Protein AF-A0A534KJC0-F1 (afdb_monomer_lite)

Secondary structure (DSSP, 8-state):
-------------------PPPP-PPPPTTSS---------------------------------------------SB-TTT--BPPTT-SB-TTT--B---------PPP---------------------PPPHHHHHHHHHHHHHHHHHHHHHHHHHHHTS-THHHHHHHHHHHHHHHHHHHHGGGG-HHHHHHHHHHHHHHHHHHHHHHHHHHHHHHHHHHHT-SS--HHHHHHHHHHHHHHHHHHHHHHHHHHHHHHHHHHHTT--HHHHHHHHHHHHHHHHHHHHHHHHHGGGHHHHHHHHHHHHEETTEE-GGGHHHHT----TTGGGGGHHHHHHHHHHHHHHHHHHHTT-PPPPSS-TT-----PPPPPPPPP----

pLDDT: mean 74.82, std 23.08, range [28.66, 97.38]

Radius of gyration: 39.51 Å; chains: 1; bounding box: 143×68×104 Å

Foldseek 3Di:
DDDDDDDDDDDDDDDDDDDDDDDDDDDDDPDPDDDDDDDDDDDDDDDDDDDDDDDDDDDDDDDDDDDDDDDDDPFQQLADPPPRDRHDTPDQADPPPGHGSPDPDDDDDDDPPPDDDPPDPDPPDPDPPPPPPPPDPVRVLLVQLLVLQLQLLVLLLVLLQQCLDDDPSVVVSVVSNVSSLVSLQSNQVNFDDLLNVLSVVLVVLQVQLVCQLPVQLVVLLVVLVVQQPPARFLVSQLVSQLRSCQRNLVSNLSSVLSNLVSLLSNCVSLDDPVLNVLSVVLSVLSNVLSVVVCVVVNVCSSVLSNQLSPQQCPPNDGNPVCNVVSNPDPPPPSSVSSNVSSVSSSVSSVNSSVCSVVVVGDDPPDPVPDPPPDDDPDDDDDDDDDD

Sequence (387 aa):
MRHSGSGSARSRVKVFFSTTSPAFSRPSSNEIQRSIEPGATTAGSRLAEPENLSVGRKSFAEIRCSLHGGGDVLAASAVCPKCGFTNQPGVAFCVNCGSSMAAAGPATRAAPSAGTPPAGPYPAYPGYAPYAFGPSPLETDRRRQVERMKWALLLALIGSLIYWIPFFLNIVGFVLFIVAAILAILGRKAFGSTHSRNVILSVVVFVVGVVIAVGGAFVAGFTAVFSMGPSPTQAQFAAAVRDGLMNGLIVASIGTMVYIVSAVLFTFALQKKPGRIVLWIGYAAALGVQLATLLVILPSIPSIADHAASVVFSGGQYDPTKIGRALDVPTSPVSLLGVVPALLFAGANYLAWSRINKGEIPPPLTPPGILSGIDAPSPPAPPINPM

Structure (mmCIF, N/CA/C/O backbone):
data_AF-A0A534KJC0-F1
#
_entry.id   AF-A0A534KJC0-F1
#
loop_
_atom_site.group_PDB
_atom_site.id
_atom_site.type_symbol
_atom_site.label_atom_id
_atom_site.label_alt_id
_atom_site.label_comp_id
_atom_site.label_asym_id
_atom_site.label_entity_id
_atom_site.label_seq_id
_atom_site.pdbx_PDB_ins_code
_atom_site.Cartn_x
_atom_site.Cartn_y
_atom_site.Cartn_z
_atom_site.occupancy
_atom_site.B_iso_or_equiv
_atom_site.auth_seq_id
_atom_site.auth_comp_id
_atom_site.auth_asym_id
_atom_site.auth_atom_id
_atom_site.pdbx_PDB_model_num
ATOM 1 N N . MET A 1 1 ? 76.828 4.176 3.832 1.00 44.16 1 MET A N 1
ATOM 2 C CA . MET A 1 1 ? 76.013 5.326 4.279 1.00 44.16 1 MET A CA 1
ATOM 3 C C . MET A 1 1 ? 74.723 4.793 4.872 1.00 44.16 1 MET A C 1
ATOM 5 O O . MET A 1 1 ? 74.122 3.902 4.290 1.00 44.16 1 MET A O 1
ATOM 9 N N . ARG A 1 2 ? 74.395 5.253 6.082 1.00 46.66 2 ARG A N 1
ATOM 10 C CA . ARG A 1 2 ? 73.207 4.879 6.860 1.00 46.66 2 ARG A CA 1
ATOM 11 C C . ARG A 1 2 ? 71.956 5.468 6.207 1.00 46.66 2 ARG A C 1
ATOM 13 O O . ARG A 1 2 ? 72.033 6.606 5.773 1.00 46.66 2 ARG A O 1
ATOM 20 N N . HIS A 1 3 ? 70.824 4.768 6.271 1.00 48.19 3 HIS A N 1
ATOM 21 C CA . HIS A 1 3 ? 69.569 5.383 6.714 1.00 48.19 3 HIS A CA 1
ATOM 22 C C . HIS A 1 3 ? 68.625 4.347 7.343 1.00 48.19 3 HIS A C 1
ATOM 24 O O . HIS A 1 3 ? 68.214 3.376 6.717 1.00 48.19 3 HIS A O 1
ATOM 30 N N . SER A 1 4 ? 68.332 4.589 8.623 1.00 50.06 4 SER A N 1
ATOM 31 C CA . SER A 1 4 ? 67.264 3.987 9.419 1.00 50.06 4 SER A CA 1
ATOM 32 C C . SER A 1 4 ? 65.878 4.332 8.873 1.00 50.06 4 SER A C 1
ATOM 34 O O . SER A 1 4 ? 65.618 5.490 8.574 1.00 50.06 4 SER A O 1
ATOM 36 N N . GLY A 1 5 ? 64.984 3.340 8.902 1.00 43.78 5 GLY A N 1
ATOM 37 C CA . GLY A 1 5 ? 63.834 3.327 9.816 1.00 43.78 5 GLY A CA 1
ATOM 38 C C . GLY A 1 5 ? 62.580 4.121 9.435 1.00 43.78 5 GLY A C 1
ATOM 39 O O . GLY A 1 5 ? 62.601 5.341 9.405 1.00 43.78 5 GLY A O 1
ATOM 40 N N . SER A 1 6 ? 61.445 3.423 9.321 1.00 45.53 6 SER A N 1
ATOM 41 C CA . SER A 1 6 ? 60.253 3.675 10.152 1.00 45.53 6 SER A CA 1
ATOM 42 C C . SER A 1 6 ? 59.171 2.639 9.836 1.00 45.53 6 SER A C 1
ATOM 44 O O . SER A 1 6 ? 58.821 2.414 8.678 1.00 45.53 6 SER A O 1
ATOM 46 N N . GLY A 1 7 ? 58.687 1.965 10.878 1.00 42.34 7 GLY A N 1
ATOM 47 C CA . GLY A 1 7 ? 57.665 0.932 10.798 1.00 42.34 7 GLY A CA 1
ATOM 48 C C . GLY A 1 7 ? 56.249 1.499 10.712 1.00 42.34 7 GLY A C 1
ATOM 49 O O . GLY A 1 7 ? 55.955 2.587 11.199 1.00 42.34 7 GLY A O 1
ATOM 50 N N . SER A 1 8 ? 55.342 0.706 10.145 1.00 45.22 8 SER A N 1
ATOM 51 C CA . SER A 1 8 ? 53.903 0.906 10.296 1.00 45.22 8 SER A CA 1
ATOM 52 C C . SER A 1 8 ? 53.243 -0.427 10.628 1.00 45.22 8 SER A C 1
ATOM 54 O O . SER A 1 8 ? 53.249 -1.375 9.843 1.00 45.22 8 SER A O 1
ATOM 56 N N . ALA A 1 9 ? 52.713 -0.487 11.845 1.00 45.41 9 ALA A N 1
ATOM 57 C CA . ALA A 1 9 ? 51.908 -1.570 12.366 1.00 45.41 9 ALA A CA 1
ATOM 58 C C . ALA A 1 9 ? 50.526 -1.577 11.695 1.00 45.41 9 ALA A C 1
ATOM 60 O O . ALA A 1 9 ? 49.817 -0.571 11.713 1.00 45.41 9 ALA A O 1
ATOM 61 N N . ARG A 1 10 ? 50.089 -2.735 11.188 1.00 44.25 10 ARG A N 1
ATOM 62 C CA . ARG A 1 10 ? 48.660 -3.034 11.018 1.00 44.25 10 ARG A CA 1
ATOM 63 C C . ARG A 1 10 ? 48.348 -4.434 11.523 1.00 44.25 10 ARG A C 1
ATOM 65 O O . ARG A 1 10 ? 48.612 -5.441 10.872 1.00 44.25 10 ARG A O 1
ATOM 72 N N . SER A 1 11 ? 47.766 -4.432 12.717 1.00 38.75 11 SER A N 1
ATOM 73 C CA . SER A 1 11 ? 47.048 -5.529 13.351 1.00 38.75 11 SER A CA 1
ATOM 74 C C . SER A 1 11 ? 45.980 -6.083 12.401 1.00 38.75 11 SER A C 1
ATOM 76 O O . SER A 1 11 ? 45.101 -5.351 11.945 1.00 38.75 11 SER A O 1
ATOM 78 N N . ARG A 1 12 ? 46.073 -7.378 12.075 1.00 42.38 12 ARG A N 1
ATOM 79 C CA . ARG A 1 12 ? 45.017 -8.133 11.390 1.00 42.38 12 ARG A CA 1
ATOM 80 C C . ARG A 1 12 ? 44.171 -8.832 12.447 1.00 42.38 12 ARG A C 1
ATOM 82 O O . ARG A 1 12 ? 44.543 -9.891 12.941 1.00 42.38 12 ARG A O 1
ATOM 89 N N . VAL A 1 13 ? 43.013 -8.259 12.748 1.00 37.75 13 VAL A N 1
ATOM 90 C CA . VAL A 1 13 ? 41.937 -8.946 13.466 1.00 37.75 13 VAL A CA 1
ATOM 91 C C . VAL A 1 13 ? 41.212 -9.842 12.455 1.00 37.75 13 VAL A C 1
ATOM 93 O O . VAL A 1 13 ? 40.460 -9.362 11.612 1.00 37.75 13 VAL A O 1
ATOM 96 N N . LYS A 1 14 ? 41.485 -11.152 12.495 1.00 38.91 14 LYS A N 1
ATOM 97 C CA . LYS A 1 14 ? 40.680 -12.182 11.820 1.00 38.91 14 LYS A CA 1
ATOM 98 C C . LYS A 1 14 ? 39.566 -12.604 12.776 1.00 38.91 14 LYS A C 1
ATOM 100 O O . LYS A 1 14 ? 39.823 -13.353 13.712 1.00 38.91 14 LYS A O 1
ATOM 105 N N . VAL A 1 15 ? 38.343 -12.142 12.533 1.00 38.16 15 VAL A N 1
ATOM 106 C CA . VAL A 1 15 ? 37.146 -12.702 13.172 1.00 38.16 15 VAL A CA 1
ATOM 107 C C . VAL A 1 15 ? 36.636 -13.829 12.276 1.00 38.16 15 VAL A C 1
ATOM 109 O O . VAL A 1 15 ? 36.103 -13.581 11.198 1.00 38.16 15 VAL A O 1
ATOM 112 N N . PHE A 1 16 ? 36.852 -15.072 12.702 1.00 35.41 16 PHE A N 1
ATOM 113 C CA . PHE A 1 16 ? 36.175 -16.243 12.152 1.00 35.41 16 PHE A CA 1
ATOM 114 C C . PHE A 1 16 ? 34.800 -16.348 12.822 1.00 35.41 16 PHE A C 1
ATOM 116 O O . PHE A 1 16 ? 34.709 -16.732 13.984 1.00 35.41 16 PHE A O 1
ATOM 123 N N . PHE A 1 17 ? 33.733 -16.013 12.097 1.00 35.59 17 PHE A N 1
ATOM 124 C CA . PHE A 1 17 ? 32.387 -16.457 12.456 1.00 35.59 17 PHE A CA 1
ATOM 125 C C . PHE A 1 17 ? 32.169 -17.839 11.842 1.00 35.59 17 PHE A C 1
ATOM 127 O O . PHE A 1 17 ? 31.998 -17.981 10.634 1.00 35.59 17 PHE A O 1
ATOM 134 N N . SER A 1 18 ? 32.230 -18.856 12.697 1.00 34.22 18 SER A N 1
ATOM 135 C CA . SER A 1 18 ? 31.823 -20.223 12.393 1.00 34.22 18 SER A CA 1
ATOM 136 C C . SER A 1 18 ? 30.318 -20.317 12.649 1.00 34.22 18 SER A C 1
ATOM 138 O O . SER A 1 18 ? 29.885 -20.337 13.800 1.00 34.22 18 SER A O 1
ATOM 140 N N . THR A 1 19 ? 29.507 -20.286 11.592 1.00 40.88 19 THR A N 1
ATOM 141 C CA . THR A 1 19 ? 28.063 -20.532 11.672 1.00 40.88 19 THR A CA 1
ATOM 142 C C . THR A 1 19 ? 27.788 -21.997 11.354 1.00 40.88 19 THR A C 1
ATOM 144 O O . THR A 1 19 ? 27.831 -22.448 10.211 1.00 40.88 19 THR A O 1
ATOM 147 N N . THR A 1 20 ? 27.501 -22.762 12.400 1.00 40.53 20 THR A N 1
ATOM 148 C CA . THR A 1 20 ? 26.909 -24.094 12.315 1.00 40.53 20 THR A CA 1
ATOM 149 C C . THR A 1 20 ? 25.503 -23.982 11.721 1.00 40.53 20 THR A C 1
ATOM 151 O O . THR A 1 20 ? 24.620 -23.337 12.279 1.00 40.53 20 THR A O 1
ATOM 154 N N . SER A 1 21 ? 25.294 -24.600 10.559 1.00 40.28 21 SER A N 1
ATOM 155 C CA . SER A 1 21 ? 23.966 -24.771 9.961 1.00 40.28 21 SER A CA 1
ATOM 156 C C . SER A 1 21 ? 23.330 -26.052 10.507 1.00 40.28 21 SER A C 1
ATOM 158 O O . SER A 1 21 ? 23.951 -27.108 10.375 1.00 40.28 21 SER A O 1
ATOM 160 N N . PRO A 1 22 ? 22.117 -26.032 11.087 1.00 44.69 22 PRO A N 1
ATOM 161 C CA . PRO A 1 22 ? 21.365 -27.258 11.294 1.00 44.69 22 PRO A CA 1
ATOM 162 C C . PRO A 1 22 ? 20.706 -27.685 9.976 1.00 44.69 22 PRO A C 1
ATOM 164 O O . PRO A 1 22 ? 19.999 -26.915 9.323 1.00 44.69 22 PRO A O 1
ATOM 167 N N . ALA A 1 23 ? 20.964 -28.931 9.586 1.00 37.25 23 ALA A N 1
ATOM 168 C CA . ALA A 1 23 ? 20.330 -29.598 8.462 1.00 37.25 23 ALA A CA 1
ATOM 169 C C . ALA A 1 23 ? 18.830 -29.793 8.740 1.00 37.25 23 ALA A C 1
ATOM 171 O O . ALA A 1 23 ? 18.451 -30.496 9.675 1.00 37.25 23 ALA A O 1
ATOM 172 N N . PH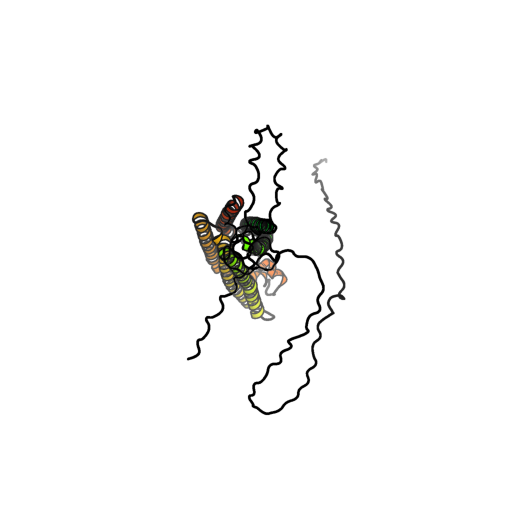E A 1 24 ? 17.979 -29.182 7.915 1.00 36.94 24 PHE A N 1
ATOM 173 C CA . PHE A 1 24 ? 16.553 -29.491 7.872 1.00 36.94 24 PHE A CA 1
ATOM 174 C C . PHE A 1 24 ? 16.315 -30.667 6.922 1.00 36.94 24 PHE A C 1
ATOM 176 O O . PHE A 1 24 ? 16.468 -30.560 5.704 1.00 36.94 24 PHE A O 1
ATOM 183 N N . SER A 1 25 ? 15.935 -31.795 7.510 1.00 40.06 25 SER A N 1
ATOM 184 C CA . SER A 1 25 ? 15.466 -32.998 6.833 1.00 40.06 25 SER A CA 1
ATOM 185 C C . SER A 1 25 ? 14.160 -32.715 6.081 1.00 40.06 25 SER A C 1
ATOM 187 O O . SER A 1 25 ? 13.195 -32.217 6.660 1.00 40.06 25 SER A O 1
ATOM 189 N N . ARG A 1 26 ? 14.119 -33.038 4.783 1.00 43.94 26 ARG A N 1
ATOM 190 C CA . ARG A 1 26 ? 12.897 -33.018 3.962 1.00 43.94 26 ARG A CA 1
ATOM 191 C C . ARG A 1 26 ? 11.953 -34.160 4.376 1.00 43.94 26 ARG A C 1
ATOM 193 O O . ARG A 1 26 ? 12.435 -35.286 4.504 1.00 43.94 26 ARG A O 1
ATOM 200 N N . PRO A 1 27 ? 10.631 -33.938 4.491 1.00 42.66 27 PRO A N 1
ATOM 201 C CA . PRO A 1 27 ? 9.663 -35.029 4.512 1.00 42.66 27 PRO A CA 1
ATOM 202 C C . PRO A 1 27 ? 9.517 -35.645 3.112 1.00 42.66 27 PRO A C 1
ATOM 204 O O . PRO A 1 27 ? 9.526 -34.939 2.101 1.00 42.66 27 PRO A O 1
ATOM 207 N N . SER A 1 28 ? 9.419 -36.974 3.068 1.00 49.47 28 SER A N 1
ATOM 208 C CA . SER A 1 28 ? 9.343 -37.777 1.844 1.00 49.47 28 SER A CA 1
ATOM 209 C C . SER A 1 28 ? 7.946 -37.762 1.207 1.00 49.47 28 SER A C 1
ATOM 211 O O . SER A 1 28 ? 6.933 -37.633 1.887 1.00 49.47 28 SER A O 1
ATOM 213 N N . SER A 1 29 ? 7.917 -37.928 -0.114 1.00 44.44 29 SER A N 1
ATOM 214 C CA . SER A 1 29 ? 6.800 -37.687 -1.039 1.00 44.44 29 SER A CA 1
ATOM 215 C C . SER A 1 29 ? 5.623 -38.687 -0.994 1.00 44.44 29 SER A C 1
ATOM 217 O O . SER A 1 29 ? 4.849 -38.733 -1.947 1.00 44.44 29 SER A O 1
ATOM 219 N N . ASN A 1 30 ? 5.449 -39.482 0.064 1.00 44.69 30 ASN A N 1
ATOM 220 C CA . ASN A 1 30 ? 4.533 -40.637 0.034 1.00 44.69 30 ASN A CA 1
ATOM 221 C C . ASN A 1 30 ? 3.242 -40.499 0.861 1.00 44.69 30 ASN A C 1
ATOM 223 O O . ASN A 1 30 ? 2.512 -41.476 0.992 1.00 44.69 30 ASN A O 1
ATOM 227 N N . GLU A 1 31 ? 2.910 -39.315 1.385 1.00 42.28 31 GLU A N 1
ATOM 228 C CA . GLU A 1 31 ? 1.780 -39.168 2.326 1.00 42.28 31 GLU A CA 1
ATOM 229 C C . GLU A 1 31 ? 0.592 -38.328 1.804 1.00 42.28 31 GLU A C 1
ATOM 231 O O . GLU A 1 31 ? -0.353 -38.074 2.541 1.00 42.28 31 GLU A O 1
ATOM 236 N N . ILE A 1 32 ? 0.573 -37.938 0.517 1.00 41.53 32 ILE A N 1
ATOM 237 C CA . ILE A 1 32 ? -0.501 -37.096 -0.077 1.00 41.53 32 ILE A CA 1
ATOM 238 C C . ILE A 1 32 ? -1.290 -37.831 -1.183 1.00 41.53 32 ILE A C 1
ATOM 240 O O . ILE A 1 32 ? -1.826 -37.229 -2.106 1.00 41.53 32 ILE A O 1
ATOM 244 N N . GLN A 1 33 ? -1.4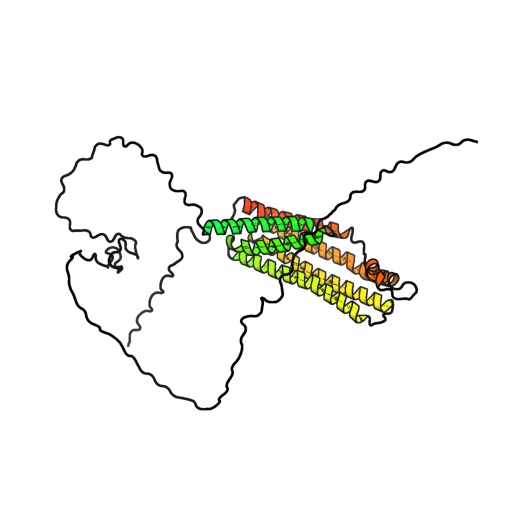10 -39.157 -1.111 1.00 37.91 33 GLN A N 1
ATOM 245 C CA . GLN A 1 33 ? -2.310 -39.901 -2.003 1.00 37.91 33 GLN A CA 1
ATOM 246 C C . GLN A 1 33 ? -3.165 -40.896 -1.226 1.00 37.91 33 GLN A C 1
ATOM 248 O O . GLN A 1 33 ? -2.870 -42.085 -1.178 1.00 37.91 33 GLN A O 1
ATOM 253 N N . ARG A 1 34 ? -4.269 -40.410 -0.649 1.00 40.03 34 ARG A N 1
ATOM 254 C CA . ARG A 1 34 ? -5.483 -41.212 -0.431 1.00 40.03 34 ARG A CA 1
ATOM 255 C C . ARG A 1 34 ? -6.707 -40.302 -0.354 1.00 40.03 34 ARG A C 1
ATOM 257 O O . ARG A 1 34 ? -6.692 -39.304 0.355 1.00 40.03 34 ARG A O 1
ATOM 264 N N . SER A 1 35 ? -7.767 -40.726 -1.042 1.00 38.25 35 SER A N 1
ATOM 265 C CA . SER A 1 35 ? -9.136 -40.179 -1.083 1.00 38.25 35 SER A CA 1
ATOM 2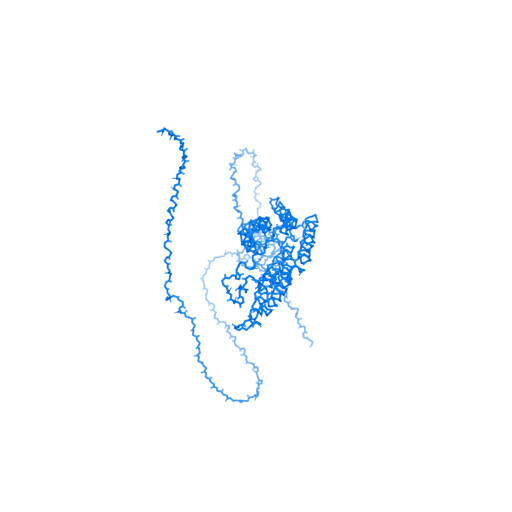66 C C . SER A 1 35 ? -9.451 -39.086 -2.116 1.00 38.25 35 SER A C 1
ATOM 268 O O . SER A 1 35 ? -9.934 -38.011 -1.786 1.00 38.25 35 SER A O 1
ATOM 270 N N . ILE A 1 36 ? -9.287 -39.414 -3.401 1.00 38.94 36 ILE A N 1
ATOM 271 C CA . ILE A 1 36 ? -10.222 -38.944 -4.437 1.00 38.94 36 ILE A CA 1
ATOM 272 C C . ILE A 1 36 ? -10.566 -40.153 -5.312 1.00 38.94 36 ILE A C 1
ATOM 274 O O . ILE A 1 36 ? -9.742 -40.594 -6.107 1.00 38.94 36 ILE A O 1
ATOM 278 N N . GLU A 1 37 ? -11.771 -40.695 -5.150 1.00 45.34 37 GLU A N 1
ATOM 279 C CA . GLU A 1 37 ? -12.415 -41.539 -6.160 1.00 45.34 37 GLU A CA 1
ATOM 280 C C . GLU A 1 37 ? -13.405 -40.679 -6.949 1.00 45.34 37 GLU A C 1
ATOM 282 O O . GLU A 1 37 ? -14.210 -39.959 -6.349 1.00 45.34 37 GLU A O 1
ATOM 287 N N . PRO A 1 38 ? -13.387 -40.772 -8.286 1.00 46.00 38 PRO A N 1
ATOM 288 C CA . PRO A 1 38 ? -14.569 -40.485 -9.076 1.00 46.00 38 PRO A CA 1
ATOM 289 C C . PRO A 1 38 ? -14.922 -41.638 -10.025 1.00 46.00 38 PRO A C 1
ATOM 291 O O . PRO A 1 38 ? -14.092 -42.107 -10.799 1.00 46.00 38 PRO A O 1
ATOM 294 N N . GLY A 1 39 ? -16.215 -41.965 -10.058 1.00 34.22 39 GLY A N 1
ATOM 295 C CA . GLY A 1 39 ? -16.892 -42.320 -11.304 1.00 34.22 39 GLY A CA 1
ATOM 296 C C . GLY A 1 39 ? -17.418 -43.748 -11.417 1.00 34.22 39 GLY A C 1
ATOM 297 O O . GLY A 1 39 ? -16.660 -44.691 -11.598 1.00 34.22 39 GLY A O 1
ATOM 298 N N . ALA A 1 40 ? -18.745 -43.862 -11.486 1.00 34.97 40 ALA A N 1
ATOM 299 C CA . ALA A 1 40 ? -19.403 -44.805 -12.384 1.00 34.97 40 ALA A CA 1
ATOM 300 C C . ALA A 1 40 ? -20.749 -44.220 -12.840 1.00 34.97 40 ALA A C 1
ATOM 302 O O . ALA A 1 40 ? -21.732 -44.166 -12.105 1.00 34.97 40 ALA A O 1
ATOM 303 N N . THR A 1 41 ? -20.743 -43.735 -14.075 1.00 37.16 41 THR A N 1
ATOM 304 C CA . THR A 1 41 ? -21.890 -43.421 -14.924 1.00 37.16 41 THR A CA 1
ATOM 305 C C . THR A 1 41 ? -22.532 -44.712 -15.431 1.00 37.16 41 THR A C 1
ATOM 307 O O . THR A 1 41 ? -21.834 -45.627 -15.862 1.00 37.16 41 THR A O 1
ATOM 310 N N . THR A 1 42 ? -23.861 -44.766 -15.517 1.00 36.34 42 THR A N 1
ATOM 311 C CA . THR A 1 42 ? -24.530 -45.552 -16.565 1.00 36.34 42 THR A CA 1
ATOM 312 C C . THR A 1 42 ? -25.811 -44.850 -17.000 1.00 36.34 42 THR A C 1
ATOM 314 O O . THR A 1 42 ? -26.619 -44.415 -16.185 1.00 36.34 42 THR A O 1
ATOM 317 N N . ALA A 1 43 ? -25.923 -44.690 -18.315 1.00 34.97 43 ALA A N 1
ATOM 318 C CA . ALA A 1 43 ? -26.995 -44.035 -19.038 1.00 34.97 43 ALA A CA 1
ATOM 319 C C . ALA A 1 43 ? -28.211 -44.955 -19.235 1.00 34.97 43 ALA A C 1
ATOM 321 O O . ALA A 1 43 ? -28.071 -46.173 -19.314 1.00 34.97 43 ALA A O 1
ATOM 322 N N . GLY A 1 44 ? -29.386 -44.352 -19.424 1.00 31.50 44 GLY A N 1
ATOM 323 C CA . GLY A 1 44 ? -30.584 -45.032 -19.910 1.00 31.50 44 GLY A CA 1
ATOM 324 C C . GLY A 1 44 ? -31.742 -44.054 -20.092 1.00 31.50 44 GLY A C 1
ATOM 325 O O . GLY A 1 44 ? -32.306 -43.562 -19.124 1.00 31.50 44 GLY A O 1
ATOM 326 N N . SER A 1 45 ? -32.057 -43.736 -21.341 1.00 36.53 45 SER A N 1
ATOM 327 C CA . SER A 1 45 ? -33.081 -42.790 -21.781 1.00 36.53 45 SER A CA 1
ATOM 328 C C . SER A 1 45 ? -34.399 -43.493 -22.137 1.00 36.53 45 SER A C 1
ATOM 330 O O . SER A 1 45 ? -34.360 -44.508 -22.826 1.00 36.53 45 SER A O 1
ATOM 332 N N . ARG A 1 46 ? -35.550 -42.905 -21.750 1.00 32.06 46 ARG A N 1
ATOM 333 C CA . ARG A 1 46 ? -36.714 -42.534 -22.605 1.00 32.06 46 ARG A CA 1
ATOM 334 C C . ARG A 1 46 ? -38.068 -42.495 -21.860 1.00 32.06 46 ARG A C 1
ATOM 336 O O . ARG A 1 46 ? -38.469 -43.478 -21.261 1.00 32.06 46 ARG A O 1
ATOM 343 N N . LEU A 1 47 ? -38.778 -41.392 -22.142 1.00 36.06 47 LEU A N 1
ATOM 344 C CA . LEU A 1 47 ? -40.222 -41.208 -22.399 1.00 36.06 47 LEU A CA 1
ATOM 345 C C . LEU A 1 47 ? -41.272 -41.265 -21.266 1.00 36.06 47 LEU A C 1
ATOM 347 O O . LEU A 1 47 ? -41.364 -42.223 -20.514 1.00 36.06 47 LEU A O 1
ATOM 351 N N . ALA A 1 48 ? -42.163 -40.265 -21.376 1.00 31.55 48 ALA A N 1
ATOM 352 C CA . ALA A 1 48 ? -43.566 -40.164 -20.954 1.00 31.55 48 ALA A CA 1
ATOM 353 C C . ALA A 1 48 ? -43.897 -39.522 -19.583 1.00 31.55 48 ALA A C 1
ATOM 355 O O . ALA A 1 48 ? -43.646 -40.060 -18.513 1.00 31.55 48 ALA A O 1
ATOM 356 N N . GLU A 1 49 ? -44.515 -38.345 -19.692 1.00 35.41 49 GLU A N 1
ATOM 357 C CA . GLU A 1 49 ? -45.400 -37.625 -18.758 1.00 35.41 49 GLU A CA 1
ATOM 358 C C . GLU A 1 49 ? -46.829 -38.241 -18.806 1.00 35.41 49 GLU A C 1
ATOM 360 O O . GLU A 1 49 ? -47.068 -39.031 -19.727 1.00 35.41 49 GLU A O 1
ATOM 365 N N . PRO A 1 50 ? -47.851 -37.828 -18.016 1.00 61.84 50 PRO A N 1
ATOM 366 C CA . PRO A 1 50 ? -47.974 -37.391 -16.605 1.00 61.84 50 PRO A CA 1
ATOM 367 C C . PRO A 1 50 ? -48.910 -38.332 -15.791 1.00 61.84 50 PRO A C 1
ATOM 369 O O . PRO A 1 50 ? -49.624 -39.123 -16.386 1.00 61.84 50 PRO A O 1
ATOM 372 N N . GLU A 1 51 ? -49.021 -38.181 -14.459 1.00 34.50 51 GLU A N 1
ATOM 373 C CA . GLU A 1 51 ? -50.335 -38.179 -13.766 1.00 34.50 51 GLU A CA 1
ATOM 374 C C . GLU A 1 51 ? -50.256 -37.850 -12.263 1.00 34.50 51 GLU A C 1
ATOM 376 O O . GLU A 1 51 ? -49.364 -38.275 -11.530 1.00 34.50 51 GLU A O 1
ATOM 381 N N . ASN A 1 52 ? -51.251 -37.072 -11.829 1.00 36.38 52 ASN A N 1
ATOM 382 C CA . ASN A 1 52 ? -51.676 -36.857 -10.449 1.00 36.38 52 ASN A CA 1
ATOM 383 C C . ASN A 1 52 ? -52.017 -38.186 -9.759 1.00 36.38 52 ASN A C 1
ATOM 385 O O . ASN A 1 52 ? -52.698 -38.997 -10.369 1.00 36.38 52 ASN A O 1
ATOM 389 N N . LEU A 1 53 ? -51.724 -38.327 -8.460 1.00 36.50 53 LEU A N 1
ATOM 390 C CA . LEU A 1 53 ? -52.726 -38.717 -7.454 1.00 36.50 53 LEU A CA 1
ATOM 391 C C . LEU A 1 53 ? -52.156 -38.725 -6.030 1.00 36.50 53 LEU A C 1
ATOM 393 O O . LEU A 1 53 ? -51.015 -39.076 -5.750 1.00 36.50 53 LEU A O 1
ATOM 397 N N . SER A 1 54 ? -53.035 -38.271 -5.153 1.00 38.41 54 SER A N 1
ATOM 398 C CA . SER A 1 54 ? -53.005 -38.182 -3.703 1.00 38.41 54 SER A CA 1
ATOM 399 C C . SER A 1 54 ? -53.139 -39.552 -3.011 1.00 38.41 54 SER A C 1
ATOM 401 O O . SER A 1 54 ? -53.323 -40.572 -3.665 1.00 38.41 54 SER A O 1
ATOM 403 N N . VAL A 1 55 ? -53.187 -39.519 -1.665 1.00 34.12 55 VAL A N 1
ATOM 404 C CA . VAL A 1 55 ? -53.552 -40.610 -0.722 1.00 34.12 55 VAL A CA 1
ATOM 405 C C . VAL A 1 55 ? -52.356 -41.493 -0.309 1.00 34.12 55 VAL A C 1
ATOM 407 O O . VAL A 1 55 ? -51.588 -41.940 -1.137 1.00 34.12 55 VAL A O 1
ATOM 410 N N . GLY A 1 56 ? -52.087 -41.818 0.959 1.00 30.84 56 GLY A N 1
ATOM 411 C CA . GLY A 1 56 ? -52.772 -41.551 2.216 1.00 30.84 56 GLY A CA 1
ATOM 412 C C . GLY A 1 56 ? -52.064 -42.258 3.388 1.00 30.84 56 GLY A C 1
ATOM 413 O O . GLY A 1 56 ? -51.680 -43.417 3.301 1.00 30.84 56 GLY A O 1
ATOM 414 N N . ARG A 1 57 ? -51.889 -41.512 4.484 1.00 42.50 57 ARG A N 1
ATOM 415 C CA . ARG A 1 57 ? -52.199 -41.852 5.888 1.00 42.50 57 ARG A CA 1
ATOM 416 C C . ARG A 1 57 ? -52.243 -43.350 6.291 1.00 42.50 57 ARG A C 1
ATOM 418 O O . ARG A 1 57 ? -53.212 -44.019 5.956 1.00 42.50 57 ARG A O 1
ATOM 425 N N . LYS A 1 58 ? -51.329 -43.783 7.180 1.00 32.69 58 LYS A N 1
ATOM 426 C CA . LYS A 1 58 ? -51.551 -44.736 8.309 1.00 32.69 58 LYS A CA 1
ATOM 427 C C . LYS A 1 58 ? -50.514 -44.417 9.405 1.00 32.69 58 LYS A C 1
ATOM 429 O O . LYS A 1 58 ? -49.326 -44.527 9.147 1.00 32.69 58 LYS A O 1
ATOM 434 N N . SER A 1 59 ? -50.835 -43.740 10.511 1.00 34.75 59 SER A N 1
ATOM 435 C CA . SER A 1 59 ? -51.517 -44.207 11.735 1.00 34.75 59 SER A CA 1
ATOM 436 C C . SER A 1 59 ? -50.960 -45.518 12.306 1.00 34.75 59 SER A C 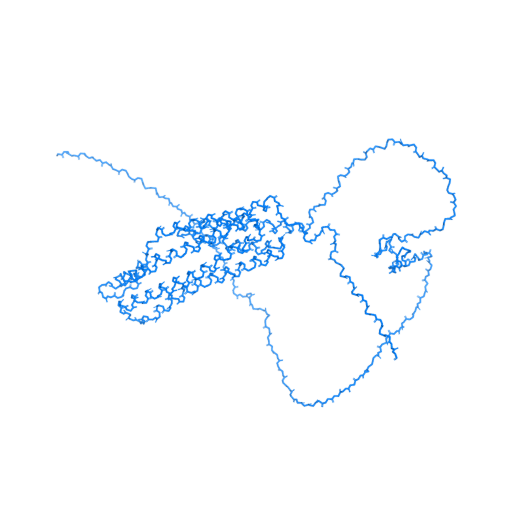1
ATOM 438 O O . SER A 1 59 ? -51.353 -46.595 11.871 1.00 34.75 59 SER A O 1
ATOM 440 N N . PHE A 1 60 ? -50.125 -45.409 13.339 1.00 36.28 60 PHE A N 1
ATOM 441 C CA . PHE A 1 60 ? -49.986 -46.438 14.366 1.00 36.28 60 PHE A CA 1
ATOM 442 C C . PHE A 1 60 ? -50.206 -45.776 15.724 1.00 36.28 60 PHE A C 1
ATOM 444 O O . PHE A 1 60 ? -49.356 -45.050 16.234 1.00 36.28 60 PHE A O 1
ATOM 451 N N . ALA A 1 61 ? -51.409 -45.990 16.245 1.00 34.91 61 ALA A N 1
ATOM 452 C CA . ALA A 1 61 ? -51.763 -45.815 17.638 1.00 34.91 61 ALA A CA 1
ATOM 453 C C . ALA A 1 61 ? -51.857 -47.205 18.288 1.00 34.91 61 ALA A C 1
ATOM 455 O O . ALA A 1 61 ? -52.117 -48.190 17.602 1.00 34.91 61 ALA A O 1
ATOM 456 N N . GLU A 1 62 ? -51.698 -47.210 19.610 1.00 35.19 62 GLU A N 1
ATOM 457 C CA . GLU A 1 62 ? -51.988 -48.287 20.564 1.00 35.19 62 GLU A CA 1
ATOM 458 C C . GLU A 1 62 ? -51.041 -49.497 20.624 1.00 35.19 62 GLU A C 1
ATOM 460 O O . GLU A 1 62 ? -51.199 -50.498 19.935 1.00 35.19 62 GLU A O 1
ATOM 465 N N . ILE A 1 63 ? -50.165 -49.466 21.636 1.00 35.81 63 ILE A N 1
ATOM 466 C CA . ILE A 1 63 ? -49.980 -50.618 22.527 1.00 35.81 63 ILE A CA 1
ATOM 467 C C . ILE A 1 63 ? -50.314 -50.153 23.949 1.00 35.81 63 ILE A C 1
ATOM 469 O O . ILE A 1 63 ? -49.811 -49.139 24.432 1.00 35.81 63 ILE A O 1
ATOM 473 N N . ARG A 1 64 ? -51.252 -50.880 24.558 1.00 37.06 64 ARG A N 1
ATOM 474 C CA . ARG A 1 64 ? -51.949 -50.608 25.816 1.00 37.06 64 ARG A CA 1
ATOM 475 C C . ARG A 1 64 ? -51.143 -51.090 27.037 1.00 37.06 64 ARG A C 1
ATOM 477 O O . ARG A 1 64 ? -50.337 -52.008 26.947 1.00 37.06 64 ARG A O 1
ATOM 484 N N . CYS A 1 65 ? -51.430 -50.433 28.160 1.00 34.97 65 CYS A N 1
ATOM 485 C CA . CYS A 1 65 ? -50.923 -50.558 29.529 1.00 34.97 65 CYS A CA 1
ATOM 486 C C . CYS A 1 65 ? -50.802 -51.969 30.137 1.00 34.97 65 CYS A C 1
ATOM 488 O O . CYS A 1 65 ? -51.633 -52.831 29.869 1.00 34.97 65 CYS A O 1
ATOM 490 N N . SER A 1 66 ? -49.908 -52.082 31.134 1.00 33.88 66 SER A N 1
ATOM 491 C CA . SER A 1 66 ? -50.115 -52.879 32.357 1.00 33.88 66 SER A CA 1
ATOM 492 C C . SER A 1 66 ? -49.532 -52.160 33.586 1.00 33.88 66 SER A C 1
ATOM 494 O O . SER A 1 66 ? -48.428 -51.623 33.538 1.00 33.88 66 SER A O 1
ATOM 496 N N . LEU A 1 67 ? -50.333 -52.123 34.656 1.00 41.97 67 LEU A N 1
ATOM 497 C CA . LEU A 1 67 ? -50.165 -51.441 35.950 1.00 41.97 67 LEU A CA 1
ATOM 498 C C . LEU A 1 67 ? -49.596 -52.370 37.038 1.00 41.97 67 LEU A C 1
ATOM 500 O O . LEU A 1 67 ? -49.915 -53.554 37.029 1.00 41.97 67 LEU A O 1
ATOM 504 N N . HIS A 1 68 ? -48.859 -51.786 37.999 1.00 33.16 68 HIS A N 1
ATOM 505 C CA . HIS A 1 68 ? -48.865 -51.986 39.474 1.00 33.16 68 HIS A CA 1
ATOM 506 C C . HIS A 1 68 ? -47.524 -51.445 40.038 1.00 33.16 68 HIS A C 1
ATOM 508 O O . HIS A 1 68 ? -46.480 -51.804 39.515 1.00 33.16 68 HIS A O 1
ATOM 514 N N . GLY A 1 69 ? -47.408 -50.589 41.061 1.00 28.66 69 GLY A N 1
ATOM 515 C CA . GLY A 1 69 ? -48.352 -49.978 41.997 1.00 28.66 69 GLY A CA 1
ATOM 516 C C . GLY A 1 69 ? -47.621 -49.073 43.019 1.00 28.66 69 GLY A C 1
ATOM 517 O O . GLY A 1 69 ? -46.409 -49.171 43.170 1.00 28.66 69 GLY A O 1
ATOM 518 N N . GLY A 1 70 ? -48.390 -48.224 43.716 1.00 30.27 70 GLY A N 1
ATOM 519 C CA . GLY A 1 70 ? -48.152 -47.768 45.099 1.00 30.27 70 GLY A CA 1
ATOM 520 C C . GLY A 1 70 ? -47.128 -46.655 45.366 1.00 30.27 70 GLY A C 1
ATOM 521 O O . GLY A 1 70 ? -45.951 -46.936 45.558 1.00 30.27 70 GLY A O 1
ATOM 522 N N . GLY A 1 71 ? -47.604 -45.413 45.526 1.00 32.50 71 GLY A N 1
ATOM 523 C CA . GLY A 1 71 ? -46.828 -44.310 46.106 1.00 32.50 71 GLY A CA 1
ATOM 524 C C . GLY A 1 71 ? -47.418 -42.935 45.795 1.00 32.50 71 GLY A C 1
ATOM 525 O O . GLY A 1 71 ? -46.934 -42.250 44.899 1.00 32.50 71 GLY A O 1
ATOM 526 N N . ASP A 1 72 ? -48.470 -42.547 46.519 1.00 41.03 72 ASP A N 1
ATOM 527 C CA . ASP A 1 72 ? -49.147 -41.254 46.389 1.00 41.03 72 ASP A CA 1
ATOM 528 C C . ASP A 1 72 ? -48.220 -40.088 46.765 1.00 41.03 72 ASP A C 1
ATOM 530 O O . ASP A 1 72 ? -48.084 -39.710 47.929 1.00 41.03 72 ASP A O 1
ATOM 534 N N . VAL A 1 73 ? -47.612 -39.471 45.754 1.00 39.62 73 VAL A N 1
ATOM 535 C CA . VAL A 1 73 ? -47.173 -38.077 45.824 1.00 39.62 73 VAL A CA 1
ATOM 536 C C . VAL A 1 73 ? -48.094 -37.316 44.890 1.00 39.62 73 VAL A C 1
ATOM 538 O O . VAL A 1 73 ? -48.044 -37.498 43.674 1.00 39.62 73 VAL A O 1
ATOM 541 N N . LEU A 1 74 ? -48.985 -36.518 45.478 1.00 41.38 74 LEU A N 1
ATOM 542 C CA . LEU A 1 74 ? -49.891 -35.617 44.774 1.00 41.38 74 LEU A CA 1
ATOM 543 C C . LEU A 1 74 ? -49.120 -34.914 43.656 1.00 41.38 74 LEU A C 1
ATOM 545 O O . LEU A 1 74 ? -48.201 -34.138 43.923 1.00 41.38 74 LEU A O 1
ATOM 549 N N . ALA A 1 75 ? -49.472 -35.228 42.410 1.00 39.81 75 ALA A N 1
ATOM 550 C CA . ALA A 1 75 ? -48.913 -34.589 41.237 1.00 39.81 75 ALA A CA 1
ATOM 551 C C . ALA A 1 75 ? -49.165 -33.083 41.361 1.00 39.81 75 ALA A C 1
ATOM 553 O O . ALA A 1 75 ? -50.287 -32.612 41.168 1.00 39.81 75 ALA A O 1
ATOM 554 N N . ALA A 1 76 ? -48.123 -32.333 41.734 1.00 54.69 76 ALA A N 1
ATOM 555 C CA . ALA A 1 76 ? -48.129 -30.884 41.656 1.00 54.69 76 ALA A CA 1
ATOM 556 C C . ALA A 1 76 ? -48.568 -30.529 40.235 1.00 54.69 76 ALA A C 1
ATOM 558 O O . ALA A 1 76 ? -47.994 -31.036 39.266 1.00 54.69 76 ALA A O 1
ATOM 559 N N . SER A 1 77 ? -49.646 -29.753 40.120 1.00 57.31 77 SER A N 1
ATOM 560 C CA . SER A 1 77 ? -50.251 -29.440 38.833 1.00 57.31 77 SER A CA 1
ATOM 561 C C . SER A 1 77 ? -49.171 -28.980 37.860 1.00 57.31 77 SER A C 1
ATOM 563 O O . SER A 1 77 ? -48.443 -28.029 38.139 1.00 57.31 77 SER A O 1
ATOM 565 N N . ALA A 1 78 ? -49.094 -29.634 36.701 1.00 76.62 78 ALA A N 1
ATOM 566 C CA . ALA A 1 78 ? -48.210 -29.236 35.610 1.00 76.62 78 ALA A CA 1
ATOM 567 C C . ALA A 1 78 ? -48.428 -27.760 35.220 1.00 76.62 78 ALA A C 1
ATOM 569 O O . ALA A 1 78 ? -47.526 -27.093 34.734 1.00 76.62 78 ALA A O 1
ATOM 570 N N . VAL A 1 79 ? -49.612 -27.205 35.478 1.00 84.88 79 VAL A N 1
ATOM 571 C CA . VAL A 1 79 ? -49.962 -25.823 35.155 1.00 84.88 79 VAL A CA 1
ATOM 572 C C . VAL A 1 79 ? -49.491 -24.853 36.238 1.00 84.88 79 VAL A C 1
ATOM 574 O O . VAL A 1 79 ? -49.797 -25.007 37.418 1.00 84.88 79 VAL A O 1
ATOM 577 N N . CYS A 1 80 ? -48.764 -23.818 35.823 1.00 86.38 80 CYS A N 1
ATOM 578 C CA . CYS A 1 80 ? -48.304 -22.742 36.685 1.00 86.38 80 CYS A CA 1
ATOM 579 C C . CYS A 1 80 ? -49.485 -21.887 37.178 1.00 86.38 80 CYS A C 1
ATOM 581 O O . CYS A 1 80 ? -50.174 -21.287 36.350 1.00 86.38 80 CYS A O 1
ATOM 583 N N . PRO A 1 81 ? -49.674 -21.713 38.500 1.00 82.62 81 PRO A N 1
ATOM 584 C CA . PRO A 1 81 ? -50.781 -20.916 39.040 1.00 82.62 81 PRO A CA 1
ATOM 585 C C . PRO A 1 81 ? -50.625 -19.408 38.785 1.00 82.62 81 PRO A C 1
ATOM 587 O O . PRO A 1 81 ? -51.584 -18.654 38.907 1.00 82.62 81 PRO A O 1
ATOM 590 N N . LYS A 1 82 ? -49.416 -18.948 38.439 1.00 85.12 82 LYS A N 1
ATOM 591 C CA . LYS A 1 82 ? -49.094 -17.529 38.224 1.00 85.12 82 LYS A CA 1
ATOM 592 C C . LYS A 1 82 ? -49.353 -17.054 36.795 1.00 85.12 82 LYS A C 1
ATOM 594 O O . LYS A 1 82 ? -49.715 -15.898 36.617 1.00 85.12 82 LYS A O 1
ATOM 599 N N . CYS A 1 83 ? -49.122 -17.898 35.789 1.00 90.12 83 CYS A N 1
ATOM 600 C CA . CYS A 1 83 ? -49.244 -17.507 34.377 1.00 90.12 83 CYS A CA 1
ATOM 601 C C . CYS A 1 83 ? -50.009 -18.506 33.497 1.00 90.12 83 CYS A C 1
ATOM 603 O O . CYS A 1 83 ? -50.138 -18.268 32.301 1.00 90.12 83 CYS A O 1
ATOM 605 N N . GLY A 1 84 ? -50.482 -19.629 34.047 1.00 87.06 84 GLY A N 1
ATOM 606 C CA . GLY A 1 84 ? -51.244 -20.640 33.306 1.00 87.06 84 GLY A CA 1
ATOM 607 C C . GLY A 1 84 ? -50.412 -21.533 32.379 1.00 87.06 84 GLY A C 1
ATOM 608 O O . GLY A 1 84 ? -50.970 -22.345 31.649 1.00 87.06 84 GLY A O 1
ATOM 609 N N . PHE A 1 85 ? -49.081 -21.414 32.386 1.00 86.56 85 PHE A N 1
ATOM 610 C CA . PHE A 1 85 ? -48.217 -22.220 31.521 1.00 86.56 85 PHE A CA 1
ATOM 611 C C . PHE A 1 85 ? -48.112 -23.672 32.005 1.00 86.56 85 PHE A C 1
ATOM 613 O O . PHE A 1 85 ? -47.865 -23.909 33.188 1.00 86.56 85 PHE A O 1
ATOM 620 N N . THR A 1 86 ? -48.243 -24.638 31.094 1.00 90.25 86 THR A N 1
ATOM 621 C CA . THR A 1 86 ? -48.120 -26.070 31.413 1.00 90.25 86 THR A CA 1
ATOM 622 C C . THR A 1 86 ? -46.654 -26.499 31.353 1.00 90.25 86 THR A C 1
ATOM 624 O O . THR A 1 86 ? -46.062 -26.612 30.286 1.00 90.25 86 THR A O 1
ATOM 627 N N . ASN A 1 87 ? -46.064 -26.710 32.519 1.00 85.06 87 ASN A N 1
ATOM 628 C CA . ASN A 1 87 ? -44.714 -27.203 32.741 1.00 85.06 87 ASN A CA 1
ATOM 629 C C . ASN A 1 87 ? -44.667 -28.735 32.793 1.00 85.06 87 ASN A C 1
ATOM 631 O O . ASN A 1 87 ? -45.667 -29.395 33.067 1.00 85.06 87 ASN A O 1
ATOM 635 N N . GLN A 1 88 ? -43.479 -29.309 32.593 1.00 80.31 88 GLN A N 1
ATOM 636 C CA . GLN A 1 88 ? -43.274 -30.731 32.860 1.00 80.31 88 GLN A CA 1
ATOM 637 C C . GLN A 1 88 ? -43.442 -31.036 34.362 1.00 80.31 88 GLN A C 1
ATOM 639 O O . GLN A 1 88 ? -43.041 -30.223 35.200 1.00 80.31 88 GLN A O 1
ATOM 644 N N . PRO A 1 89 ? -44.030 -32.187 34.729 1.00 80.06 89 PRO A N 1
ATOM 645 C CA . PRO A 1 89 ? -44.174 -32.577 36.128 1.00 80.06 89 PRO A CA 1
ATOM 646 C C . PRO A 1 89 ? -42.799 -32.715 36.801 1.00 80.06 89 PRO A C 1
ATOM 648 O O . PRO A 1 89 ? -41.855 -33.228 36.205 1.00 80.06 89 PRO A O 1
ATOM 651 N N . GLY A 1 90 ? -42.688 -32.246 38.046 1.00 75.31 90 GLY A N 1
ATOM 652 C CA . GLY A 1 90 ? -41.452 -32.315 38.836 1.00 75.31 90 GLY A CA 1
ATOM 653 C C . GLY A 1 90 ? -40.525 -31.097 38.733 1.00 75.31 90 GLY A C 1
ATOM 654 O O . GLY A 1 90 ? -39.488 -31.080 39.395 1.00 75.31 90 GLY A O 1
ATOM 655 N N . VAL A 1 91 ? -40.874 -30.056 37.966 1.00 77.75 91 VAL A N 1
ATOM 656 C CA . VAL A 1 91 ? -40.092 -28.807 37.968 1.00 77.75 91 VAL A CA 1
ATOM 657 C C . VAL A 1 91 ? -40.385 -27.965 39.214 1.00 77.75 91 VAL A C 1
ATOM 659 O O . VAL A 1 91 ? -41.537 -27.773 39.598 1.00 77.75 91 VAL A O 1
ATOM 662 N N . ALA A 1 92 ? -39.339 -27.418 39.837 1.00 84.69 92 ALA A N 1
ATOM 663 C CA . ALA A 1 92 ? -39.474 -26.556 41.015 1.00 84.69 92 ALA A CA 1
ATOM 664 C C . ALA A 1 92 ? -39.950 -25.127 40.675 1.00 84.69 92 ALA A C 1
ATOM 666 O O . ALA A 1 92 ? -40.499 -24.440 41.538 1.00 84.69 92 ALA A O 1
ATOM 667 N N . PHE A 1 93 ? -39.768 -24.686 39.423 1.00 89.12 93 PHE A N 1
ATOM 668 C CA . PHE A 1 93 ? -40.089 -23.338 38.943 1.00 89.12 93 PHE A CA 1
ATOM 669 C C . PHE A 1 93 ? -40.736 -23.383 37.556 1.00 89.12 93 PHE A C 1
ATOM 671 O O . PHE A 1 93 ? -40.407 -24.240 36.737 1.00 89.12 93 PHE A O 1
ATOM 678 N N . CYS A 1 94 ? -41.640 -22.443 37.283 1.00 88.94 94 CYS A N 1
ATOM 679 C CA . CYS A 1 94 ? -42.274 -22.297 35.978 1.00 88.94 94 CYS A CA 1
ATOM 680 C C . CYS A 1 94 ? -41.269 -21.793 34.933 1.00 88.94 94 CYS A C 1
ATOM 682 O O . CYS A 1 94 ? -40.673 -20.734 35.122 1.00 88.94 94 CYS A O 1
ATOM 684 N N . VAL A 1 95 ? -41.138 -22.485 33.800 1.00 87.94 95 VAL A N 1
ATOM 685 C CA . VAL A 1 95 ? -40.203 -22.104 32.725 1.00 87.94 95 VAL A CA 1
ATOM 686 C C . VAL A 1 95 ? -40.609 -20.819 31.998 1.00 87.94 95 VAL A C 1
ATOM 688 O O . VAL A 1 95 ? -39.765 -20.170 31.394 1.00 87.94 95 VAL A O 1
ATOM 691 N N . ASN A 1 96 ? -41.889 -20.437 32.066 1.00 91.75 96 ASN A N 1
ATOM 692 C CA . ASN A 1 96 ? -42.397 -19.241 31.396 1.00 91.75 96 ASN A CA 1
ATOM 693 C C . ASN A 1 96 ? -42.236 -17.966 32.246 1.00 91.75 96 ASN A C 1
ATOM 695 O O . ASN A 1 96 ? -41.895 -16.915 31.722 1.00 91.75 96 ASN A O 1
ATOM 699 N N . CYS A 1 97 ? -42.483 -18.032 33.561 1.00 89.50 97 CYS A N 1
ATOM 700 C CA . CYS A 1 97 ? -42.493 -16.836 34.422 1.00 89.50 97 CYS A CA 1
ATOM 701 C C . CYS A 1 97 ? -41.581 -16.907 35.657 1.00 89.50 97 CYS A C 1
ATOM 703 O O . CYS A 1 97 ? -41.508 -15.939 36.410 1.00 89.50 97 CYS A O 1
ATOM 705 N N . GLY A 1 98 ? -40.914 -18.038 35.902 1.00 87.00 98 GLY A N 1
ATOM 706 C CA . GLY A 1 98 ? -39.986 -18.223 37.022 1.00 87.00 98 GLY A CA 1
ATOM 707 C C . GLY A 1 98 ? -40.630 -18.408 38.402 1.00 87.00 98 GLY A C 1
ATOM 708 O O . GLY A 1 98 ? -39.908 -18.535 39.387 1.00 87.00 98 GLY A O 1
ATOM 709 N N . SER A 1 99 ? -41.963 -18.439 38.521 1.00 88.50 99 SER A N 1
ATOM 710 C CA . SER A 1 99 ? -42.628 -18.639 39.820 1.00 88.50 99 SER A CA 1
ATOM 711 C C . SER A 1 99 ? -42.384 -20.046 40.373 1.00 88.50 99 SER A C 1
ATOM 713 O O . SER A 1 99 ? -42.436 -21.011 39.608 1.00 88.50 99 SER A O 1
ATOM 715 N N . SER A 1 100 ? -42.198 -20.186 41.688 1.00 87.06 100 SER A N 1
ATOM 716 C CA . SER A 1 100 ? -42.076 -21.498 42.333 1.00 87.06 100 SER A CA 1
ATOM 717 C C . SER A 1 100 ? -43.363 -22.322 42.195 1.00 87.06 100 SER A C 1
ATOM 719 O O . SER A 1 100 ? -44.472 -21.797 42.285 1.00 87.06 100 SER A O 1
ATOM 721 N N . MET A 1 101 ? -43.198 -23.623 41.953 1.00 77.81 101 MET A N 1
ATOM 722 C CA . MET A 1 101 ? -44.272 -24.607 41.738 1.00 77.81 101 MET A CA 1
ATOM 723 C C . MET A 1 101 ? -44.523 -25.476 42.984 1.00 77.81 101 MET A C 1
ATOM 725 O O . MET A 1 101 ? -45.259 -26.458 42.922 1.00 77.81 101 MET A O 1
ATOM 729 N N . ALA A 1 102 ? -43.902 -25.132 44.120 1.00 70.25 102 ALA A N 1
ATOM 730 C CA . ALA A 1 102 ? -44.110 -25.827 45.382 1.00 70.25 102 ALA A CA 1
ATOM 731 C C . ALA A 1 102 ? -45.580 -25.701 45.799 1.00 70.25 102 ALA A C 1
ATOM 733 O O . ALA A 1 102 ? -46.096 -24.596 45.974 1.00 70.25 102 ALA A O 1
ATOM 734 N N . ALA A 1 103 ? -46.241 -26.850 45.928 1.00 54.25 103 ALA A N 1
ATOM 735 C CA . ALA A 1 103 ? -47.622 -26.962 46.352 1.00 54.25 103 ALA A CA 1
ATOM 736 C C . ALA A 1 103 ? -47.839 -26.187 47.660 1.00 54.25 103 ALA A C 1
ATOM 738 O O . ALA A 1 103 ? -47.306 -26.547 48.710 1.00 54.25 103 ALA A O 1
ATOM 739 N N . ALA A 1 104 ? -48.646 -25.130 47.595 1.00 43.31 104 ALA A N 1
ATOM 740 C CA . ALA A 1 104 ? -49.293 -24.585 48.773 1.00 43.31 104 ALA A CA 1
ATOM 741 C C . ALA A 1 104 ? -50.261 -25.659 49.289 1.00 43.31 104 ALA A C 1
ATOM 743 O O . ALA A 1 104 ? -51.378 -25.797 48.793 1.00 43.31 104 ALA A O 1
ATOM 744 N N . GLY A 1 105 ? -49.804 -26.475 50.240 1.00 36.50 105 GLY A N 1
ATOM 745 C CA . GLY A 1 105 ? -50.700 -27.300 51.043 1.00 36.50 105 GLY A CA 1
ATOM 746 C C . GLY A 1 105 ? -51.683 -26.403 51.810 1.00 36.50 105 GLY A C 1
ATOM 747 O O . GLY A 1 105 ? -51.335 -25.266 52.146 1.00 36.50 105 GLY A O 1
ATOM 748 N N . PRO A 1 106 ? -52.915 -26.867 52.074 1.00 37.62 106 PRO A N 1
ATOM 749 C CA . PRO A 1 106 ? -53.939 -26.046 52.700 1.00 37.62 106 PRO A CA 1
ATOM 750 C C . PRO A 1 106 ? -53.520 -25.636 54.113 1.00 37.62 106 PRO A C 1
ATOM 752 O O . PRO A 1 106 ? -53.066 -26.443 54.926 1.00 37.62 106 PRO A O 1
ATOM 755 N N . ALA A 1 107 ? -53.711 -24.355 54.409 1.00 48.41 107 ALA A N 1
ATOM 756 C CA . ALA A 1 107 ? -53.587 -23.813 55.745 1.00 48.41 107 ALA A CA 1
ATOM 757 C C . ALA A 1 107 ? -54.675 -24.402 56.657 1.00 48.41 107 ALA A C 1
ATOM 759 O O . ALA A 1 107 ? -55.807 -23.942 56.618 1.00 48.41 107 ALA A O 1
ATOM 760 N N . THR A 1 108 ? -54.323 -25.366 57.514 1.00 40.59 108 THR A N 1
ATOM 761 C CA . THR A 1 108 ? -55.011 -25.612 58.797 1.00 40.59 108 THR A CA 1
ATOM 762 C C . THR A 1 108 ? -54.110 -26.366 59.778 1.00 40.59 108 THR A C 1
ATOM 764 O O . THR A 1 108 ? -54.097 -27.594 59.816 1.00 40.59 108 THR A O 1
ATOM 767 N N . ARG A 1 109 ? -53.377 -25.619 60.604 1.00 38.31 109 ARG A N 1
ATOM 768 C CA . ARG A 1 109 ? -53.446 -25.625 62.080 1.00 38.31 109 ARG A CA 1
ATOM 769 C C . ARG A 1 109 ? -52.395 -24.649 62.597 1.00 38.31 109 ARG A C 1
ATOM 771 O O . ARG A 1 109 ? -51.250 -24.677 62.161 1.00 38.31 109 ARG A O 1
ATOM 778 N N . ALA A 1 110 ? -52.824 -23.771 63.496 1.00 49.81 110 ALA A N 1
ATOM 779 C CA . ALA A 1 110 ? -51.972 -22.818 64.183 1.00 49.81 110 ALA A CA 1
ATOM 780 C C . ALA A 1 110 ? -50.767 -23.535 64.811 1.00 49.81 110 ALA A C 1
ATOM 782 O O . ALA A 1 110 ? -50.935 -24.408 65.663 1.00 49.81 110 ALA A O 1
ATOM 783 N N . ALA A 1 111 ? -49.562 -23.160 64.386 1.00 40.91 111 ALA A N 1
ATOM 784 C CA . ALA A 1 111 ? -48.363 -23.402 65.168 1.00 40.91 111 ALA A CA 1
ATOM 785 C C . ALA A 1 111 ? -48.345 -22.382 66.324 1.00 40.91 111 ALA A C 1
ATOM 787 O O . ALA A 1 111 ? -48.707 -21.222 66.098 1.00 40.91 111 ALA A O 1
ATOM 788 N N . PRO A 1 112 ? -47.949 -22.770 67.549 1.00 47.59 112 PRO A N 1
ATOM 789 C CA . PRO A 1 112 ? -47.762 -21.819 68.635 1.00 47.59 112 PRO A CA 1
ATOM 790 C C . PRO A 1 112 ? -46.740 -20.769 68.205 1.00 47.59 112 PRO A C 1
ATOM 792 O O . PRO A 1 112 ? -45.753 -21.099 67.544 1.00 47.59 112 PRO A O 1
ATOM 795 N N . SER A 1 113 ? -46.961 -19.517 68.598 1.00 48.81 113 SER A N 1
ATOM 796 C CA . SER A 1 113 ? -45.969 -18.451 68.497 1.00 48.81 113 SER A CA 1
ATOM 797 C C . SER A 1 113 ? -44.717 -18.851 69.283 1.00 48.81 113 SER A C 1
ATOM 799 O O . SER A 1 113 ? -44.618 -18.600 70.485 1.00 48.81 113 SER A O 1
ATOM 801 N N . ALA A 1 114 ? -43.771 -19.510 68.614 1.00 44.09 114 ALA A N 1
ATOM 802 C CA . ALA A 1 114 ? -42.417 -19.656 69.108 1.00 44.09 114 ALA A CA 1
ATOM 803 C C . ALA A 1 114 ? -41.808 -18.255 69.089 1.00 44.09 114 ALA A C 1
ATOM 805 O O . ALA A 1 114 ? -41.662 -17.641 68.031 1.00 44.09 114 ALA A O 1
ATOM 806 N N . GLY A 1 115 ? -41.581 -17.730 70.292 1.00 45.00 115 GLY A N 1
ATOM 807 C CA . GLY A 1 115 ? -41.065 -16.394 70.518 1.00 45.00 115 GLY A CA 1
ATOM 808 C C . GLY A 1 115 ? -39.813 -16.124 69.698 1.00 45.00 115 GLY A C 1
ATOM 809 O O . GLY A 1 115 ? -39.006 -17.013 69.429 1.00 45.00 115 GLY A O 1
ATOM 810 N N . THR A 1 116 ? -39.672 -14.862 69.318 1.00 45.19 116 THR A N 1
ATOM 811 C CA . THR A 1 116 ? -38.446 -14.267 68.807 1.00 45.19 116 THR A CA 1
ATOM 812 C C . THR A 1 116 ? -37.262 -14.779 69.639 1.00 45.19 116 THR A C 1
ATOM 814 O O . THR A 1 116 ? -37.206 -14.474 70.834 1.00 45.19 116 THR A O 1
ATOM 817 N N . PRO A 1 117 ? -36.329 -15.572 69.080 1.00 54.38 117 PRO A N 1
ATOM 818 C CA . PRO A 1 117 ? -35.112 -15.881 69.806 1.00 54.38 117 PRO A CA 1
ATOM 819 C C . PRO A 1 117 ? -34.370 -14.557 70.037 1.00 54.38 117 PRO A C 1
ATOM 821 O O . PRO A 1 117 ? -34.298 -13.734 69.116 1.00 54.38 117 PRO A O 1
ATOM 824 N N . PRO A 1 118 ? -33.859 -14.299 71.254 1.00 52.31 118 PRO A N 1
ATOM 825 C CA . PRO A 1 118 ? -33.061 -13.112 71.505 1.00 52.31 118 PRO A CA 1
ATOM 826 C C . PRO A 1 118 ? -31.891 -13.100 70.523 1.00 52.31 118 PRO A C 1
ATOM 828 O O . PRO A 1 118 ? -31.280 -14.138 70.264 1.00 52.31 118 PRO A O 1
ATOM 831 N N . ALA A 1 119 ? -31.618 -11.925 69.955 1.00 52.41 119 ALA A N 1
ATOM 832 C CA . ALA A 1 119 ? -30.480 -11.678 69.086 1.00 52.41 119 ALA A CA 1
ATOM 833 C C . ALA A 1 119 ? -29.185 -11.970 69.858 1.00 52.41 119 ALA A C 1
ATOM 835 O O . ALA A 1 119 ? -28.611 -11.100 70.510 1.00 52.41 119 ALA A O 1
ATOM 836 N N . GLY A 1 120 ? -28.758 -13.229 69.823 1.00 49.19 120 GLY A N 1
ATOM 837 C CA . GLY A 1 120 ? -27.440 -13.633 70.264 1.00 49.19 120 GLY A CA 1
ATOM 838 C C . GLY A 1 120 ? -26.401 -13.084 69.286 1.00 49.19 120 GLY A C 1
ATOM 839 O O . GLY A 1 120 ? -26.669 -13.021 68.083 1.00 49.19 120 GLY A O 1
ATOM 840 N N . PRO A 1 121 ? -25.216 -12.680 69.763 1.00 51.41 121 PRO A N 1
ATOM 841 C CA . PRO A 1 121 ? -24.113 -12.322 68.891 1.00 51.41 121 PRO A CA 1
ATOM 842 C C . PRO A 1 121 ? -23.652 -13.596 68.181 1.00 51.41 121 PRO A C 1
ATOM 844 O O . PRO A 1 121 ? -22.917 -14.409 68.737 1.00 51.41 121 PRO A O 1
ATOM 847 N N . TYR A 1 122 ? -24.130 -13.806 66.957 1.00 50.72 122 TYR A N 1
ATOM 848 C CA . TYR A 1 122 ? -23.603 -14.861 66.106 1.00 50.72 122 TYR A CA 1
ATOM 849 C C . TYR A 1 122 ? -22.121 -14.550 65.849 1.00 50.72 122 TYR A C 1
ATOM 851 O O . TYR A 1 122 ? -21.813 -13.432 65.421 1.00 50.72 122 TYR A O 1
ATOM 859 N N . PRO A 1 123 ? -21.190 -15.486 66.104 1.00 50.56 123 PRO A N 1
ATOM 860 C CA . PRO A 1 123 ? -19.811 -15.305 65.687 1.00 50.56 123 PRO A CA 1
ATOM 861 C C . PRO A 1 123 ? -19.809 -15.113 64.171 1.00 50.56 123 PRO A C 1
ATOM 863 O O . PRO A 1 123 ? -20.406 -15.902 63.436 1.00 50.56 123 PRO A O 1
ATOM 866 N N . ALA A 1 124 ? -19.182 -14.026 63.719 1.00 52.41 124 ALA A N 1
ATOM 867 C CA . ALA A 1 124 ? -18.993 -13.746 62.309 1.00 52.41 124 ALA A CA 1
ATOM 868 C C . ALA A 1 124 ? -18.298 -14.955 61.676 1.00 52.41 124 ALA A C 1
ATOM 870 O O . ALA A 1 124 ? -17.112 -15.195 61.906 1.00 52.41 124 ALA A O 1
ATOM 871 N N . TYR A 1 125 ? -19.055 -15.744 60.913 1.00 46.91 125 TYR A N 1
ATOM 872 C CA . TYR A 1 125 ? -18.475 -16.764 60.057 1.00 46.91 125 TYR A CA 1
ATOM 873 C C . TYR A 1 125 ? -17.453 -16.055 59.161 1.00 46.91 125 TYR A C 1
ATOM 875 O O . TYR A 1 125 ? -17.814 -15.042 58.550 1.00 46.91 125 TYR A O 1
ATOM 883 N N . PRO A 1 126 ? -16.192 -16.522 59.089 1.00 52.22 126 PRO A N 1
ATOM 884 C CA . PRO A 1 126 ? -15.215 -15.935 58.191 1.00 52.22 126 PRO A CA 1
ATOM 885 C C . PRO A 1 126 ? -15.805 -16.004 56.788 1.00 52.22 126 PRO A C 1
ATOM 887 O O . PRO A 1 126 ? -16.093 -17.087 56.276 1.00 52.22 126 PRO A O 1
ATOM 890 N N . GLY A 1 127 ? -16.080 -14.828 56.221 1.00 46.53 127 GLY A N 1
ATOM 891 C CA . GLY A 1 127 ? -16.655 -14.700 54.898 1.00 46.53 127 GLY A CA 1
ATOM 892 C C . GLY A 1 127 ? -15.754 -15.433 53.923 1.00 46.53 127 GLY A C 1
ATOM 893 O O . GLY A 1 127 ? -14.652 -14.974 53.630 1.00 46.53 127 GLY A O 1
ATOM 894 N N . TYR A 1 128 ? -16.215 -16.586 53.439 1.00 43.97 128 TYR A N 1
ATOM 895 C CA . TYR A 1 128 ? -15.647 -17.189 52.250 1.00 43.97 128 TYR A CA 1
ATOM 896 C C . TYR A 1 128 ? -15.717 -16.116 51.173 1.00 43.97 128 TYR A C 1
ATOM 898 O O . TYR A 1 128 ? -16.808 -15.677 50.800 1.00 43.97 128 TYR A O 1
ATOM 906 N N . ALA A 1 129 ? -14.545 -15.644 50.741 1.00 47.34 129 ALA A N 1
ATOM 907 C CA . ALA A 1 129 ? -14.433 -14.760 49.598 1.00 47.34 129 ALA A CA 1
ATOM 908 C C . ALA A 1 129 ? -15.280 -15.385 48.482 1.00 47.34 129 ALA A C 1
ATOM 910 O O . ALA A 1 129 ? -15.075 -16.567 48.182 1.00 47.34 129 ALA A O 1
ATOM 911 N N . PRO A 1 130 ? -16.273 -14.663 47.932 1.00 51.75 130 PRO A N 1
ATOM 912 C CA . PRO A 1 130 ? -17.125 -15.225 46.902 1.00 51.75 130 PRO A CA 1
ATOM 913 C C . PRO A 1 130 ? -16.190 -15.703 45.804 1.00 51.75 130 PRO A C 1
ATOM 915 O O . PRO A 1 130 ? -15.352 -14.925 45.345 1.00 51.75 130 PRO A O 1
ATOM 918 N N . TYR A 1 131 ? -16.268 -16.997 45.483 1.00 52.94 131 TYR A N 1
ATOM 919 C CA . TYR A 1 131 ? -15.433 -17.645 44.484 1.00 52.94 131 TYR A CA 1
ATOM 920 C C . TYR A 1 131 ? -15.312 -16.701 43.298 1.00 52.94 131 TYR A C 1
ATOM 922 O O . TYR A 1 131 ? -16.308 -16.400 42.634 1.00 52.94 131 TYR A O 1
ATOM 930 N N . ALA A 1 132 ? -14.112 -16.155 43.108 1.00 49.12 132 ALA A N 1
ATOM 931 C CA . ALA A 1 132 ? -13.818 -15.286 41.993 1.00 49.12 132 ALA A CA 1
ATOM 932 C C . ALA A 1 132 ? -13.967 -16.159 40.750 1.00 49.12 132 ALA A C 1
ATOM 934 O O . ALA A 1 132 ? -13.039 -16.875 40.373 1.00 49.12 132 ALA A O 1
ATOM 935 N N . PHE A 1 133 ? -15.168 -16.176 40.168 1.00 59.53 133 PHE A N 1
ATOM 936 C CA . PHE A 1 133 ? -15.399 -16.773 38.868 1.00 59.53 133 PHE A CA 1
ATOM 937 C C . PHE A 1 133 ? -14.365 -16.138 37.945 1.00 59.53 133 PHE A C 1
ATOM 939 O O . PHE A 1 133 ? -14.376 -14.925 37.721 1.00 59.53 133 PHE A O 1
ATOM 946 N N . GLY A 1 134 ? -13.419 -16.956 37.479 1.00 66.38 134 GLY A N 1
ATOM 947 C CA . GLY A 1 134 ? -12.459 -16.534 36.474 1.00 66.38 134 GLY A CA 1
ATOM 948 C C . GLY A 1 134 ? -13.197 -15.929 35.274 1.00 66.38 134 GLY A C 1
ATOM 949 O O . GLY A 1 134 ? -14.388 -16.197 35.078 1.00 66.38 134 GLY A O 1
ATOM 950 N N . PRO A 1 135 ? -12.522 -15.091 34.470 1.00 71.50 135 PRO A N 1
ATOM 951 C CA . PRO A 1 135 ? -13.154 -14.462 33.319 1.00 71.50 135 PRO A CA 1
ATOM 952 C C . PRO A 1 135 ? -13.821 -15.531 32.450 1.00 71.50 135 PRO A C 1
ATOM 954 O O . PRO A 1 135 ? -13.217 -16.561 32.144 1.00 71.50 135 PRO A O 1
ATOM 957 N N . SER A 1 136 ? -15.075 -15.289 32.061 1.00 81.88 136 SER A N 1
ATOM 958 C CA . SER A 1 136 ? -15.812 -16.227 31.216 1.00 81.88 136 SER A CA 1
ATOM 959 C C . SER A 1 136 ? -15.036 -16.495 29.913 1.00 81.88 136 SER A C 1
ATOM 961 O O . SER A 1 136 ? -14.279 -15.629 29.453 1.00 81.88 136 SER A O 1
ATOM 963 N N . PRO A 1 137 ? -15.200 -17.668 29.273 1.00 83.19 137 PRO A N 1
ATOM 964 C CA . PRO A 1 137 ? -14.516 -17.972 28.012 1.00 83.19 137 PRO A CA 1
ATOM 965 C C . PRO A 1 137 ? -14.727 -16.889 26.941 1.00 83.19 137 PRO A C 1
ATOM 967 O O . PRO A 1 137 ? -13.788 -16.508 26.246 1.00 83.19 137 PRO A O 1
ATOM 970 N N . LEU A 1 138 ? -15.931 -16.307 26.890 1.00 82.25 138 LEU A N 1
ATOM 971 C CA . LEU A 1 138 ? -16.280 -15.206 25.989 1.00 82.25 138 LEU A CA 1
ATOM 972 C C . LEU A 1 138 ? -15.488 -13.921 26.282 1.00 82.25 138 LEU A C 1
ATOM 974 O O . LEU A 1 138 ? -15.019 -13.257 25.356 1.00 82.25 138 LEU A O 1
ATOM 978 N N . GLU A 1 139 ? -15.303 -13.576 27.558 1.00 83.75 139 GLU A N 1
ATOM 979 C CA . GLU A 1 139 ? -14.487 -12.427 27.967 1.00 83.75 139 GLU A CA 1
ATOM 980 C C . GLU A 1 139 ? -12.999 -12.667 27.661 1.00 83.75 139 GLU A C 1
ATOM 982 O O . GLU A 1 139 ? -12.295 -11.760 27.211 1.00 83.75 139 GLU A O 1
ATOM 987 N N . THR A 1 140 ? -12.522 -13.904 27.819 1.00 87.50 140 THR A N 1
ATOM 988 C CA . THR A 1 140 ? -11.148 -14.293 27.464 1.00 87.50 140 THR A CA 1
ATOM 989 C C . THR A 1 140 ? -10.904 -14.189 25.953 1.00 87.50 140 THR A C 1
ATOM 991 O O . THR A 1 140 ? -9.885 -13.634 25.526 1.00 87.50 140 THR A O 1
ATOM 994 N N . ASP A 1 141 ? -11.848 -14.644 25.127 1.00 89.88 141 ASP A N 1
ATOM 995 C CA . ASP A 1 141 ? -11.765 -14.524 23.668 1.00 89.88 141 ASP A CA 1
ATOM 996 C C . ASP A 1 141 ? -11.820 -13.070 23.202 1.00 89.88 141 ASP A C 1
ATOM 998 O O . ASP A 1 141 ? -11.041 -12.665 22.330 1.00 89.88 141 ASP A O 1
ATOM 1002 N N . ARG A 1 142 ? -12.680 -12.254 23.819 1.00 89.25 142 ARG A N 1
ATOM 1003 C CA . ARG A 1 142 ? -12.727 -10.811 23.566 1.00 89.25 142 ARG A CA 1
ATOM 1004 C C . ARG A 1 142 ? -11.391 -10.150 23.906 1.00 89.25 142 ARG A C 1
ATOM 1006 O O . ARG A 1 142 ? -10.869 -9.403 23.079 1.00 89.25 142 ARG A O 1
ATOM 1013 N N . ARG A 1 143 ? -10.792 -10.450 25.064 1.00 90.81 143 ARG A N 1
ATOM 1014 C CA . ARG A 1 143 ? -9.468 -9.923 25.451 1.00 90.81 143 ARG A CA 1
ATOM 1015 C C . ARG A 1 143 ? -8.387 -10.309 24.453 1.00 90.81 143 ARG A C 1
ATOM 1017 O O . ARG A 1 143 ? -7.633 -9.444 24.018 1.00 90.81 143 ARG A O 1
ATOM 1024 N N . ARG A 1 144 ? -8.352 -11.570 24.013 1.00 93.25 144 ARG A N 1
ATOM 1025 C CA . ARG A 1 144 ? -7.409 -12.028 22.978 1.00 93.25 144 ARG A CA 1
ATOM 1026 C C . ARG A 1 144 ? -7.578 -11.268 21.665 1.00 93.25 144 ARG A C 1
ATOM 1028 O O . ARG A 1 144 ? -6.583 -10.892 21.054 1.00 93.25 144 ARG A O 1
ATOM 1035 N N . GLN A 1 145 ? -8.812 -11.031 21.224 1.00 93.12 145 GLN A N 1
ATOM 1036 C CA . GLN A 1 145 ? -9.083 -10.265 20.002 1.00 93.12 145 GLN A CA 1
ATOM 1037 C C . GLN A 1 145 ? -8.624 -8.806 20.125 1.00 93.12 145 GLN A C 1
ATOM 1039 O O . GLN A 1 145 ? -8.007 -8.277 19.200 1.00 93.12 145 GLN A O 1
ATOM 1044 N N . VAL A 1 146 ? -8.867 -8.180 21.278 1.00 94.00 146 VAL A N 1
ATOM 1045 C CA . VAL A 1 146 ? -8.397 -6.822 21.581 1.00 94.00 146 VAL A CA 1
ATOM 1046 C C . VAL A 1 146 ? -6.870 -6.758 21.583 1.00 94.00 146 VAL A C 1
ATOM 1048 O O . VAL A 1 146 ? -6.303 -5.872 20.947 1.00 94.00 146 VAL A O 1
ATOM 1051 N N . GLU A 1 147 ? -6.196 -7.706 22.235 1.00 95.31 147 GLU A N 1
ATOM 1052 C CA . GLU A 1 147 ? -4.731 -7.761 22.267 1.00 95.31 147 GLU A CA 1
ATOM 1053 C C . GLU A 1 147 ? -4.134 -7.965 20.871 1.00 95.31 147 GLU A C 1
ATOM 1055 O O . GLU A 1 147 ? -3.207 -7.253 20.485 1.00 95.31 147 GLU A O 1
ATOM 1060 N N . ARG A 1 148 ? -4.712 -8.851 20.049 1.00 95.81 148 ARG A N 1
ATOM 1061 C CA . ARG A 1 148 ? -4.301 -9.007 18.641 1.00 95.81 148 ARG A CA 1
ATOM 1062 C C . ARG A 1 148 ? -4.430 -7.699 17.864 1.00 95.81 148 ARG A C 1
ATOM 1064 O O . ARG A 1 148 ? -3.543 -7.378 17.080 1.00 95.81 148 ARG A O 1
ATOM 1071 N N . MET A 1 149 ? -5.488 -6.923 18.106 1.00 94.75 149 MET A N 1
ATOM 1072 C CA . MET A 1 149 ? -5.668 -5.624 17.455 1.00 94.75 149 MET A CA 1
ATOM 1073 C C . MET A 1 149 ? -4.637 -4.587 17.927 1.00 94.75 149 MET A C 1
ATOM 1075 O O . MET A 1 149 ? -4.141 -3.808 17.114 1.00 94.75 149 MET A O 1
ATOM 1079 N N . LYS A 1 150 ? -4.260 -4.587 19.213 1.00 96.06 150 LYS A N 1
ATOM 1080 C CA . LYS A 1 150 ? -3.173 -3.729 19.715 1.00 96.06 150 LYS A CA 1
ATOM 1081 C C . LYS A 1 150 ? -1.854 -4.050 19.014 1.00 96.06 150 LYS A C 1
ATOM 1083 O O . LYS A 1 150 ? -1.190 -3.132 18.536 1.00 96.06 150 LYS A O 1
ATOM 1088 N N . TRP A 1 151 ? -1.509 -5.332 18.901 1.00 97.38 151 TRP A N 1
ATOM 1089 C CA . TRP A 1 151 ? -0.316 -5.763 18.170 1.00 97.38 151 TRP A CA 1
ATOM 1090 C C . TRP A 1 151 ? -0.393 -5.418 16.683 1.00 97.38 151 TRP A C 1
ATOM 1092 O O . TRP A 1 151 ? 0.585 -4.920 16.138 1.00 97.38 151 TRP A O 1
ATOM 1102 N N . ALA A 1 152 ? -1.555 -5.581 16.043 1.00 96.62 152 ALA A N 1
ATOM 1103 C CA . ALA A 1 152 ? -1.755 -5.175 14.652 1.00 96.62 152 ALA A CA 1
ATOM 1104 C C . ALA A 1 152 ? -1.460 -3.681 14.437 1.00 96.62 152 ALA A C 1
ATOM 1106 O O . ALA A 1 152 ? -0.731 -3.323 13.517 1.00 96.62 152 ALA A O 1
ATOM 1107 N N . LEU A 1 153 ? -1.977 -2.807 15.308 1.00 96.62 153 LEU A N 1
ATOM 1108 C CA . LEU A 1 153 ? -1.741 -1.360 15.227 1.00 96.62 153 LEU A CA 1
ATOM 1109 C C . LEU A 1 153 ? -0.284 -0.982 15.499 1.00 96.62 153 LEU A C 1
ATOM 1111 O O . LEU A 1 153 ? 0.240 -0.078 14.856 1.00 96.62 153 LEU A O 1
ATOM 1115 N N . LEU A 1 154 ? 0.372 -1.669 16.436 1.00 97.25 154 LEU A N 1
ATOM 1116 C CA . LEU A 1 154 ? 1.780 -1.439 16.754 1.00 97.25 154 LEU A CA 1
ATOM 1117 C C . LEU A 1 154 ? 2.671 -1.845 15.572 1.00 97.25 154 LEU A C 1
ATOM 1119 O O . LEU A 1 154 ? 3.542 -1.079 15.166 1.00 97.25 154 LEU A O 1
ATOM 1123 N N . LEU A 1 155 ? 2.411 -3.005 14.965 1.00 96.88 155 LEU A N 1
ATOM 1124 C CA . LEU A 1 155 ? 3.135 -3.460 13.777 1.00 96.88 155 LEU A CA 1
ATOM 1125 C C . LEU A 1 155 ? 2.876 -2.557 12.570 1.00 96.88 155 LEU A C 1
ATOM 1127 O O . LEU A 1 155 ? 3.820 -2.244 11.855 1.00 96.88 155 LEU A O 1
ATOM 1131 N N . ALA A 1 156 ? 1.640 -2.092 12.368 1.00 95.69 156 ALA A N 1
ATOM 1132 C CA . ALA A 1 156 ? 1.325 -1.128 11.316 1.00 95.69 156 ALA A CA 1
ATOM 1133 C C . ALA A 1 156 ? 2.046 0.211 11.539 1.00 95.69 156 ALA A C 1
ATOM 1135 O O . ALA A 1 156 ? 2.587 0.774 10.595 1.00 95.69 156 ALA A O 1
ATOM 1136 N N . LEU A 1 157 ? 2.112 0.695 12.785 1.00 96.69 157 LEU A N 1
ATOM 1137 C CA . LEU A 1 157 ? 2.856 1.902 13.156 1.00 96.69 157 LEU A CA 1
ATOM 1138 C C . LEU A 1 157 ? 4.345 1.762 12.835 1.00 96.69 157 LEU A C 1
ATOM 1140 O O . LEU A 1 157 ? 4.904 2.619 12.152 1.00 96.69 157 LEU A O 1
ATOM 1144 N N . ILE A 1 158 ? 4.986 0.691 13.313 1.00 96.31 158 ILE A N 1
ATOM 1145 C CA . ILE A 1 158 ? 6.411 0.443 13.059 1.00 96.31 158 ILE A CA 1
ATOM 1146 C C . ILE A 1 158 ? 6.647 0.236 11.559 1.00 96.31 158 ILE A C 1
ATOM 1148 O O . ILE A 1 158 ? 7.571 0.819 10.999 1.00 96.31 158 ILE A O 1
ATOM 1152 N N . GLY A 1 159 ? 5.777 -0.527 10.895 1.00 94.12 159 GLY A N 1
ATOM 1153 C CA . GLY A 1 159 ? 5.798 -0.728 9.449 1.00 94.12 159 GLY A CA 1
ATOM 1154 C C . GLY A 1 159 ? 5.779 0.597 8.691 1.00 94.12 159 GLY A C 1
ATOM 1155 O O . GLY A 1 159 ? 6.638 0.812 7.841 1.00 94.12 159 GLY A O 1
ATOM 1156 N N . SER A 1 160 ? 4.889 1.531 9.050 1.00 93.25 160 SER A N 1
ATOM 1157 C CA . SER A 1 160 ? 4.834 2.869 8.442 1.00 93.25 160 SER A CA 1
ATOM 1158 C C . SER A 1 160 ? 6.130 3.657 8.627 1.00 93.25 160 SER A C 1
ATOM 1160 O O . SER A 1 160 ? 6.577 4.305 7.684 1.00 93.25 160 SER A O 1
ATOM 1162 N N . LEU A 1 161 ? 6.760 3.583 9.803 1.00 94.00 161 LEU A N 1
ATOM 1163 C CA . LEU A 1 161 ? 8.013 4.295 10.086 1.00 94.00 161 LEU A CA 1
ATOM 1164 C C . LEU A 1 161 ? 9.233 3.703 9.375 1.00 94.00 161 LEU A C 1
ATOM 1166 O O . LEU A 1 161 ? 10.195 4.428 9.136 1.00 94.00 161 LEU A O 1
ATOM 1170 N N . ILE A 1 162 ? 9.210 2.409 9.059 1.00 92.38 162 ILE A N 1
ATOM 1171 C CA . ILE A 1 162 ? 10.331 1.714 8.415 1.00 92.38 162 ILE A CA 1
ATOM 1172 C C . ILE A 1 162 ? 10.189 1.722 6.885 1.00 92.38 162 ILE A C 1
ATOM 1174 O O . ILE A 1 162 ? 11.191 1.807 6.180 1.00 92.38 162 ILE A O 1
ATOM 1178 N N . TYR A 1 163 ? 8.962 1.676 6.358 1.00 87.62 163 TYR A N 1
ATOM 1179 C CA . TYR A 1 163 ? 8.686 1.473 4.930 1.00 87.62 163 TYR A CA 1
ATOM 1180 C C . TYR A 1 163 ? 9.258 2.553 3.998 1.00 87.62 163 TYR A C 1
ATOM 1182 O O . TYR A 1 163 ? 9.594 2.261 2.857 1.00 87.62 163 TYR A O 1
ATOM 1190 N N . TRP A 1 164 ? 9.395 3.801 4.449 1.00 85.94 164 TRP A N 1
ATOM 1191 C CA . TRP A 1 164 ? 9.953 4.867 3.605 1.00 85.94 164 TRP A CA 1
ATOM 1192 C C . TRP A 1 164 ? 11.482 4.775 3.448 1.00 85.94 164 TRP A C 1
ATOM 1194 O O . TRP A 1 164 ? 12.042 5.411 2.554 1.00 85.94 164 TRP A O 1
ATOM 1204 N N . ILE A 1 165 ? 12.166 4.001 4.300 1.00 86.12 165 ILE A N 1
ATOM 1205 C CA . ILE A 1 165 ? 13.623 3.873 4.264 1.00 86.12 165 ILE A CA 1
ATOM 1206 C C . ILE A 1 165 ? 14.005 2.969 3.074 1.00 86.12 165 ILE A C 1
ATOM 1208 O O . ILE A 1 165 ? 13.502 1.843 2.971 1.00 86.12 165 ILE A O 1
ATOM 1212 N N . PRO A 1 166 ? 14.875 3.430 2.152 1.00 76.50 166 PRO A N 1
ATOM 1213 C CA . PRO A 1 166 ? 15.314 2.616 1.019 1.00 76.50 166 PRO A CA 1
ATOM 1214 C C . PRO A 1 166 ? 16.119 1.381 1.472 1.00 76.50 166 PRO A C 1
ATOM 1216 O O . PRO A 1 166 ? 16.539 1.280 2.625 1.00 76.50 166 PRO A O 1
ATOM 1219 N N . PHE A 1 167 ? 16.372 0.451 0.542 1.00 72.75 167 PHE A N 1
ATOM 1220 C CA . PHE A 1 167 ? 17.111 -0.811 0.745 1.00 72.75 167 PHE A CA 1
ATOM 1221 C C . PHE A 1 167 ? 16.340 -1.895 1.530 1.00 72.75 167 PHE A C 1
ATOM 1223 O O . PHE A 1 167 ? 15.120 -2.014 1.436 1.00 72.75 167 PHE A O 1
ATOM 1230 N N . PHE A 1 168 ? 17.063 -2.741 2.272 1.00 65.56 168 PHE A N 1
ATOM 1231 C CA . PHE A 1 168 ? 16.560 -3.957 2.924 1.00 65.56 168 PHE A CA 1
ATOM 1232 C C . PHE A 1 168 ? 15.426 -3.716 3.931 1.00 65.56 168 PHE A C 1
ATOM 1234 O O . PHE A 1 168 ? 14.618 -4.612 4.175 1.00 65.56 168 PHE A O 1
ATOM 1241 N N . LEU A 1 169 ? 15.330 -2.509 4.494 1.00 71.62 169 LEU A N 1
ATOM 1242 C CA . LEU A 1 169 ? 14.289 -2.167 5.462 1.00 71.62 169 LEU A CA 1
ATOM 1243 C C . LEU A 1 169 ? 12.893 -2.076 4.830 1.00 71.62 169 LEU A C 1
ATOM 1245 O O . LEU A 1 169 ? 11.903 -2.302 5.524 1.00 71.62 169 LEU A O 1
ATOM 1249 N N . ASN A 1 170 ? 12.798 -1.866 3.515 1.00 79.50 170 ASN A N 1
ATOM 1250 C CA . ASN A 1 170 ? 11.512 -1.823 2.823 1.00 79.50 170 ASN A CA 1
ATOM 1251 C C . ASN A 1 170 ? 10.786 -3.181 2.867 1.00 79.50 170 ASN A C 1
ATOM 1253 O O . ASN A 1 170 ? 9.594 -3.255 3.166 1.00 79.50 170 ASN A O 1
ATOM 1257 N N . ILE A 1 171 ? 11.538 -4.275 2.682 1.00 86.75 171 ILE A N 1
ATOM 1258 C CA . ILE A 1 171 ? 11.019 -5.649 2.780 1.00 86.75 171 ILE A CA 1
ATOM 1259 C C . ILE A 1 171 ? 10.519 -5.920 4.201 1.00 86.75 171 ILE A C 1
ATOM 1261 O O . ILE A 1 171 ? 9.443 -6.487 4.381 1.00 86.75 171 ILE A O 1
ATOM 1265 N N . VAL A 1 172 ? 11.269 -5.474 5.213 1.00 90.69 172 VAL A N 1
ATOM 1266 C CA . VAL A 1 172 ? 10.867 -5.613 6.619 1.00 90.69 172 VAL A CA 1
ATOM 1267 C C . VAL A 1 172 ? 9.557 -4.868 6.873 1.00 90.69 172 VAL A C 1
ATOM 1269 O O . VAL A 1 172 ? 8.624 -5.457 7.414 1.00 90.69 172 VAL A O 1
ATOM 1272 N N . GLY A 1 173 ? 9.446 -3.612 6.428 1.00 89.38 173 GLY A N 1
ATOM 1273 C CA . GLY A 1 173 ? 8.211 -2.831 6.532 1.00 89.38 173 GLY A CA 1
ATOM 1274 C C . GLY A 1 173 ? 7.017 -3.532 5.876 1.00 89.38 173 GLY A C 1
ATOM 1275 O O . GLY A 1 173 ? 5.963 -3.663 6.499 1.00 89.38 173 GLY A O 1
ATOM 1276 N N . PHE A 1 174 ? 7.195 -4.059 4.661 1.00 89.38 174 PHE A N 1
ATOM 1277 C CA . PHE A 1 174 ? 6.152 -4.804 3.951 1.00 89.38 174 PHE A CA 1
ATOM 1278 C C . PHE A 1 174 ? 5.705 -6.062 4.711 1.00 89.38 174 PHE A C 1
ATOM 1280 O O . PHE A 1 174 ? 4.507 -6.275 4.905 1.00 89.38 174 PHE A O 1
ATOM 1287 N N . VAL A 1 175 ? 6.648 -6.863 5.215 1.00 93.62 175 VAL A N 1
ATOM 1288 C CA . VAL A 1 175 ? 6.340 -8.056 6.022 1.00 93.62 175 VAL A CA 1
ATOM 1289 C C . VAL A 1 175 ? 5.563 -7.679 7.286 1.00 93.62 175 VAL A C 1
ATOM 1291 O O . VAL A 1 175 ? 4.578 -8.342 7.617 1.00 93.62 175 VAL A O 1
ATOM 1294 N N . LEU A 1 176 ? 5.940 -6.592 7.967 1.00 94.62 176 LEU A N 1
ATOM 1295 C CA . LEU A 1 176 ? 5.215 -6.109 9.146 1.00 94.62 176 LEU A CA 1
ATOM 1296 C C . LEU A 1 176 ? 3.762 -5.741 8.818 1.00 94.62 176 LEU A C 1
ATOM 1298 O O . LEU A 1 176 ? 2.873 -6.061 9.609 1.00 94.62 176 LEU A O 1
ATOM 1302 N N . PHE A 1 177 ? 3.492 -5.146 7.651 1.00 93.44 177 PHE A N 1
ATOM 1303 C CA . PHE A 1 177 ? 2.121 -4.866 7.212 1.00 93.44 177 PHE A CA 1
ATOM 1304 C C . PHE A 1 177 ? 1.311 -6.134 6.931 1.00 93.44 177 PHE A C 1
ATOM 1306 O O . PHE A 1 177 ? 0.137 -6.189 7.298 1.00 93.44 177 PHE A O 1
ATOM 1313 N N . ILE A 1 178 ? 1.921 -7.173 6.353 1.00 94.50 178 ILE A N 1
ATOM 1314 C CA . ILE A 1 178 ? 1.253 -8.470 6.159 1.00 94.50 178 ILE A CA 1
ATOM 1315 C C . ILE A 1 178 ? 0.871 -9.086 7.509 1.00 94.50 178 ILE A C 1
ATOM 1317 O O . ILE A 1 178 ? -0.276 -9.497 7.707 1.00 94.50 178 ILE A O 1
ATOM 1321 N N . VAL A 1 179 ? 1.798 -9.103 8.470 1.00 96.69 179 VAL A N 1
ATOM 1322 C CA . VAL A 1 179 ? 1.519 -9.622 9.818 1.00 96.69 179 VAL A CA 1
ATOM 1323 C C . VAL A 1 179 ? 0.444 -8.777 10.513 1.00 96.69 179 VAL A C 1
ATOM 1325 O O . VAL A 1 179 ? -0.484 -9.333 11.107 1.00 96.69 179 VAL A O 1
ATOM 1328 N N . ALA A 1 180 ? 0.509 -7.447 10.392 1.00 96.12 180 ALA A N 1
ATOM 1329 C CA . ALA A 1 180 ? -0.510 -6.542 10.918 1.00 96.12 180 ALA A CA 1
ATOM 1330 C C . ALA A 1 180 ? -1.898 -6.832 10.324 1.00 96.12 180 ALA A C 1
ATOM 1332 O O . ALA A 1 180 ? -2.873 -6.919 11.072 1.00 96.12 180 ALA A O 1
ATOM 1333 N N . ALA A 1 181 ? -1.992 -7.053 9.009 1.00 94.62 181 ALA A N 1
ATOM 1334 C CA . ALA A 1 181 ? -3.237 -7.397 8.328 1.00 94.62 181 ALA A CA 1
ATOM 1335 C C . ALA A 1 181 ? -3.825 -8.724 8.841 1.00 94.62 181 ALA A C 1
ATOM 1337 O O . ALA A 1 181 ? -5.019 -8.799 9.137 1.00 94.62 181 ALA A O 1
ATOM 1338 N N . ILE A 1 182 ? -2.995 -9.754 9.030 1.00 95.69 182 ILE A N 1
ATOM 1339 C CA . ILE A 1 182 ? -3.441 -11.047 9.576 1.00 95.69 182 ILE A CA 1
ATOM 1340 C C . ILE A 1 182 ? -3.984 -10.874 11.002 1.00 95.69 182 ILE A C 1
ATOM 1342 O O . ILE A 1 182 ? -5.092 -11.327 11.309 1.00 95.69 182 ILE A O 1
ATOM 1346 N N . LEU A 1 183 ? -3.250 -10.179 11.876 1.00 96.31 183 LEU A N 1
ATOM 1347 C CA . LEU A 1 183 ? -3.691 -9.935 13.252 1.00 96.31 183 LEU A CA 1
ATOM 1348 C C . LEU A 1 183 ? -4.973 -9.098 13.312 1.00 96.31 183 LEU A C 1
ATOM 1350 O O . LEU A 1 183 ? -5.856 -9.389 14.122 1.00 96.31 183 LEU A O 1
ATOM 1354 N N . ALA A 1 184 ? -5.113 -8.114 12.426 1.00 93.94 184 ALA A N 1
ATOM 1355 C CA . ALA A 1 184 ? -6.319 -7.310 12.297 1.00 93.94 184 ALA A CA 1
ATOM 1356 C C . ALA A 1 184 ? -7.541 -8.157 11.935 1.00 93.94 184 ALA A C 1
ATOM 1358 O O . ALA A 1 184 ? -8.588 -8.049 12.577 1.00 93.94 184 ALA A O 1
ATOM 1359 N N . ILE A 1 185 ? -7.404 -9.056 10.955 1.00 95.56 185 ILE A N 1
ATOM 1360 C CA . ILE A 1 185 ? -8.468 -9.989 10.566 1.00 95.56 185 ILE A CA 1
ATOM 1361 C C . ILE A 1 185 ? -8.881 -10.840 11.770 1.00 95.56 185 ILE A C 1
ATOM 1363 O O . ILE A 1 185 ? -10.079 -11.024 12.001 1.00 95.56 185 ILE A O 1
ATOM 1367 N N . LEU A 1 186 ? -7.924 -11.322 12.565 1.00 94.69 186 LEU A N 1
ATOM 1368 C CA . LEU A 1 186 ? -8.201 -12.122 13.759 1.00 94.69 186 LEU A CA 1
ATOM 1369 C C . LEU A 1 186 ? -8.816 -11.310 14.915 1.00 94.69 186 LEU A C 1
ATOM 1371 O O . LEU A 1 186 ? -9.576 -11.875 15.702 1.00 94.69 186 LEU A O 1
ATOM 1375 N N . GLY A 1 187 ? -8.498 -10.018 15.036 1.00 92.75 187 GLY A N 1
ATOM 1376 C CA . GLY A 1 187 ? -8.980 -9.123 16.099 1.00 92.75 187 GLY A CA 1
ATOM 1377 C C . GLY A 1 187 ? -10.303 -8.404 15.800 1.00 92.75 187 GLY A C 1
ATOM 1378 O O . GLY A 1 187 ? -10.932 -7.856 16.705 1.00 92.75 187 GLY A O 1
ATOM 1379 N N . ARG A 1 188 ? -10.768 -8.430 14.546 1.00 93.50 188 ARG A N 1
ATOM 1380 C CA . ARG A 1 188 ? -11.863 -7.574 14.051 1.00 93.50 188 ARG A CA 1
ATOM 1381 C C . ARG A 1 188 ? -13.208 -7.708 14.777 1.00 93.50 188 ARG A C 1
ATOM 1383 O O . ARG A 1 188 ? -13.978 -6.750 14.813 1.00 93.50 188 ARG A O 1
ATOM 1390 N N . LYS A 1 189 ? -13.519 -8.888 15.330 1.00 90.81 189 LYS A N 1
ATOM 1391 C CA . LYS A 1 189 ? -14.842 -9.198 15.907 1.00 90.81 189 LYS A CA 1
ATOM 1392 C C . LYS A 1 189 ? -15.129 -8.418 17.201 1.00 90.81 189 LYS A C 1
ATOM 1394 O O . LYS A 1 189 ? -16.290 -8.136 17.482 1.00 90.81 189 LYS A O 1
ATOM 1399 N N . ALA A 1 190 ? -14.100 -7.994 17.939 1.00 89.06 190 ALA A N 1
ATOM 1400 C CA . ALA A 1 190 ? -14.259 -7.318 19.230 1.00 89.06 190 ALA A CA 1
ATOM 1401 C C . ALA A 1 190 ? -14.822 -5.885 19.145 1.00 89.06 190 ALA A C 1
ATOM 1403 O O . ALA A 1 190 ? -15.294 -5.358 20.151 1.00 89.06 190 ALA A O 1
ATOM 1404 N N . PHE A 1 191 ? -14.781 -5.253 17.967 1.00 87.75 191 PHE A N 1
ATOM 1405 C CA . PHE A 1 191 ? -15.107 -3.830 17.774 1.00 87.75 191 PHE A CA 1
ATOM 1406 C C . PHE A 1 191 ? -16.387 -3.596 16.948 1.00 87.75 191 PHE A C 1
ATOM 1408 O O . PHE A 1 191 ? -16.654 -2.477 16.510 1.00 87.75 191 PHE A O 1
ATOM 1415 N N . GLY A 1 192 ? -17.187 -4.645 16.737 1.00 89.00 192 GLY A N 1
ATOM 1416 C CA . GLY A 1 192 ? -18.474 -4.578 16.042 1.00 89.00 192 GLY A CA 1
ATOM 1417 C C . GLY A 1 192 ? -18.408 -4.780 14.524 1.00 89.00 192 GLY A C 1
ATOM 1418 O O . GLY A 1 192 ? -17.341 -4.851 13.908 1.00 89.00 192 GLY A O 1
ATOM 1419 N N . SER A 1 193 ? -19.587 -4.892 13.906 1.00 90.06 193 SER A N 1
ATOM 1420 C CA . SER A 1 193 ? -19.746 -5.249 12.488 1.00 90.06 193 SER A CA 1
ATOM 1421 C C . SER A 1 193 ? -19.181 -4.193 11.535 1.00 90.06 193 SER A C 1
ATOM 1423 O O . SER A 1 193 ? -18.523 -4.547 10.556 1.00 90.06 193 SER A O 1
ATOM 1425 N N . THR A 1 194 ? -19.354 -2.904 11.842 1.00 91.00 194 THR A N 1
ATOM 1426 C CA . THR A 1 194 ? -18.816 -1.800 11.030 1.00 91.00 194 THR A CA 1
ATOM 1427 C C . THR A 1 194 ? -17.292 -1.839 10.962 1.00 91.00 194 THR A C 1
ATOM 1429 O O . THR A 1 194 ? -16.725 -1.740 9.874 1.00 91.00 194 THR A O 1
ATOM 1432 N N . HIS A 1 195 ? -16.615 -2.035 12.100 1.00 92.75 195 HIS A N 1
ATOM 1433 C CA . HIS A 1 195 ? -15.159 -2.170 12.112 1.00 92.75 195 HIS A CA 1
ATOM 1434 C C . HIS A 1 195 ? -14.720 -3.435 11.371 1.00 92.75 195 HIS A C 1
ATOM 1436 O O . HIS A 1 195 ? -13.834 -3.364 10.524 1.00 92.75 195 HIS A O 1
ATOM 1442 N N . SER A 1 196 ? -15.391 -4.567 11.607 1.00 94.19 196 SER A N 1
ATOM 1443 C CA . SER A 1 196 ? -15.094 -5.814 10.898 1.00 94.19 196 SER A CA 1
ATOM 1444 C C . SER A 1 196 ? -15.190 -5.668 9.378 1.00 94.19 196 SER A C 1
ATOM 1446 O O . SER A 1 196 ? -14.314 -6.159 8.667 1.00 94.19 196 SER A O 1
ATOM 1448 N N . ARG A 1 197 ? -16.220 -4.983 8.867 1.00 95.75 197 ARG A N 1
ATOM 1449 C CA . ARG A 1 197 ? -16.372 -4.728 7.429 1.00 95.75 197 ARG A CA 1
ATOM 1450 C C . ARG A 1 197 ? -15.241 -3.856 6.891 1.00 95.75 197 ARG A C 1
ATOM 1452 O O . ARG A 1 197 ? -14.671 -4.188 5.858 1.00 95.75 197 ARG A O 1
ATOM 1459 N N . ASN A 1 198 ? -14.883 -2.790 7.605 1.00 95.94 198 ASN A N 1
ATOM 1460 C CA . ASN A 1 198 ? -13.796 -1.904 7.192 1.00 95.94 198 ASN A CA 1
ATOM 1461 C C . ASN A 1 198 ? -12.441 -2.623 7.169 1.00 95.94 198 ASN A C 1
ATOM 1463 O O . ASN A 1 198 ? -11.676 -2.419 6.233 1.00 95.94 198 ASN A O 1
ATOM 1467 N N . VAL A 1 199 ? -12.164 -3.507 8.137 1.00 95.88 199 VAL A N 1
ATOM 1468 C CA . VAL A 1 199 ? -10.938 -4.323 8.145 1.00 95.88 199 VAL A CA 1
ATOM 1469 C C . VAL A 1 199 ? -10.900 -5.257 6.936 1.00 95.88 199 VAL A C 1
ATOM 1471 O O . VAL A 1 199 ? -9.894 -5.291 6.234 1.00 95.88 199 VAL A O 1
ATOM 1474 N N . ILE A 1 200 ? -11.991 -5.964 6.632 1.00 96.00 200 ILE A N 1
ATOM 1475 C CA . ILE A 1 200 ? -12.043 -6.852 5.458 1.00 96.00 200 ILE A CA 1
ATOM 1476 C C . ILE A 1 200 ? -11.831 -6.052 4.166 1.00 96.00 200 ILE A C 1
ATOM 1478 O O . ILE A 1 200 ? -10.983 -6.422 3.359 1.00 96.00 200 ILE A O 1
ATOM 1482 N N . LEU A 1 201 ? -12.537 -4.927 4.001 1.00 97.06 201 LEU A N 1
ATOM 1483 C CA . LEU A 1 201 ? -12.366 -4.048 2.841 1.00 97.06 201 LEU A CA 1
ATOM 1484 C C . LEU A 1 201 ? -10.934 -3.512 2.743 1.00 97.06 201 LEU A C 1
ATOM 1486 O O . LEU A 1 201 ? -10.377 -3.498 1.651 1.00 97.06 201 LEU A O 1
ATOM 1490 N N . SER A 1 202 ? -10.313 -3.132 3.865 1.00 96.06 202 SER A N 1
ATOM 1491 C CA . SER A 1 202 ? -8.921 -2.672 3.871 1.00 96.06 202 SER A CA 1
ATOM 1492 C C . SER A 1 202 ? -7.966 -3.751 3.364 1.00 96.06 202 SER A C 1
ATOM 1494 O O . SER A 1 202 ? -7.139 -3.464 2.510 1.00 96.06 202 SER A O 1
ATOM 1496 N N . VAL A 1 203 ? -8.126 -5.005 3.796 1.00 95.44 203 VAL A N 1
ATOM 1497 C CA . VAL A 1 203 ? -7.260 -6.109 3.361 1.00 95.44 203 VAL A CA 1
ATOM 1498 C C . VAL A 1 203 ? -7.471 -6.433 1.883 1.00 95.44 203 VAL A C 1
ATOM 1500 O O . VAL A 1 203 ? -6.499 -6.636 1.163 1.00 95.44 203 VAL A O 1
ATOM 1503 N N . VAL A 1 204 ? -8.716 -6.432 1.401 1.00 97.06 204 VAL A N 1
ATOM 1504 C CA . VAL A 1 204 ? -9.002 -6.650 -0.026 1.00 97.06 204 VAL A CA 1
ATOM 1505 C C . VAL A 1 204 ? -8.369 -5.547 -0.878 1.00 97.06 204 VAL A C 1
ATOM 1507 O O . VAL A 1 204 ? -7.645 -5.849 -1.823 1.00 97.06 204 VAL A O 1
ATOM 1510 N N . VAL A 1 205 ? -8.577 -4.278 -0.518 1.00 96.94 205 VAL A N 1
ATOM 1511 C CA . VAL A 1 205 ? -7.999 -3.127 -1.234 1.00 96.94 205 VAL A CA 1
ATOM 1512 C C . VAL A 1 205 ? -6.468 -3.135 -1.166 1.00 96.94 205 VAL A C 1
ATOM 1514 O O . VAL A 1 205 ? -5.819 -2.832 -2.164 1.00 96.94 205 VAL A O 1
ATOM 1517 N N . PHE A 1 206 ? -5.888 -3.537 -0.031 1.00 95.00 206 PHE A N 1
ATOM 1518 C CA . PHE A 1 206 ? -4.446 -3.727 0.131 1.00 95.00 206 PHE A CA 1
ATOM 1519 C C . PHE A 1 206 ? -3.906 -4.740 -0.884 1.00 95.00 206 PHE A C 1
ATOM 1521 O O . PHE A 1 206 ? -3.000 -4.417 -1.649 1.00 95.00 206 PHE A O 1
ATOM 1528 N N . VAL A 1 207 ? -4.489 -5.944 -0.929 1.00 95.56 207 VAL A N 1
ATOM 1529 C CA . VAL A 1 207 ? -4.038 -7.012 -1.833 1.00 95.56 207 VAL A CA 1
ATOM 1530 C C . VAL A 1 207 ? -4.209 -6.592 -3.291 1.00 95.56 207 VAL A C 1
ATOM 1532 O O . VAL A 1 207 ? -3.282 -6.760 -4.078 1.00 95.56 207 VAL A O 1
ATOM 1535 N N . VAL A 1 208 ? -5.349 -5.996 -3.650 1.00 97.38 208 VAL A N 1
ATOM 1536 C CA . VAL A 1 208 ? -5.601 -5.503 -5.013 1.00 97.38 208 VAL A CA 1
ATOM 1537 C C . VAL A 1 208 ? -4.580 -4.435 -5.410 1.00 97.38 208 VAL A C 1
ATOM 1539 O O . VAL A 1 208 ? -3.998 -4.531 -6.487 1.00 97.38 208 VAL A O 1
ATOM 1542 N N . GLY A 1 209 ? -4.307 -3.458 -4.541 1.00 96.00 209 GLY A N 1
ATOM 1543 C CA . GLY A 1 209 ? -3.304 -2.422 -4.799 1.00 96.00 209 GLY A CA 1
ATOM 1544 C C . GLY A 1 209 ? -1.903 -2.998 -5.017 1.00 96.00 209 GLY A C 1
ATOM 1545 O O . GLY A 1 209 ? -1.230 -2.625 -5.977 1.00 96.00 209 GLY A O 1
ATOM 1546 N N . VAL A 1 210 ? -1.491 -3.965 -4.188 1.00 93.25 210 VAL A N 1
ATOM 1547 C CA . VAL A 1 210 ? -0.198 -4.660 -4.326 1.00 93.25 210 VAL A CA 1
ATOM 1548 C C . VAL A 1 210 ? -0.128 -5.465 -5.624 1.00 93.25 210 VAL A C 1
ATOM 1550 O O . VAL A 1 210 ? 0.879 -5.393 -6.326 1.00 93.25 210 VAL A O 1
ATOM 1553 N N . VAL A 1 211 ? -1.185 -6.201 -5.980 1.00 96.12 211 VAL A N 1
ATOM 1554 C CA . VAL A 1 211 ? -1.237 -6.982 -7.227 1.00 96.12 211 VAL A CA 1
ATOM 1555 C C . VAL A 1 211 ? -1.174 -6.069 -8.450 1.00 96.12 211 VAL A C 1
ATOM 1557 O O . VAL A 1 211 ? -0.430 -6.371 -9.379 1.00 96.12 211 VAL A O 1
ATOM 1560 N N . ILE A 1 212 ? -1.887 -4.939 -8.447 1.00 96.44 212 ILE A N 1
ATOM 1561 C CA . ILE A 1 212 ? -1.802 -3.945 -9.528 1.00 96.44 212 ILE A CA 1
ATOM 1562 C C . ILE A 1 212 ? -0.382 -3.387 -9.613 1.00 96.44 212 ILE A C 1
ATOM 1564 O O . ILE A 1 212 ? 0.187 -3.353 -10.699 1.00 96.44 212 ILE A O 1
ATOM 1568 N N . ALA A 1 213 ? 0.211 -2.988 -8.484 1.00 92.94 213 ALA A N 1
ATOM 1569 C CA . ALA A 1 213 ? 1.529 -2.368 -8.489 1.00 92.94 213 ALA A CA 1
ATOM 1570 C C . ALA A 1 213 ? 2.623 -3.335 -8.965 1.00 92.94 213 ALA A C 1
ATOM 1572 O O . ALA A 1 213 ? 3.366 -3.022 -9.891 1.00 92.94 213 ALA A O 1
ATOM 1573 N N . VAL A 1 214 ? 2.702 -4.523 -8.359 1.00 90.88 214 VAL A N 1
ATOM 1574 C CA . VAL A 1 214 ? 3.751 -5.511 -8.649 1.00 90.88 214 VAL A CA 1
ATOM 1575 C C . VAL A 1 214 ? 3.467 -6.246 -9.954 1.00 90.88 214 VAL A C 1
ATOM 1577 O O . VAL A 1 214 ? 4.339 -6.331 -10.816 1.00 90.88 214 VAL A O 1
ATOM 1580 N N . GLY A 1 215 ? 2.248 -6.760 -10.125 1.00 92.94 215 GLY A N 1
ATOM 1581 C CA . GLY A 1 215 ? 1.852 -7.492 -11.326 1.00 92.94 215 GLY A CA 1
ATOM 1582 C C . GLY A 1 215 ? 1.837 -6.596 -12.559 1.00 92.94 215 GLY A C 1
ATOM 1583 O O . GLY A 1 215 ? 2.316 -6.995 -13.614 1.00 92.94 215 GLY A O 1
ATOM 1584 N N . GLY A 1 216 ? 1.370 -5.358 -12.421 1.00 92.94 216 GLY A N 1
ATOM 1585 C CA . GLY A 1 216 ? 1.380 -4.387 -13.506 1.00 92.94 216 GLY A CA 1
ATOM 1586 C C . GLY A 1 216 ? 2.780 -3.927 -13.907 1.00 92.94 216 GLY A C 1
ATOM 1587 O O . GLY A 1 216 ? 3.078 -3.884 -15.099 1.00 92.94 216 GLY A O 1
ATOM 1588 N N . ALA A 1 217 ? 3.667 -3.664 -12.940 1.00 89.75 217 ALA A N 1
ATOM 1589 C CA . ALA A 1 217 ? 5.073 -3.376 -13.231 1.00 89.75 217 ALA A CA 1
ATOM 1590 C C . ALA A 1 217 ? 5.774 -4.569 -13.900 1.00 89.75 217 ALA A C 1
ATOM 1592 O O . ALA A 1 217 ? 6.537 -4.383 -14.848 1.00 89.75 217 ALA A O 1
ATOM 1593 N N . PHE A 1 218 ? 5.476 -5.796 -13.457 1.00 92.38 218 PHE A N 1
ATOM 1594 C CA . PHE A 1 218 ? 5.984 -7.013 -14.086 1.00 92.38 218 PHE A CA 1
ATOM 1595 C C . PHE A 1 218 ? 5.509 -7.141 -15.537 1.00 92.38 218 PHE A C 1
ATOM 1597 O O . PHE A 1 218 ? 6.328 -7.362 -16.424 1.00 92.38 218 PHE A O 1
ATOM 1604 N N . VAL A 1 219 ? 4.211 -6.948 -15.796 1.00 95.62 219 VAL A N 1
ATOM 1605 C CA . VAL A 1 219 ? 3.654 -6.978 -17.156 1.00 95.62 219 VAL A CA 1
ATOM 1606 C C . VAL A 1 219 ? 4.288 -5.895 -18.028 1.00 95.62 219 VAL A C 1
ATOM 1608 O O . VAL A 1 219 ? 4.685 -6.203 -19.143 1.00 95.62 219 VAL A O 1
ATOM 1611 N N . ALA A 1 220 ? 4.452 -4.666 -17.530 1.00 94.12 220 ALA A N 1
ATOM 1612 C CA . ALA A 1 220 ? 5.080 -3.577 -18.283 1.00 94.12 220 ALA A CA 1
ATOM 1613 C C . ALA A 1 220 ? 6.557 -3.854 -18.622 1.00 94.12 220 ALA A C 1
ATOM 1615 O O . ALA A 1 220 ? 7.001 -3.592 -19.739 1.00 94.12 220 ALA A O 1
ATOM 1616 N N . GLY A 1 221 ? 7.321 -4.411 -17.679 1.00 89.00 221 GLY A N 1
ATOM 1617 C CA . GLY A 1 221 ? 8.699 -4.832 -17.936 1.00 89.00 221 GLY A CA 1
ATOM 1618 C C . GLY A 1 221 ? 8.766 -5.993 -18.929 1.00 89.00 221 GLY A C 1
ATOM 1619 O O . GLY A 1 221 ? 9.596 -5.997 -19.835 1.00 89.00 221 GLY A O 1
ATOM 1620 N N . PHE A 1 222 ? 7.856 -6.958 -18.800 1.00 92.06 222 PHE A N 1
ATOM 1621 C CA . PHE A 1 222 ? 7.766 -8.097 -19.705 1.00 92.06 222 PHE A CA 1
ATOM 1622 C C . PHE A 1 222 ? 7.413 -7.656 -21.131 1.00 92.06 222 PHE A C 1
ATOM 1624 O O . PHE A 1 222 ? 8.108 -8.030 -22.070 1.00 92.06 222 PHE A O 1
ATOM 1631 N N . THR A 1 223 ? 6.396 -6.813 -21.321 1.00 93.94 223 THR A N 1
ATOM 1632 C CA . THR A 1 223 ? 6.018 -6.322 -22.657 1.00 93.94 223 THR A CA 1
ATOM 1633 C C . THR A 1 223 ? 7.137 -5.517 -23.315 1.00 93.94 223 THR A C 1
ATOM 1635 O O . THR A 1 223 ? 7.358 -5.672 -24.515 1.00 93.94 223 THR A O 1
ATOM 1638 N N . ALA A 1 224 ? 7.888 -4.731 -22.539 1.00 91.31 224 ALA A N 1
ATOM 1639 C CA . ALA A 1 224 ? 9.081 -4.035 -23.015 1.00 91.31 224 ALA A CA 1
ATOM 1640 C C . ALA A 1 224 ? 10.185 -4.997 -23.480 1.00 91.31 224 ALA A C 1
ATOM 1642 O O . ALA A 1 224 ? 10.783 -4.796 -24.532 1.00 91.31 224 ALA A O 1
ATOM 1643 N N . VAL A 1 225 ? 10.454 -6.073 -22.737 1.00 87.50 225 VAL A N 1
ATOM 1644 C CA . VAL A 1 225 ? 11.459 -7.065 -23.156 1.00 87.50 225 VAL A CA 1
ATOM 1645 C C . VAL A 1 225 ? 11.038 -7.784 -24.437 1.00 87.50 225 VAL A C 1
ATOM 1647 O O . VAL A 1 225 ? 11.850 -7.972 -25.342 1.00 87.50 225 VAL A O 1
ATOM 1650 N N . PHE A 1 226 ? 9.763 -8.152 -24.541 1.00 89.69 226 PHE A N 1
ATOM 1651 C CA . PHE A 1 226 ? 9.246 -8.892 -25.691 1.00 89.69 226 PHE A CA 1
ATOM 1652 C C . PHE A 1 226 ? 9.152 -8.055 -26.975 1.00 89.69 226 PHE A C 1
ATOM 1654 O O . PHE A 1 226 ? 9.198 -8.629 -28.062 1.00 89.69 226 PHE A O 1
ATOM 1661 N N . SER A 1 227 ? 9.071 -6.724 -26.888 1.00 89.00 227 SER A N 1
ATOM 1662 C CA . SER A 1 227 ? 8.996 -5.854 -28.072 1.00 89.00 227 SER A CA 1
ATOM 1663 C C . SER A 1 227 ? 10.329 -5.697 -28.823 1.00 89.00 227 SER A C 1
ATOM 1665 O O . SER A 1 227 ? 10.332 -5.274 -29.977 1.00 89.00 227 SER A O 1
ATOM 1667 N N . MET A 1 228 ? 11.459 -6.061 -28.206 1.00 88.06 228 MET A N 1
ATOM 1668 C CA . MET A 1 228 ? 12.811 -5.842 -28.739 1.00 88.06 228 MET A CA 1
ATOM 1669 C C . MET A 1 228 ? 13.283 -6.870 -29.784 1.00 88.06 228 MET A C 1
ATOM 1671 O O . MET A 1 228 ? 14.172 -6.569 -30.582 1.00 88.06 228 MET A O 1
ATOM 1675 N N . GLY A 1 229 ? 12.709 -8.078 -29.801 1.00 85.44 229 GLY A N 1
ATOM 1676 C CA . GLY A 1 229 ? 13.210 -9.190 -30.621 1.00 85.44 229 GLY A CA 1
ATOM 1677 C C . GLY A 1 229 ? 14.586 -9.732 -30.170 1.00 85.44 229 GLY A C 1
ATOM 1678 O O . GLY A 1 229 ? 15.141 -9.278 -29.171 1.00 85.44 229 GLY A O 1
ATOM 1679 N N . PRO A 1 230 ? 15.157 -10.733 -30.873 1.00 84.19 230 PRO A N 1
ATOM 1680 C CA . PRO A 1 230 ? 16.371 -11.446 -30.439 1.00 84.19 230 PRO A CA 1
ATOM 1681 C C . PRO A 1 230 ? 17.689 -10.681 -30.656 1.00 84.19 230 PRO A C 1
ATOM 1683 O O . PRO A 1 230 ? 18.728 -11.082 -30.137 1.00 84.19 230 PRO A O 1
ATOM 1686 N N . SER A 1 231 ? 17.687 -9.605 -31.444 1.00 84.50 231 SER A N 1
ATOM 1687 C CA . SER A 1 231 ? 18.886 -8.805 -31.738 1.00 84.50 231 SER A CA 1
ATOM 1688 C C . SER A 1 231 ? 18.515 -7.325 -31.836 1.00 84.50 231 SER A C 1
ATOM 1690 O O . SER A 1 231 ? 18.475 -6.773 -32.937 1.00 84.50 231 SER A O 1
ATOM 1692 N N . PRO A 1 232 ? 18.170 -6.689 -30.702 1.00 90.12 232 PRO A N 1
ATOM 1693 C CA . PRO A 1 232 ? 17.720 -5.309 -30.712 1.00 90.12 232 PRO A CA 1
ATOM 1694 C C . PRO A 1 232 ? 18.845 -4.357 -31.095 1.00 90.12 232 PRO A C 1
ATOM 1696 O O . PRO A 1 232 ? 19.985 -4.477 -30.645 1.00 90.12 232 PRO A O 1
ATOM 1699 N N . THR A 1 233 ? 18.496 -3.349 -31.883 1.00 92.06 233 THR A N 1
ATOM 1700 C CA . THR A 1 233 ? 19.330 -2.159 -32.065 1.00 92.06 233 THR A CA 1
ATOM 1701 C C . THR A 1 233 ? 19.340 -1.310 -30.789 1.00 92.06 233 THR A C 1
ATOM 1703 O O . THR A 1 233 ? 18.420 -1.379 -29.971 1.00 92.06 233 THR A O 1
ATOM 1706 N N . GLN A 1 234 ? 20.344 -0.440 -30.639 1.00 91.19 234 GLN A N 1
ATOM 1707 C CA . GLN A 1 234 ? 20.427 0.495 -29.509 1.00 91.19 234 GLN A CA 1
ATOM 1708 C C . GLN A 1 234 ? 19.155 1.353 -29.366 1.00 91.19 234 GLN A C 1
ATOM 1710 O O . GLN A 1 234 ? 18.679 1.573 -28.254 1.00 91.19 234 GLN A O 1
ATOM 1715 N N . ALA A 1 235 ? 18.574 1.793 -30.489 1.00 91.75 235 ALA A N 1
ATOM 1716 C CA . ALA A 1 235 ? 17.341 2.578 -30.503 1.00 91.75 235 ALA A CA 1
ATOM 1717 C C . ALA A 1 235 ? 16.120 1.763 -30.045 1.00 91.75 235 ALA A C 1
ATOM 1719 O O . ALA A 1 235 ? 15.317 2.259 -29.256 1.00 91.75 235 ALA A O 1
ATOM 1720 N N . GLN A 1 236 ? 15.996 0.506 -30.489 1.00 92.81 236 GLN A N 1
ATOM 1721 C CA . GLN A 1 236 ? 14.924 -0.393 -30.041 1.00 92.81 236 GLN A CA 1
ATOM 1722 C C . GLN A 1 236 ? 15.029 -0.696 -28.545 1.00 92.81 236 GLN A C 1
ATOM 1724 O O . GLN A 1 236 ? 14.013 -0.700 -27.854 1.00 92.81 236 GLN A O 1
ATOM 1729 N N . PHE A 1 237 ? 16.246 -0.886 -28.028 1.00 92.12 237 PHE A N 1
ATOM 1730 C CA . PHE A 1 237 ? 16.464 -1.084 -26.597 1.00 92.12 237 PHE A CA 1
ATOM 1731 C C . PHE A 1 237 ? 16.093 0.154 -25.776 1.00 92.12 237 PHE A C 1
ATOM 1733 O O . PHE A 1 237 ? 15.362 0.041 -24.795 1.00 92.12 237 PHE A O 1
ATOM 1740 N N . ALA A 1 238 ? 16.540 1.344 -26.192 1.00 92.81 238 ALA A N 1
ATOM 1741 C CA . ALA A 1 238 ? 16.185 2.593 -25.519 1.00 92.81 238 ALA A CA 1
ATOM 1742 C C . ALA A 1 238 ? 14.662 2.818 -25.504 1.00 92.81 238 ALA A C 1
ATOM 1744 O O . ALA A 1 238 ? 14.102 3.183 -24.471 1.00 92.81 238 ALA A O 1
ATOM 1745 N N . ALA A 1 239 ? 13.979 2.555 -26.624 1.00 94.44 239 ALA A N 1
ATOM 1746 C CA . ALA A 1 239 ? 12.524 2.650 -26.713 1.00 94.44 239 ALA A CA 1
ATOM 1747 C C . ALA A 1 239 ? 11.825 1.660 -25.768 1.00 94.44 239 ALA A C 1
ATOM 1749 O O . ALA A 1 239 ? 10.964 2.062 -24.992 1.00 94.44 239 ALA A O 1
ATOM 1750 N N . ALA A 1 240 ? 12.251 0.396 -25.753 1.00 94.19 240 ALA A N 1
ATOM 1751 C CA . ALA A 1 240 ? 11.691 -0.613 -24.861 1.00 94.19 240 ALA A CA 1
ATOM 1752 C C . ALA A 1 240 ? 11.887 -0.269 -23.378 1.00 94.19 240 ALA A C 1
ATOM 1754 O O . ALA A 1 240 ? 10.938 -0.343 -22.599 1.00 94.19 240 ALA A O 1
ATOM 1755 N N . VAL A 1 241 ? 13.089 0.159 -22.979 1.00 93.38 241 VAL A N 1
ATOM 1756 C CA . VAL A 1 241 ? 13.355 0.596 -21.598 1.00 93.38 241 VAL A CA 1
ATOM 1757 C C . VAL A 1 241 ? 12.483 1.794 -21.235 1.00 93.38 241 VAL A C 1
ATOM 1759 O O . VAL A 1 241 ? 11.885 1.806 -20.161 1.00 93.38 241 VAL A O 1
ATOM 1762 N N . ARG A 1 242 ? 12.366 2.779 -22.132 1.00 94.56 242 ARG A N 1
ATOM 1763 C CA . ARG A 1 242 ? 11.509 3.954 -21.939 1.00 94.56 242 ARG A CA 1
ATOM 1764 C C . ARG A 1 242 ? 10.050 3.556 -21.740 1.00 94.56 242 ARG A C 1
ATOM 1766 O O . ARG A 1 242 ? 9.450 3.973 -20.753 1.00 94.56 242 ARG A O 1
ATOM 1773 N N . ASP A 1 243 ? 9.496 2.745 -22.634 1.00 94.25 243 ASP A N 1
ATOM 1774 C CA . ASP A 1 243 ? 8.092 2.332 -22.591 1.00 94.25 243 ASP A CA 1
ATOM 1775 C C . ASP A 1 243 ? 7.802 1.451 -21.373 1.00 94.25 243 ASP A C 1
ATOM 1777 O O . ASP A 1 243 ? 6.787 1.634 -20.698 1.00 94.25 243 ASP A O 1
ATOM 1781 N N . GLY A 1 244 ? 8.712 0.531 -21.045 1.00 93.88 244 GLY A N 1
ATOM 1782 C CA . GLY A 1 244 ? 8.617 -0.310 -19.854 1.00 93.88 244 GLY A CA 1
ATOM 1783 C C . GLY A 1 244 ? 8.655 0.511 -18.569 1.00 93.88 244 GLY A C 1
ATOM 1784 O O . GLY A 1 244 ? 7.837 0.292 -17.675 1.00 93.88 244 GLY A O 1
ATOM 1785 N N . LEU A 1 245 ? 9.554 1.496 -18.489 1.00 93.31 245 LEU A N 1
ATOM 1786 C CA . LEU A 1 245 ? 9.682 2.362 -17.320 1.00 93.31 245 LEU A CA 1
ATOM 1787 C C . LEU A 1 245 ? 8.491 3.324 -17.194 1.00 93.31 245 LEU A C 1
ATOM 1789 O O . LEU A 1 245 ? 7.962 3.474 -16.095 1.00 93.31 245 LEU A O 1
ATOM 1793 N N . MET A 1 246 ? 8.017 3.911 -18.300 1.00 94.12 246 MET A N 1
ATOM 1794 C CA . MET A 1 246 ? 6.818 4.763 -18.325 1.00 94.12 246 MET A CA 1
ATOM 1795 C C . MET A 1 246 ? 5.575 3.994 -17.875 1.00 94.12 246 MET A C 1
ATOM 1797 O O . MET A 1 246 ? 4.925 4.373 -16.898 1.00 94.12 246 MET A O 1
ATOM 1801 N N . ASN A 1 247 ? 5.254 2.892 -18.558 1.00 93.88 247 ASN A N 1
ATOM 1802 C CA . ASN A 1 247 ? 4.062 2.102 -18.256 1.00 93.88 247 ASN A CA 1
ATOM 1803 C C . ASN A 1 247 ? 4.158 1.467 -16.866 1.00 93.88 247 ASN A C 1
ATOM 1805 O O . ASN A 1 247 ? 3.192 1.496 -16.103 1.00 93.88 247 ASN A O 1
ATOM 1809 N N . GLY A 1 248 ? 5.334 0.950 -16.504 1.00 94.12 248 GLY A N 1
ATOM 1810 C CA . GLY A 1 248 ? 5.583 0.360 -15.194 1.00 94.12 248 GLY A CA 1
ATOM 1811 C C . GLY A 1 248 ? 5.397 1.369 -14.066 1.00 94.12 248 GLY A C 1
ATOM 1812 O O . GLY A 1 248 ? 4.705 1.069 -13.095 1.00 94.12 248 GLY A O 1
ATOM 1813 N N . LEU A 1 249 ? 5.934 2.583 -14.210 1.00 93.50 249 LEU A N 1
ATOM 1814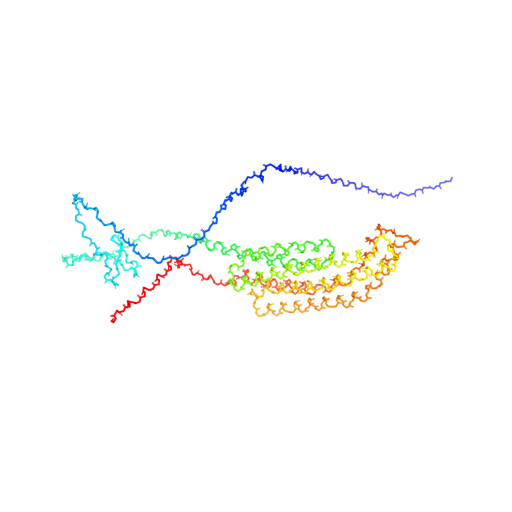 C CA . LEU A 1 249 ? 5.784 3.641 -13.213 1.00 93.50 249 LEU A CA 1
ATOM 1815 C C . LEU A 1 249 ? 4.328 4.100 -13.073 1.00 93.50 249 LEU A C 1
ATOM 1817 O O . LEU A 1 249 ? 3.846 4.258 -11.949 1.00 93.50 249 LEU A O 1
ATOM 1821 N N . ILE A 1 250 ? 3.607 4.272 -14.185 1.00 94.00 250 ILE A N 1
ATOM 1822 C CA . ILE A 1 250 ? 2.188 4.650 -14.160 1.00 94.00 250 ILE A CA 1
ATOM 1823 C C . ILE A 1 250 ? 1.380 3.580 -13.420 1.00 94.00 250 ILE A C 1
ATOM 1825 O O . ILE A 1 250 ? 0.678 3.898 -12.459 1.00 94.00 250 ILE A O 1
ATOM 1829 N N . VAL A 1 251 ? 1.519 2.307 -13.794 1.00 94.69 251 VAL A N 1
ATOM 1830 C CA . VAL A 1 251 ? 0.739 1.228 -13.175 1.00 94.69 251 VAL A CA 1
ATOM 1831 C C . VAL A 1 251 ? 1.131 1.009 -11.707 1.00 94.69 251 VAL A C 1
ATOM 1833 O O . VAL A 1 251 ? 0.250 0.875 -10.853 1.00 94.69 251 VAL A O 1
ATOM 1836 N N . ALA A 1 252 ? 2.425 1.070 -11.378 1.00 93.38 252 ALA A N 1
ATOM 1837 C CA . ALA A 1 252 ? 2.905 1.020 -9.997 1.00 93.38 252 ALA A CA 1
ATOM 1838 C C . ALA A 1 252 ? 2.338 2.164 -9.143 1.00 93.38 252 ALA A C 1
ATOM 1840 O O . ALA A 1 252 ? 1.940 1.947 -7.993 1.00 93.38 252 ALA A O 1
ATOM 1841 N N . SER A 1 253 ? 2.241 3.371 -9.708 1.00 94.00 253 SER A N 1
ATOM 1842 C CA . SER A 1 253 ? 1.670 4.521 -9.007 1.00 94.00 253 SER A CA 1
ATOM 1843 C C . SER A 1 253 ? 0.177 4.338 -8.744 1.00 94.00 253 SER A C 1
ATOM 1845 O O . SER A 1 253 ? -0.260 4.550 -7.615 1.00 94.00 253 SER A O 1
ATOM 1847 N N . ILE A 1 254 ? -0.592 3.844 -9.722 1.00 95.38 254 ILE A N 1
ATOM 1848 C CA . ILE A 1 254 ? -2.023 3.553 -9.560 1.00 95.38 254 ILE A CA 1
ATOM 1849 C C . ILE A 1 254 ? -2.225 2.511 -8.457 1.00 95.38 254 ILE A C 1
ATOM 1851 O O . ILE A 1 254 ? -3.024 2.729 -7.545 1.00 95.38 254 ILE A O 1
ATOM 1855 N N . GLY A 1 255 ? -1.468 1.410 -8.491 1.00 95.75 255 GLY A N 1
ATOM 1856 C CA . GLY A 1 255 ? -1.527 0.381 -7.453 1.00 95.75 255 GLY A CA 1
ATOM 1857 C C . GLY A 1 255 ? -1.175 0.924 -6.064 1.00 95.75 255 GLY A C 1
ATOM 1858 O O . GLY A 1 255 ? -1.871 0.623 -5.094 1.00 95.75 255 GLY A O 1
ATOM 1859 N N . THR A 1 256 ? -0.175 1.807 -5.974 1.00 92.75 256 THR A N 1
ATOM 1860 C CA . THR A 1 256 ? 0.183 2.499 -4.724 1.00 92.75 256 THR A CA 1
ATOM 1861 C C . THR A 1 256 ? -0.951 3.401 -4.225 1.00 92.75 256 THR A C 1
ATOM 1863 O O . THR A 1 256 ? -1.288 3.348 -3.043 1.00 92.75 256 THR A O 1
ATOM 1866 N N . MET A 1 257 ? -1.608 4.171 -5.099 1.00 94.56 257 MET A N 1
ATOM 1867 C CA . MET A 1 257 ? -2.755 5.009 -4.711 1.00 94.56 257 MET A CA 1
ATOM 1868 C C . MET A 1 257 ? -3.922 4.178 -4.170 1.00 94.56 257 MET A C 1
ATOM 1870 O O . MET A 1 257 ? -4.528 4.542 -3.160 1.00 94.56 257 MET A O 1
ATOM 1874 N N . VAL A 1 258 ? -4.211 3.040 -4.809 1.00 96.50 258 VAL A N 1
ATOM 1875 C CA . VAL A 1 258 ? -5.229 2.086 -4.342 1.00 96.50 258 VAL A CA 1
ATOM 1876 C C . VAL A 1 258 ? -4.830 1.512 -2.984 1.00 96.50 258 VAL A C 1
ATOM 1878 O O . VAL A 1 258 ? -5.636 1.509 -2.053 1.00 96.50 258 VAL A O 1
ATOM 1881 N N . TYR A 1 259 ? -3.571 1.099 -2.832 1.00 93.88 259 TYR A N 1
ATOM 1882 C CA . TYR A 1 259 ? -3.031 0.618 -1.564 1.00 93.88 259 TYR A CA 1
ATOM 1883 C C . TYR A 1 259 ? -3.196 1.649 -0.435 1.00 93.88 259 TYR A C 1
ATOM 1885 O O . TYR A 1 259 ? -3.636 1.278 0.652 1.00 93.88 259 TYR A O 1
ATOM 1893 N N . ILE A 1 260 ? -2.942 2.940 -0.664 1.00 93.81 260 ILE A N 1
ATOM 1894 C CA . ILE A 1 260 ? -3.052 3.971 0.385 1.00 93.81 260 ILE A CA 1
ATOM 1895 C C . ILE A 1 260 ? -4.488 4.061 0.956 1.00 93.81 260 ILE A C 1
ATOM 1897 O O . ILE A 1 260 ? -4.664 4.309 2.153 1.00 93.81 260 ILE A O 1
ATOM 1901 N N . VAL A 1 261 ? -5.527 3.780 0.157 1.00 96.12 261 VAL A N 1
ATOM 1902 C CA . VAL A 1 261 ? -6.925 3.733 0.639 1.00 96.12 261 VAL A CA 1
ATOM 1903 C C . VAL A 1 261 ? -7.114 2.653 1.713 1.00 96.12 261 VAL A C 1
ATOM 1905 O O . VAL A 1 261 ? -7.874 2.851 2.667 1.00 96.12 261 VAL A O 1
ATOM 1908 N N . SER A 1 262 ? -6.383 1.536 1.622 1.00 95.44 262 SER A N 1
ATOM 1909 C CA . SER A 1 262 ? -6.444 0.469 2.628 1.00 95.44 262 SER A CA 1
ATOM 1910 C C . SER A 1 262 ? -6.028 0.955 4.018 1.00 95.44 262 SER A C 1
ATOM 1912 O O . SER A 1 262 ? -6.718 0.660 4.996 1.00 95.44 262 SER A O 1
ATOM 1914 N N . ALA A 1 263 ? -4.974 1.772 4.109 1.00 92.50 263 ALA A N 1
ATOM 1915 C CA . ALA A 1 263 ? -4.466 2.297 5.375 1.00 92.50 263 ALA A CA 1
ATOM 1916 C C . ALA A 1 263 ? -5.492 3.200 6.085 1.00 92.50 263 ALA A C 1
ATOM 1918 O O . ALA A 1 263 ? -5.618 3.173 7.314 1.00 92.50 263 ALA A O 1
ATOM 1919 N N . VAL A 1 264 ? -6.277 3.953 5.307 1.00 96.31 264 VAL A N 1
ATOM 1920 C CA . VAL A 1 264 ? -7.389 4.768 5.815 1.00 96.31 264 VAL A CA 1
ATOM 1921 C C . VAL A 1 264 ? -8.488 3.863 6.373 1.00 96.31 264 VAL A C 1
ATOM 1923 O O . VAL A 1 264 ? -8.856 3.975 7.545 1.00 96.31 264 VAL A O 1
ATOM 1926 N N . LEU A 1 265 ? -8.982 2.917 5.570 1.00 95.69 265 LEU A N 1
ATOM 1927 C CA . LEU A 1 265 ? -10.070 2.016 5.969 1.00 95.69 265 LEU A CA 1
ATOM 1928 C C . LEU A 1 265 ? -9.736 1.207 7.229 1.00 95.69 265 LEU A C 1
ATOM 1930 O O . LEU A 1 265 ? -10.608 1.020 8.083 1.00 95.69 265 LEU A O 1
ATOM 1934 N N . PHE A 1 266 ? -8.476 0.790 7.365 1.00 94.62 266 PHE A N 1
ATOM 1935 C CA . PHE A 1 266 ? -7.986 -0.035 8.465 1.00 94.62 266 PHE A CA 1
ATOM 1936 C C . PHE A 1 266 ? -8.265 0.575 9.851 1.00 94.62 266 PHE A C 1
ATOM 1938 O O . PHE A 1 266 ? -8.807 -0.096 10.734 1.00 94.62 266 PHE A O 1
ATOM 1945 N N . THR A 1 267 ? -7.957 1.862 10.049 1.00 94.25 267 THR A N 1
ATOM 1946 C CA . THR A 1 267 ? -8.082 2.518 11.368 1.00 94.25 267 THR A CA 1
ATOM 1947 C C . THR A 1 267 ? -9.292 3.442 11.501 1.00 94.25 267 THR A C 1
ATOM 1949 O O . THR A 1 267 ? -9.639 3.825 12.622 1.00 94.25 267 THR A O 1
ATOM 1952 N N . PHE A 1 268 ? -9.995 3.753 10.406 1.00 95.12 268 PHE A N 1
ATOM 1953 C CA . PHE A 1 268 ? -11.078 4.746 10.380 1.00 95.12 268 PHE A CA 1
ATOM 1954 C C . PHE A 1 268 ? -12.146 4.538 11.467 1.00 95.12 268 PHE A C 1
ATOM 1956 O O . PHE A 1 268 ? -12.531 5.474 12.175 1.00 95.12 268 PHE A O 1
ATOM 1963 N N . ALA A 1 269 ? -12.616 3.296 11.631 1.00 92.88 269 ALA A N 1
ATOM 1964 C CA . ALA A 1 269 ? -13.660 2.967 12.605 1.00 92.88 269 ALA A CA 1
ATOM 1965 C C . ALA A 1 269 ? -13.168 3.036 14.064 1.00 92.88 269 ALA A C 1
ATOM 1967 O O . ALA A 1 269 ? -13.972 3.255 14.969 1.00 92.88 269 ALA A O 1
ATOM 1968 N N . LEU A 1 270 ? -11.858 2.901 14.297 1.00 91.75 270 LEU A N 1
ATOM 1969 C CA . LEU A 1 270 ? -11.247 2.948 15.629 1.00 91.75 270 LEU A CA 1
ATOM 1970 C C . LEU A 1 270 ? -10.931 4.375 16.090 1.00 91.75 270 LEU A C 1
ATOM 1972 O O . LEU A 1 270 ? -10.576 4.582 17.249 1.00 91.75 270 LEU A O 1
ATOM 1976 N N . GLN A 1 271 ? -11.046 5.377 15.219 1.00 94.88 271 GLN A N 1
ATOM 1977 C CA . GLN A 1 271 ? -10.633 6.748 15.512 1.00 94.88 271 GLN A CA 1
ATOM 1978 C C . GLN A 1 271 ? -11.808 7.675 15.858 1.00 94.88 271 GLN A C 1
ATOM 1980 O O . GLN A 1 271 ? -12.892 7.599 15.269 1.00 94.88 271 GLN A O 1
ATOM 1985 N N . LYS A 1 272 ? -11.567 8.597 16.807 1.00 93.25 272 LYS A N 1
ATOM 1986 C CA . LYS A 1 272 ? -12.426 9.772 17.063 1.00 93.25 272 LYS A CA 1
ATOM 1987 C C . LYS A 1 272 ? -12.218 10.821 15.960 1.00 93.25 272 LYS A C 1
ATOM 1989 O O . LYS A 1 272 ? -11.295 10.703 15.158 1.00 93.25 272 LYS A O 1
ATOM 1994 N N . LYS A 1 273 ? -13.020 11.893 15.982 1.00 94.69 273 LYS A N 1
ATOM 1995 C CA . LYS A 1 273 ? -12.898 13.055 15.078 1.00 94.69 273 LYS A CA 1
ATOM 1996 C C . LYS A 1 273 ? -11.445 13.530 14.847 1.00 94.69 273 LYS A C 1
ATOM 1998 O O . LYS A 1 273 ? -11.059 13.566 13.684 1.00 94.69 273 LYS A O 1
ATOM 2003 N N . PRO A 1 274 ? -10.613 13.812 15.876 1.00 92.69 274 PRO A N 1
ATOM 2004 C CA . PRO A 1 274 ? -9.244 14.284 15.642 1.00 92.69 274 PRO A CA 1
ATOM 2005 C C . PRO A 1 274 ? -8.362 13.244 14.939 1.00 92.69 274 PRO A C 1
ATOM 2007 O O . PRO A 1 274 ? -7.631 13.589 14.021 1.00 92.69 274 PRO A O 1
ATOM 2010 N N . GLY A 1 275 ? -8.479 11.961 15.300 1.00 93.38 275 GLY A N 1
ATOM 2011 C CA . GLY A 1 275 ? -7.726 10.891 14.638 1.00 93.38 275 GLY A CA 1
ATOM 2012 C C . GLY A 1 275 ? -8.088 10.761 13.157 1.00 93.38 275 GLY A C 1
ATOM 2013 O O . GLY A 1 275 ? -7.197 10.644 12.325 1.00 93.38 275 GLY A O 1
ATOM 2014 N N . ARG A 1 276 ? -9.379 10.889 12.821 1.00 95.69 276 ARG A N 1
ATOM 2015 C CA . ARG A 1 276 ? -9.846 10.854 11.425 1.00 95.69 276 ARG A CA 1
ATOM 2016 C C . ARG A 1 276 ? -9.319 12.028 10.605 1.00 95.69 276 ARG A C 1
ATOM 2018 O O . ARG A 1 276 ? -9.039 11.852 9.428 1.00 95.69 276 ARG A O 1
ATOM 2025 N N . ILE A 1 277 ? -9.178 13.209 11.210 1.00 96.25 277 ILE A N 1
ATOM 2026 C CA . ILE A 1 277 ? -8.573 14.367 10.539 1.00 96.25 277 ILE A CA 1
ATOM 2027 C C . ILE A 1 277 ? -7.108 14.062 10.208 1.00 96.25 277 ILE A C 1
ATOM 2029 O O . ILE A 1 277 ? -6.712 14.204 9.056 1.00 96.25 277 ILE A O 1
ATOM 2033 N N . VAL A 1 278 ? -6.331 13.557 11.175 1.00 96.50 278 VAL A N 1
ATOM 2034 C CA . VAL A 1 278 ? -4.927 13.158 10.947 1.00 96.50 278 VAL A CA 1
ATOM 2035 C C . VAL A 1 278 ? -4.821 12.096 9.850 1.00 96.50 278 VAL A C 1
ATOM 2037 O O . VAL A 1 278 ? -3.948 12.186 8.993 1.00 96.50 278 VAL A O 1
ATOM 2040 N N . LEU A 1 279 ? -5.736 11.126 9.836 1.00 95.44 279 LEU A N 1
ATOM 2041 C CA . LEU A 1 279 ? -5.795 10.074 8.825 1.00 95.44 279 LEU A CA 1
ATOM 2042 C C . LEU A 1 279 ? -6.008 10.629 7.407 1.00 95.44 279 LEU A C 1
ATOM 2044 O O . LEU A 1 279 ? -5.301 10.231 6.484 1.00 95.44 279 LEU A O 1
ATOM 2048 N N . TRP A 1 280 ? -6.948 11.562 7.231 1.00 97.06 280 TRP A N 1
ATOM 2049 C CA . TRP A 1 280 ? -7.204 12.196 5.933 1.00 97.06 280 TRP A CA 1
ATOM 2050 C C . TRP A 1 280 ? -6.080 13.138 5.501 1.00 97.06 280 TRP A C 1
ATOM 2052 O O . TRP A 1 280 ? -5.758 13.182 4.316 1.00 97.06 280 TRP A O 1
ATOM 2062 N N . ILE A 1 281 ? -5.441 13.842 6.440 1.00 97.19 281 ILE A N 1
ATOM 2063 C CA . ILE A 1 281 ? -4.239 14.638 6.151 1.00 97.19 281 ILE A CA 1
ATOM 2064 C C . ILE A 1 281 ? -3.099 13.715 5.702 1.00 97.19 281 ILE A C 1
ATOM 2066 O O . ILE A 1 281 ? -2.441 14.004 4.708 1.00 97.19 281 ILE A O 1
ATOM 2070 N N . GLY A 1 282 ? -2.902 12.577 6.378 1.00 96.31 282 GLY A N 1
ATOM 2071 C CA . GLY A 1 282 ? -1.938 11.546 5.981 1.00 96.31 282 GLY A CA 1
ATOM 2072 C C . GLY A 1 282 ? -2.207 10.996 4.584 1.00 96.31 282 GLY A C 1
ATOM 2073 O O . GLY A 1 282 ? -1.288 10.909 3.773 1.00 96.31 282 GLY A O 1
ATOM 2074 N N . TYR A 1 283 ? -3.472 10.707 4.278 1.00 96.81 283 TYR A N 1
ATOM 2075 C CA . TYR A 1 283 ? -3.912 10.291 2.948 1.00 96.81 283 TYR A CA 1
ATOM 2076 C C . TYR A 1 283 ? -3.589 11.343 1.878 1.00 96.81 283 TYR A C 1
ATOM 2078 O O . TYR A 1 283 ? -2.932 11.029 0.888 1.00 96.81 283 TYR A O 1
ATOM 2086 N N . ALA A 1 284 ? -3.988 12.600 2.094 1.00 97.31 284 ALA A N 1
ATOM 2087 C CA . ALA A 1 284 ? -3.737 13.692 1.155 1.00 97.31 284 ALA A CA 1
ATOM 2088 C C . ALA A 1 284 ? -2.235 13.955 0.959 1.00 97.31 284 ALA A C 1
ATOM 2090 O O . ALA A 1 284 ? -1.787 14.138 -0.172 1.00 97.31 284 ALA A O 1
ATOM 2091 N N . ALA A 1 285 ? -1.446 13.913 2.037 1.00 96.62 285 ALA A N 1
ATOM 2092 C CA . ALA A 1 285 ? 0.006 14.036 1.970 1.00 96.62 285 ALA A CA 1
ATOM 2093 C C . ALA A 1 285 ? 0.631 12.888 1.166 1.00 96.62 285 ALA A C 1
ATOM 2095 O O . ALA A 1 285 ? 1.500 13.134 0.336 1.00 96.62 285 ALA A O 1
ATOM 2096 N N . ALA A 1 286 ? 0.169 11.650 1.358 1.00 95.88 286 ALA A N 1
ATOM 2097 C CA . ALA A 1 286 ? 0.667 10.499 0.610 1.00 95.88 286 ALA A CA 1
ATOM 2098 C C . ALA A 1 286 ? 0.355 10.607 -0.889 1.00 95.88 286 ALA A C 1
ATOM 2100 O O . ALA A 1 286 ? 1.244 10.377 -1.709 1.00 95.88 286 ALA A O 1
ATOM 2101 N N . LEU A 1 287 ? -0.864 11.026 -1.250 1.00 96.31 287 LEU A N 1
ATOM 2102 C CA . LEU A 1 287 ? -1.221 11.305 -2.644 1.00 96.31 287 LEU A CA 1
ATOM 2103 C C . LEU A 1 287 ? -0.359 12.428 -3.236 1.00 96.31 287 LEU A C 1
ATOM 2105 O O . LEU A 1 287 ? 0.138 12.294 -4.351 1.00 96.31 287 LEU A O 1
ATOM 2109 N N . GLY A 1 288 ? -0.164 13.518 -2.489 1.00 95.81 288 GLY A N 1
ATOM 2110 C CA . GLY A 1 288 ? 0.649 14.656 -2.918 1.00 95.81 288 GLY A CA 1
ATOM 2111 C C . GLY A 1 288 ? 2.112 14.278 -3.145 1.00 95.81 288 GLY A C 1
ATOM 2112 O O . GLY A 1 288 ? 2.681 14.635 -4.173 1.00 95.81 288 GLY A O 1
ATOM 2113 N N . VAL A 1 289 ? 2.701 13.496 -2.235 1.00 94.19 289 VAL A N 1
ATOM 2114 C CA . VAL A 1 289 ? 4.062 12.958 -2.384 1.00 94.19 289 VAL A CA 1
ATOM 2115 C C . VAL A 1 289 ? 4.149 12.053 -3.606 1.00 94.19 289 VAL A C 1
ATOM 2117 O O . VAL A 1 289 ? 5.037 12.242 -4.428 1.00 94.19 289 VAL A O 1
ATOM 2120 N N . GLN A 1 290 ? 3.209 11.125 -3.781 1.00 94.19 290 GLN A N 1
ATOM 2121 C CA . GLN A 1 290 ? 3.219 10.219 -4.928 1.00 94.19 290 GLN A CA 1
ATOM 2122 C C . GLN A 1 290 ? 3.032 10.964 -6.264 1.00 94.19 290 GLN A C 1
ATOM 2124 O O . GLN A 1 290 ? 3.671 10.607 -7.255 1.00 94.19 290 GLN A O 1
ATOM 2129 N N . LEU A 1 291 ? 2.215 12.022 -6.300 1.00 94.50 291 LEU A N 1
ATOM 2130 C CA . LEU A 1 291 ? 2.084 12.895 -7.469 1.00 94.50 291 LEU A CA 1
ATOM 2131 C C . LEU A 1 291 ? 3.375 13.684 -7.735 1.00 94.50 291 LEU A C 1
ATOM 2133 O O . LEU A 1 291 ? 3.825 13.745 -8.875 1.00 94.50 291 LEU A O 1
ATOM 2137 N N . ALA A 1 292 ? 4.004 14.243 -6.700 1.00 93.00 292 ALA A N 1
ATOM 2138 C CA . ALA A 1 292 ? 5.288 14.929 -6.829 1.00 93.00 292 ALA A CA 1
ATOM 2139 C C . ALA A 1 292 ? 6.384 13.980 -7.340 1.00 93.00 292 ALA A C 1
ATOM 2141 O O . ALA A 1 292 ? 7.143 14.339 -8.237 1.00 93.00 292 ALA A O 1
ATOM 2142 N N . THR A 1 293 ? 6.423 12.743 -6.838 1.00 90.25 293 THR A N 1
ATOM 2143 C CA . THR A 1 293 ? 7.312 11.686 -7.333 1.00 90.25 293 THR A CA 1
ATOM 2144 C C . THR A 1 293 ? 7.089 11.425 -8.822 1.00 90.25 293 THR A C 1
ATOM 2146 O O . THR A 1 293 ? 8.061 11.367 -9.570 1.00 90.25 293 THR A O 1
ATOM 2149 N N . LEU A 1 294 ? 5.836 11.329 -9.280 1.00 92.31 294 LEU A N 1
ATOM 2150 C CA . LEU A 1 294 ? 5.536 11.179 -10.707 1.00 92.31 294 LEU A CA 1
ATOM 2151 C C . LEU A 1 294 ? 6.024 12.380 -11.524 1.00 92.31 294 LEU A C 1
ATOM 2153 O O . LEU A 1 294 ? 6.686 12.186 -12.537 1.00 92.31 294 LEU A O 1
ATOM 2157 N N . LEU A 1 295 ? 5.755 13.605 -11.069 1.00 93.12 295 LEU A N 1
ATOM 2158 C CA . LEU A 1 295 ? 6.167 14.828 -11.766 1.00 93.12 295 LEU A CA 1
ATOM 2159 C C . LEU A 1 295 ? 7.691 14.968 -11.883 1.00 93.12 295 LEU A C 1
ATOM 2161 O O . LEU A 1 295 ? 8.174 15.524 -12.865 1.00 93.12 295 LEU A O 1
ATOM 2165 N N . VAL A 1 296 ? 8.445 14.457 -10.907 1.00 91.81 296 VAL A N 1
ATOM 2166 C CA . VAL A 1 296 ? 9.915 14.486 -10.917 1.00 91.81 296 VAL A CA 1
ATOM 2167 C C . VAL A 1 296 ? 10.504 13.354 -11.762 1.00 91.81 296 VAL A C 1
ATOM 2169 O O . VAL A 1 296 ? 11.488 13.573 -12.467 1.00 91.81 296 VAL A O 1
ATOM 2172 N N . ILE A 1 297 ? 9.930 12.147 -11.705 1.00 91.06 297 ILE A N 1
ATOM 2173 C CA . ILE A 1 297 ? 10.504 10.965 -12.368 1.00 91.06 297 ILE A CA 1
ATOM 2174 C C . ILE A 1 297 ? 10.087 10.866 -13.840 1.00 91.06 297 ILE A C 1
ATOM 2176 O O . ILE A 1 297 ? 10.918 10.516 -14.670 1.00 91.06 297 ILE A O 1
ATOM 2180 N N . LEU A 1 298 ? 8.846 11.201 -14.213 1.00 92.81 298 LEU A N 1
ATOM 2181 C CA . LEU A 1 298 ? 8.404 11.110 -15.616 1.00 92.81 298 LEU A CA 1
ATOM 2182 C C . LEU A 1 298 ? 9.349 11.804 -16.617 1.00 92.81 298 LEU A C 1
ATOM 2184 O O . LEU A 1 298 ? 9.727 11.165 -17.600 1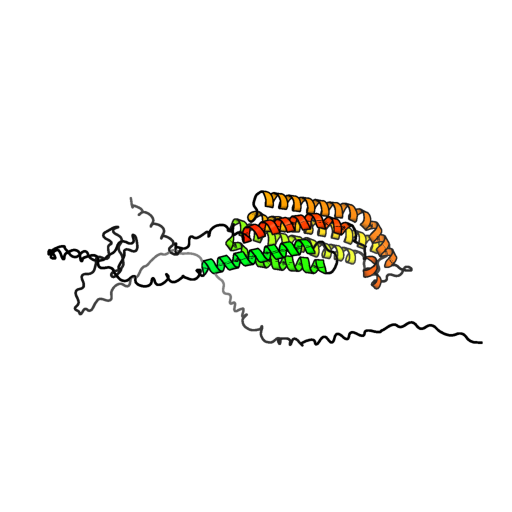.00 92.81 298 LEU A O 1
ATOM 2188 N N . PRO A 1 299 ? 9.782 13.063 -16.405 1.00 94.56 299 PRO A N 1
ATOM 2189 C CA . PRO A 1 299 ? 10.648 13.741 -17.367 1.00 94.56 299 PRO A CA 1
ATOM 2190 C C . PRO A 1 299 ? 12.076 13.177 -17.423 1.00 94.56 299 PRO A C 1
ATOM 2192 O O . PRO A 1 299 ? 12.771 13.428 -18.405 1.00 94.56 299 PRO A O 1
ATOM 2195 N N . SER A 1 300 ? 12.530 12.418 -16.418 1.00 91.75 300 SER A N 1
ATOM 2196 C CA . SER A 1 300 ? 13.870 11.810 -16.418 1.00 91.75 300 SER A CA 1
ATOM 2197 C C . SER A 1 300 ? 13.921 10.446 -17.111 1.00 91.75 300 SER A C 1
ATOM 2199 O O . SER A 1 300 ? 15.004 9.952 -17.414 1.00 91.75 300 SER A O 1
ATOM 2201 N N . ILE A 1 301 ? 12.777 9.837 -17.434 1.00 93.00 301 ILE A N 1
ATOM 2202 C CA . ILE A 1 301 ? 12.739 8.514 -18.073 1.00 93.00 301 ILE A CA 1
ATOM 2203 C C . ILE A 1 301 ? 13.467 8.470 -19.432 1.00 93.00 301 ILE A C 1
ATOM 2205 O O . ILE A 1 301 ? 14.217 7.515 -19.646 1.00 93.00 301 ILE A O 1
ATOM 2209 N N . PRO A 1 302 ? 13.330 9.454 -20.347 1.00 94.00 302 PRO A N 1
ATOM 2210 C CA . PRO A 1 302 ? 14.075 9.439 -21.605 1.00 94.00 302 PRO A CA 1
ATOM 2211 C C . PRO A 1 302 ? 15.595 9.413 -21.401 1.00 94.00 302 PRO A C 1
ATOM 2213 O O . PRO A 1 302 ? 16.267 8.597 -22.023 1.00 94.00 302 PRO A O 1
ATOM 2216 N N . SER A 1 303 ? 16.130 10.230 -20.485 1.00 91.88 303 SER A N 1
ATOM 2217 C CA . SER A 1 303 ? 17.574 10.277 -20.225 1.00 91.88 303 SER A CA 1
ATOM 2218 C C . SER A 1 303 ? 18.089 9.013 -19.535 1.00 91.88 303 SER A C 1
ATOM 2220 O O . SER A 1 303 ? 19.191 8.561 -19.843 1.00 91.88 303 SER A O 1
ATOM 2222 N N . ILE A 1 304 ? 17.289 8.402 -18.653 1.00 91.12 304 ILE A N 1
ATOM 2223 C CA . ILE A 1 304 ? 17.597 7.094 -18.054 1.00 91.12 304 ILE A CA 1
ATOM 2224 C C . ILE A 1 304 ? 17.657 6.012 -19.138 1.00 91.12 304 ILE A C 1
ATOM 2226 O O . ILE A 1 304 ? 18.594 5.216 -19.155 1.00 91.12 304 ILE A O 1
ATOM 2230 N N . ALA A 1 305 ? 16.692 5.995 -20.060 1.00 93.19 305 ALA A N 1
ATOM 2231 C CA . ALA A 1 305 ? 16.654 5.023 -21.148 1.00 93.19 305 ALA A CA 1
ATOM 2232 C C . ALA A 1 305 ? 17.854 5.170 -22.100 1.00 93.19 305 ALA A C 1
ATOM 2234 O O . ALA A 1 305 ? 18.484 4.171 -22.455 1.00 93.19 305 ALA A O 1
ATOM 2235 N N . ASP A 1 306 ? 18.215 6.406 -22.455 1.00 92.31 306 ASP A N 1
ATOM 2236 C CA . ASP A 1 306 ? 19.362 6.690 -23.322 1.00 92.31 306 ASP A CA 1
ATOM 2237 C C . ASP A 1 306 ? 20.690 6.320 -22.633 1.00 92.31 306 ASP A C 1
ATOM 2239 O O . ASP A 1 306 ? 21.566 5.697 -23.244 1.00 92.31 306 ASP A O 1
ATOM 2243 N N . HIS A 1 307 ? 20.826 6.624 -21.335 1.00 91.38 307 HIS A N 1
ATOM 2244 C CA . HIS A 1 307 ? 21.978 6.204 -20.536 1.00 91.38 307 HIS A CA 1
ATOM 2245 C C . HIS A 1 307 ? 22.083 4.678 -20.471 1.00 91.38 307 HIS A C 1
ATOM 2247 O O . HIS A 1 307 ? 23.146 4.122 -20.760 1.00 91.38 307 HIS A O 1
ATOM 2253 N N . ALA A 1 308 ? 20.979 3.992 -20.171 1.00 91.62 308 ALA A N 1
ATOM 2254 C CA . ALA A 1 308 ? 20.960 2.540 -20.089 1.00 91.62 308 ALA A CA 1
ATOM 2255 C C . ALA A 1 308 ? 21.365 1.894 -21.423 1.00 91.62 308 ALA A C 1
ATOM 2257 O O . ALA A 1 308 ? 22.187 0.974 -21.443 1.00 91.62 308 ALA A O 1
ATOM 2258 N N . ALA A 1 309 ? 20.866 2.424 -22.542 1.00 92.69 309 ALA A N 1
ATOM 2259 C CA . ALA A 1 309 ? 21.253 1.978 -23.874 1.00 92.69 309 ALA A CA 1
ATOM 2260 C C . ALA A 1 309 ? 22.755 2.182 -24.136 1.00 92.69 309 ALA A C 1
ATOM 2262 O O . ALA A 1 309 ? 23.407 1.279 -24.652 1.00 92.69 309 ALA A O 1
ATOM 2263 N N . SER A 1 310 ? 23.337 3.314 -23.727 1.00 91.12 310 SER A N 1
ATOM 2264 C CA . SER A 1 310 ? 24.776 3.570 -23.912 1.00 91.12 310 SER A CA 1
ATOM 2265 C C . SER A 1 310 ? 25.683 2.614 -23.122 1.00 91.12 310 SER A C 1
ATOM 2267 O O . SER A 1 310 ? 26.766 2.256 -23.583 1.00 91.12 310 SER A O 1
ATOM 2269 N N . VAL A 1 311 ? 25.238 2.171 -21.942 1.00 91.12 311 VAL A N 1
ATOM 2270 C CA . VAL A 1 311 ? 25.996 1.253 -21.078 1.00 91.12 311 VAL A CA 1
ATOM 2271 C C . VAL A 1 311 ? 25.917 -0.185 -21.593 1.00 91.12 311 VAL A C 1
ATOM 2273 O O . VAL A 1 311 ? 26.917 -0.907 -21.564 1.00 91.12 311 VAL A O 1
ATOM 2276 N N . VAL A 1 312 ? 24.739 -0.600 -22.069 1.00 91.81 312 VAL A N 1
ATOM 2277 C CA . VAL A 1 312 ? 24.490 -1.951 -22.598 1.00 91.81 312 VAL A CA 1
ATOM 2278 C C . VAL A 1 312 ? 25.103 -2.134 -23.991 1.00 91.81 312 VAL A C 1
ATOM 2280 O O . VAL A 1 312 ? 25.620 -3.211 -24.284 1.00 91.81 312 VAL A O 1
ATOM 2283 N N . PHE A 1 313 ? 25.115 -1.086 -24.821 1.00 91.50 313 PHE A N 1
ATOM 2284 C CA . PHE A 1 313 ? 25.724 -1.086 -26.155 1.00 91.50 313 PHE A CA 1
ATOM 2285 C C . PHE A 1 313 ? 27.124 -0.463 -26.130 1.00 91.50 313 PHE A C 1
ATOM 2287 O O . PHE A 1 313 ? 27.377 0.604 -26.689 1.00 91.50 313 PHE A O 1
ATOM 2294 N N . SER A 1 314 ? 28.074 -1.137 -25.482 1.00 85.62 314 SER A N 1
ATOM 2295 C CA . SER A 1 314 ? 29.469 -0.686 -25.479 1.00 85.62 314 SER A CA 1
ATOM 2296 C C . SER A 1 314 ? 30.190 -1.145 -26.747 1.00 85.62 314 SER A C 1
ATOM 2298 O O . SER A 1 314 ? 30.327 -2.346 -26.973 1.00 85.62 314 SER A O 1
ATOM 2300 N N . GLY A 1 315 ? 30.674 -0.206 -27.566 1.00 79.94 315 GLY A N 1
ATOM 2301 C CA . GLY A 1 315 ? 31.399 -0.531 -28.804 1.00 79.94 315 GLY A CA 1
ATOM 2302 C C . GLY A 1 315 ? 30.522 -1.152 -29.900 1.00 79.94 315 GLY A C 1
ATOM 2303 O O . GLY A 1 315 ? 31.027 -1.897 -30.733 1.00 79.94 315 GLY A O 1
ATOM 2304 N N . GLY A 1 316 ? 29.209 -0.885 -29.880 1.00 80.50 316 GLY A N 1
ATOM 2305 C CA . GLY A 1 316 ? 28.246 -1.394 -30.867 1.00 80.50 316 GLY A CA 1
ATOM 2306 C C . GLY A 1 316 ? 27.788 -2.840 -30.645 1.00 80.50 316 GLY A C 1
ATOM 2307 O O . GLY A 1 316 ? 26.986 -3.342 -31.426 1.00 80.50 316 GLY A O 1
ATOM 2308 N N . GLN A 1 317 ? 28.263 -3.502 -29.588 1.00 86.56 317 GLN A N 1
ATOM 2309 C CA . GLN A 1 317 ? 27.863 -4.860 -29.211 1.00 86.56 317 GLN A CA 1
ATOM 2310 C C . GLN A 1 317 ? 26.898 -4.828 -28.025 1.00 86.56 317 GLN A C 1
ATOM 2312 O O . GLN A 1 317 ? 27.085 -4.046 -27.094 1.00 86.56 317 GLN A O 1
ATOM 2317 N N . TYR A 1 318 ? 25.885 -5.694 -28.057 1.00 87.31 318 TYR A N 1
ATOM 2318 C CA . TYR A 1 318 ? 24.918 -5.861 -26.973 1.00 87.31 318 TYR A CA 1
ATOM 2319 C C . TYR A 1 318 ? 25.499 -6.754 -25.866 1.00 87.31 318 TYR A C 1
ATOM 2321 O O . TYR A 1 318 ? 25.761 -7.934 -26.099 1.00 87.31 318 TYR A O 1
ATOM 2329 N N . ASP A 1 319 ? 25.680 -6.204 -24.661 1.00 88.69 319 ASP A N 1
ATOM 2330 C CA . ASP A 1 319 ? 26.153 -6.945 -23.485 1.00 88.69 319 ASP A CA 1
ATOM 2331 C C . ASP A 1 319 ? 25.078 -6.990 -22.376 1.00 88.69 319 ASP A C 1
ATOM 2333 O O . ASP A 1 319 ? 24.921 -6.028 -21.610 1.00 88.69 319 ASP A O 1
ATOM 2337 N N . PRO A 1 320 ? 24.345 -8.112 -22.227 1.00 84.12 320 PRO A N 1
ATOM 2338 C CA . PRO A 1 320 ? 23.263 -8.229 -21.250 1.00 84.12 320 PRO A CA 1
ATOM 2339 C C . PRO A 1 320 ? 23.757 -8.233 -19.797 1.00 84.12 320 PRO A C 1
ATOM 2341 O O . PRO A 1 320 ? 22.977 -7.961 -18.882 1.00 84.12 320 PRO A O 1
ATOM 2344 N N . THR A 1 321 ? 25.044 -8.496 -19.546 1.00 88.44 321 THR A N 1
ATOM 2345 C CA . THR A 1 321 ? 25.588 -8.528 -18.177 1.00 88.44 321 THR A CA 1
ATOM 2346 C C . THR A 1 321 ? 25.606 -7.144 -17.521 1.00 88.44 321 THR A C 1
ATOM 2348 O O . THR A 1 321 ? 25.668 -7.029 -16.294 1.00 88.44 321 THR A O 1
ATOM 2351 N N . LYS A 1 322 ? 25.501 -6.078 -18.324 1.00 88.38 322 LYS A N 1
ATOM 2352 C CA . LYS A 1 322 ? 25.546 -4.685 -17.866 1.00 88.38 322 LYS A CA 1
ATOM 2353 C C . LYS A 1 322 ? 24.183 -4.097 -17.509 1.00 88.38 322 LYS A C 1
ATOM 2355 O O . LYS A 1 322 ? 24.150 -3.035 -16.891 1.00 88.38 322 LYS A O 1
ATOM 2360 N N . ILE A 1 323 ? 23.080 -4.785 -17.816 1.00 84.56 323 ILE A N 1
ATOM 2361 C CA . ILE A 1 323 ? 21.710 -4.291 -17.578 1.00 84.56 323 ILE A CA 1
ATOM 2362 C C . ILE A 1 323 ? 21.497 -3.906 -16.106 1.00 84.56 323 ILE A C 1
ATOM 2364 O O . ILE A 1 323 ? 20.945 -2.848 -15.818 1.00 84.56 323 ILE A O 1
ATOM 2368 N N . GLY A 1 324 ? 22.001 -4.716 -15.168 1.00 81.69 324 GLY A N 1
ATOM 2369 C CA . GLY A 1 324 ? 21.859 -4.438 -13.735 1.00 81.69 324 GLY A CA 1
ATOM 2370 C C . GLY A 1 324 ? 22.543 -3.145 -13.276 1.00 81.69 324 GLY A C 1
ATOM 2371 O O . GLY A 1 324 ? 22.051 -2.496 -12.364 1.00 81.69 324 GLY A O 1
ATOM 2372 N N . ARG A 1 325 ? 23.646 -2.740 -13.923 1.00 82.31 325 ARG A N 1
ATOM 2373 C CA . ARG A 1 325 ? 24.329 -1.463 -13.639 1.00 82.31 325 ARG A CA 1
ATOM 2374 C C . ARG A 1 325 ? 23.708 -0.295 -14.400 1.00 82.31 325 ARG A C 1
ATOM 2376 O O . ARG A 1 325 ? 23.695 0.818 -13.900 1.00 82.31 325 ARG A O 1
ATOM 2383 N N . ALA A 1 326 ? 23.203 -0.558 -15.602 1.00 81.56 326 ALA A N 1
ATOM 2384 C CA . ALA A 1 326 ? 22.573 0.431 -16.470 1.00 81.56 326 ALA A CA 1
ATOM 2385 C C . ALA A 1 326 ? 21.282 1.026 -15.873 1.00 81.56 326 ALA A C 1
ATOM 2387 O O . ALA A 1 326 ? 20.908 2.144 -16.212 1.00 81.56 326 ALA A O 1
ATOM 2388 N N . LEU A 1 327 ? 20.612 0.279 -14.989 1.00 81.00 327 LEU A N 1
ATOM 2389 C CA . LEU A 1 327 ? 19.362 0.671 -14.330 1.00 81.00 327 LEU A CA 1
ATOM 2390 C C . LEU A 1 327 ? 19.548 1.100 -12.865 1.00 81.00 327 LEU A C 1
ATOM 2392 O O . LEU A 1 327 ? 18.559 1.330 -12.168 1.00 81.00 327 LEU A O 1
ATOM 2396 N N . ASP A 1 328 ? 20.791 1.221 -12.391 1.00 81.31 328 ASP A N 1
ATOM 2397 C CA . ASP A 1 328 ? 21.088 1.676 -11.031 1.00 81.31 328 ASP A CA 1
ATOM 2398 C C . ASP A 1 328 ? 20.950 3.207 -10.956 1.00 81.31 328 ASP A C 1
ATOM 2400 O O . ASP A 1 328 ? 21.909 3.965 -11.103 1.00 81.31 328 ASP A O 1
ATOM 2404 N N . VAL A 1 329 ? 19.708 3.681 -10.831 1.00 68.50 329 VAL A N 1
ATOM 2405 C CA . VAL A 1 329 ? 19.395 5.113 -10.744 1.00 68.50 329 VAL A CA 1
ATOM 2406 C C . VAL A 1 329 ? 19.513 5.562 -9.283 1.00 68.50 329 VAL A C 1
ATOM 2408 O O . VAL A 1 329 ? 18.806 5.020 -8.431 1.00 68.50 329 VAL A O 1
ATOM 2411 N N . PRO A 1 330 ? 20.332 6.580 -8.952 1.00 67.62 330 PRO A N 1
ATOM 2412 C CA . PRO A 1 330 ? 20.420 7.099 -7.589 1.00 67.62 330 PRO A CA 1
ATOM 2413 C C . PRO A 1 330 ? 19.073 7.688 -7.131 1.00 67.62 330 PRO A C 1
ATOM 2415 O O . PRO A 1 330 ? 18.695 8.790 -7.521 1.00 67.62 330 PRO A O 1
ATOM 2418 N N . THR A 1 331 ? 18.332 6.982 -6.274 1.00 63.75 331 THR A N 1
ATOM 2419 C CA . THR A 1 331 ? 16.991 7.404 -5.811 1.00 63.75 331 THR A CA 1
ATOM 2420 C C . THR A 1 331 ? 17.008 8.329 -4.580 1.00 63.75 331 THR A C 1
ATOM 2422 O O . THR A 1 331 ? 16.024 8.404 -3.844 1.00 63.75 331 THR A O 1
ATOM 2425 N N . SER A 1 332 ? 18.119 9.015 -4.289 1.00 67.12 332 SER A N 1
ATOM 2426 C CA . SER A 1 332 ? 18.421 9.484 -2.925 1.00 67.12 332 SER A CA 1
ATOM 2427 C C . SER A 1 332 ? 17.620 10.680 -2.371 1.00 67.12 332 SER A C 1
ATOM 2429 O O . SER A 1 332 ? 17.374 10.667 -1.164 1.00 67.12 332 SER A O 1
ATOM 2431 N N . PRO A 1 333 ? 17.163 11.695 -3.138 1.00 75.88 333 PRO A N 1
ATOM 2432 C CA . PRO A 1 333 ? 16.443 12.817 -2.525 1.00 75.88 333 PRO A CA 1
ATOM 2433 C C . PRO A 1 333 ? 14.922 12.608 -2.448 1.00 75.88 333 PRO A C 1
ATOM 2435 O O . PRO A 1 333 ? 14.279 13.131 -1.540 1.00 75.88 333 PRO A O 1
ATOM 2438 N N . VAL A 1 334 ? 14.325 11.830 -3.359 1.00 78.31 334 VAL A N 1
ATOM 2439 C CA . VAL A 1 334 ? 12.855 11.712 -3.458 1.00 78.31 334 VAL A CA 1
ATOM 2440 C C . VAL A 1 334 ? 12.266 10.868 -2.322 1.00 78.31 334 VAL A C 1
ATOM 2442 O O . VAL A 1 334 ? 11.149 11.125 -1.877 1.00 78.31 334 VAL A O 1
ATOM 2445 N N . SER A 1 335 ? 13.027 9.912 -1.779 1.00 79.19 335 SER A N 1
ATOM 2446 C CA . SER A 1 335 ? 12.577 9.072 -0.658 1.00 79.19 335 SER A CA 1
ATOM 2447 C C . SER A 1 335 ? 12.312 9.865 0.626 1.00 79.19 335 SER A C 1
ATOM 2449 O O . SER A 1 335 ? 11.467 9.466 1.426 1.00 79.19 335 SER A O 1
ATOM 2451 N N . LEU A 1 336 ? 12.980 11.010 0.819 1.00 85.94 336 LEU A N 1
ATOM 2452 C CA . LEU A 1 336 ? 12.779 11.864 1.996 1.00 85.94 336 LEU A CA 1
ATOM 2453 C C . LEU A 1 336 ? 11.376 12.481 2.041 1.00 85.94 336 LEU A C 1
ATOM 2455 O O . LEU A 1 336 ? 10.852 12.726 3.128 1.00 85.94 336 LEU A O 1
ATOM 2459 N N . LEU A 1 337 ? 10.723 12.671 0.889 1.00 88.56 337 LEU A N 1
ATOM 2460 C CA . LEU A 1 337 ? 9.341 13.155 0.853 1.00 88.56 337 LEU A CA 1
ATOM 2461 C C . LEU A 1 337 ? 8.370 12.137 1.478 1.00 88.56 337 LEU A C 1
ATOM 2463 O O . LEU A 1 337 ? 7.332 12.526 2.011 1.00 88.56 337 LEU A O 1
ATOM 2467 N N . GLY A 1 338 ? 8.724 10.847 1.484 1.00 89.81 338 GLY A N 1
ATOM 2468 C CA . GLY A 1 338 ? 7.926 9.777 2.087 1.00 89.81 338 GLY A CA 1
ATOM 2469 C C . GLY A 1 338 ? 7.831 9.833 3.617 1.00 89.81 338 GLY A C 1
ATOM 2470 O O . GLY A 1 338 ? 6.941 9.206 4.193 1.00 89.81 338 GLY A O 1
ATOM 2471 N N . VAL A 1 339 ? 8.686 10.613 4.288 1.00 93.56 339 VAL A N 1
ATOM 2472 C CA . VAL A 1 339 ? 8.704 10.730 5.758 1.00 93.56 339 VAL A CA 1
ATOM 2473 C C . VAL A 1 339 ? 7.411 11.347 6.290 1.00 93.56 339 VAL A C 1
ATOM 2475 O O . VAL A 1 339 ? 6.865 10.885 7.290 1.00 93.56 339 VAL A O 1
ATOM 2478 N N . VAL A 1 340 ? 6.892 12.378 5.619 1.00 94.88 340 VAL A N 1
ATOM 2479 C CA . VAL A 1 340 ? 5.697 13.110 6.066 1.00 94.88 340 VAL A CA 1
ATOM 2480 C C . VAL A 1 340 ? 4.465 12.197 6.157 1.00 94.88 340 VAL A C 1
ATOM 2482 O O . VAL A 1 340 ? 3.890 12.094 7.245 1.00 94.88 340 VAL A O 1
ATOM 2485 N N . PRO A 1 341 ? 4.047 11.490 5.086 1.00 95.50 341 PRO A N 1
ATOM 2486 C CA . PRO A 1 341 ? 2.917 10.572 5.181 1.00 95.50 341 PRO A CA 1
ATOM 2487 C C . PRO A 1 341 ? 3.194 9.405 6.135 1.00 95.50 341 PRO A C 1
ATOM 2489 O O . PRO A 1 341 ? 2.287 9.006 6.866 1.00 95.50 341 PRO A O 1
ATOM 2492 N N . ALA A 1 342 ? 4.431 8.899 6.199 1.00 94.38 342 ALA A N 1
ATOM 2493 C CA . ALA A 1 342 ? 4.809 7.844 7.139 1.00 94.38 342 ALA A CA 1
ATOM 2494 C C . ALA A 1 342 ? 4.557 8.252 8.600 1.00 94.38 342 ALA A C 1
ATOM 2496 O O . ALA A 1 342 ? 3.925 7.502 9.348 1.00 94.38 342 ALA A O 1
ATOM 2497 N N . LEU A 1 343 ? 4.979 9.457 8.996 1.00 96.31 343 LEU A N 1
ATOM 2498 C CA . LEU A 1 343 ? 4.749 9.994 10.340 1.00 96.31 343 LEU A CA 1
ATOM 2499 C C . LEU A 1 343 ? 3.261 10.226 10.625 1.00 96.31 343 LEU A C 1
ATOM 2501 O O . LEU A 1 343 ? 2.797 9.926 11.726 1.00 96.31 343 LEU A O 1
ATOM 2505 N N . LEU A 1 344 ? 2.497 10.717 9.646 1.00 97.12 344 LEU A N 1
ATOM 2506 C CA . LEU A 1 344 ? 1.057 10.943 9.800 1.00 97.12 344 LEU A CA 1
ATOM 2507 C C . LEU A 1 344 ? 0.293 9.627 9.990 1.00 97.12 344 LEU A C 1
ATOM 2509 O O . LEU A 1 344 ? -0.520 9.517 10.911 1.00 97.12 344 LEU A O 1
ATOM 2513 N N . PHE A 1 345 ? 0.585 8.603 9.182 1.00 96.44 345 PHE A N 1
ATOM 2514 C CA . PHE A 1 345 ? -0.009 7.275 9.353 1.00 96.44 345 PHE A CA 1
ATOM 2515 C C . PHE A 1 345 ? 0.454 6.602 10.647 1.00 96.44 345 PHE A C 1
ATOM 2517 O O . PHE A 1 345 ? -0.370 6.012 11.350 1.00 96.44 345 PHE A O 1
ATOM 2524 N N . ALA A 1 346 ? 1.727 6.725 11.023 1.00 96.62 346 ALA A N 1
ATOM 2525 C CA . ALA A 1 346 ? 2.219 6.228 12.306 1.00 96.62 346 ALA A CA 1
ATOM 2526 C C . ALA A 1 346 ? 1.497 6.905 13.485 1.00 96.62 346 ALA A C 1
ATOM 2528 O O . ALA A 1 346 ? 1.021 6.222 14.393 1.00 96.62 346 ALA A O 1
ATOM 2529 N N . GLY A 1 347 ? 1.319 8.228 13.434 1.00 96.75 347 GLY A N 1
ATOM 2530 C CA . GLY A 1 347 ? 0.553 8.991 14.421 1.00 96.75 347 GLY A CA 1
ATOM 2531 C C . GLY A 1 347 ? -0.916 8.564 14.486 1.00 96.75 347 GLY A C 1
ATOM 2532 O O . GLY A 1 347 ? -1.464 8.372 15.571 1.00 96.75 347 GLY A O 1
ATOM 2533 N N . ALA A 1 348 ? -1.550 8.328 13.338 1.00 96.62 348 ALA A N 1
ATOM 2534 C CA . ALA A 1 348 ? -2.923 7.835 13.256 1.00 96.62 348 ALA A CA 1
ATOM 2535 C C . ALA A 1 348 ? -3.081 6.432 13.887 1.00 96.62 348 ALA A C 1
ATOM 2537 O O . ALA A 1 348 ? -4.038 6.188 14.636 1.00 96.62 348 ALA A O 1
ATOM 2538 N N . ASN A 1 349 ? -2.125 5.529 13.638 1.00 96.50 349 ASN A N 1
ATOM 2539 C CA . ASN A 1 349 ? -2.066 4.207 14.269 1.00 96.50 349 ASN A CA 1
ATOM 2540 C C . ASN A 1 349 ? -1.808 4.312 15.781 1.00 96.50 349 ASN A C 1
ATOM 2542 O O . ASN A 1 349 ? -2.479 3.634 16.561 1.00 96.50 349 ASN A O 1
ATOM 2546 N N . TYR A 1 350 ? -0.917 5.209 16.214 1.00 97.38 350 TYR A N 1
ATOM 2547 C CA . TYR A 1 350 ? -0.638 5.463 17.630 1.00 97.38 350 TYR A CA 1
ATOM 2548 C C . TYR A 1 350 ? -1.875 5.962 18.381 1.00 97.38 350 TYR A C 1
ATOM 2550 O O . TYR A 1 350 ? -2.188 5.468 19.466 1.00 97.38 350 TYR A O 1
ATOM 2558 N N . LEU A 1 351 ? -2.619 6.908 17.800 1.00 96.44 351 LEU A N 1
ATOM 2559 C CA . LEU A 1 351 ? -3.851 7.421 18.398 1.00 96.44 351 LEU A CA 1
ATOM 2560 C C . LEU A 1 351 ? -4.898 6.313 18.559 1.00 96.44 351 LEU A C 1
ATOM 2562 O O . LEU A 1 351 ? -5.539 6.231 19.607 1.00 96.44 351 LEU A O 1
ATOM 2566 N N . ALA A 1 352 ? -5.060 5.444 17.557 1.00 95.56 352 ALA A N 1
ATOM 2567 C CA . ALA A 1 352 ? -5.952 4.290 17.659 1.00 95.56 352 ALA A CA 1
ATOM 2568 C C . ALA A 1 352 ? -5.481 3.308 18.749 1.00 95.56 352 ALA A C 1
ATOM 2570 O O . ALA A 1 352 ? -6.277 2.895 19.594 1.00 95.56 352 ALA A O 1
ATOM 2571 N N . TRP A 1 353 ? -4.185 2.993 18.781 1.00 96.50 353 TRP A N 1
ATOM 2572 C CA . TRP A 1 353 ? -3.589 2.090 19.766 1.00 96.50 353 TRP A CA 1
ATOM 2573 C C . TRP A 1 353 ? -3.744 2.613 21.199 1.00 96.50 353 TRP A C 1
ATOM 2575 O O . TRP A 1 353 ? -4.220 1.889 22.074 1.00 96.50 353 TRP A O 1
ATOM 2585 N N . SER A 1 354 ? -3.434 3.893 21.433 1.00 96.44 354 SER A N 1
ATOM 2586 C CA . SER A 1 354 ? -3.529 4.546 22.745 1.00 96.44 354 SER A CA 1
ATOM 2587 C C . SER A 1 354 ? -4.947 4.473 23.314 1.00 96.44 354 SER A C 1
ATOM 2589 O O . SER A 1 354 ? -5.131 4.219 24.504 1.00 96.44 354 SER A O 1
ATOM 2591 N N . ARG A 1 355 ? -5.971 4.630 22.466 1.00 93.88 355 ARG A N 1
ATOM 2592 C CA . ARG A 1 355 ? -7.378 4.507 22.877 1.00 93.88 355 ARG A CA 1
ATOM 2593 C C . ARG A 1 355 ? -7.740 3.098 23.324 1.00 93.88 355 ARG A C 1
ATOM 2595 O O . ARG A 1 355 ? -8.368 2.934 24.368 1.00 93.88 355 ARG A O 1
ATOM 2602 N N . ILE A 1 356 ? -7.337 2.091 22.549 1.00 94.38 356 ILE A N 1
ATOM 2603 C CA . ILE A 1 356 ? -7.582 0.688 22.899 1.00 94.38 356 ILE A CA 1
ATOM 2604 C C . ILE A 1 356 ? -6.831 0.337 24.186 1.00 94.38 356 ILE A C 1
ATOM 2606 O O . ILE A 1 356 ? -7.374 -0.356 25.044 1.00 94.38 356 ILE A O 1
ATOM 2610 N N . ASN A 1 357 ? -5.614 0.857 24.363 1.00 94.94 357 ASN A N 1
ATOM 2611 C CA . ASN A 1 357 ? -4.838 0.647 25.580 1.00 94.94 357 ASN A CA 1
ATOM 2612 C C . ASN A 1 357 ? -5.479 1.296 26.819 1.00 94.94 357 ASN A C 1
ATOM 2614 O O . ASN A 1 357 ? -5.437 0.719 27.898 1.00 94.94 357 ASN A O 1
ATOM 2618 N N . LYS A 1 358 ? -6.141 2.448 26.652 1.00 93.88 358 LYS A N 1
ATOM 2619 C CA . LYS A 1 358 ? -6.938 3.115 27.698 1.00 93.88 358 LYS A CA 1
ATOM 2620 C C . LYS A 1 358 ? -8.286 2.437 27.984 1.00 93.88 358 LYS A C 1
ATOM 2622 O O . LYS A 1 358 ? -9.019 2.906 28.846 1.00 93.88 358 LYS A O 1
ATOM 2627 N N . GLY A 1 359 ? -8.638 1.368 27.266 1.00 88.88 359 GLY A N 1
ATOM 2628 C CA . GLY A 1 359 ? -9.894 0.644 27.470 1.00 88.88 359 GLY A CA 1
ATOM 2629 C C . GLY A 1 359 ? -11.125 1.309 26.849 1.00 88.88 359 GLY A C 1
ATOM 2630 O O . GLY A 1 359 ? -12.242 0.909 27.166 1.00 88.88 359 GLY A O 1
ATOM 2631 N N . GLU A 1 360 ? -10.963 2.274 25.933 1.00 87.94 360 GLU A N 1
ATOM 2632 C CA . GLU A 1 360 ? -12.081 2.902 25.205 1.00 87.94 360 GLU A CA 1
ATOM 2633 C C . GLU A 1 360 ? -12.661 1.977 24.110 1.00 87.94 360 GLU A C 1
ATOM 2635 O O . GLU A 1 360 ? -12.708 2.324 22.925 1.00 87.94 360 GLU A O 1
ATOM 2640 N N . ILE A 1 361 ? -13.062 0.766 24.488 1.00 83.50 361 ILE A N 1
ATOM 2641 C CA . ILE A 1 361 ? -13.551 -0.281 23.588 1.00 83.50 361 ILE A CA 1
ATOM 2642 C C . ILE A 1 361 ? -15.078 -0.330 23.701 1.00 83.50 361 ILE A C 1
ATOM 2644 O O . ILE A 1 361 ? -15.588 -0.253 24.820 1.00 83.50 361 ILE A O 1
ATOM 2648 N N . PRO A 1 362 ? -15.823 -0.489 22.590 1.00 76.88 362 PRO A N 1
ATOM 2649 C CA . PRO A 1 362 ? -17.267 -0.673 22.655 1.00 76.88 362 PRO A CA 1
ATOM 2650 C C . PRO A 1 362 ? -17.660 -1.780 23.651 1.00 76.88 362 PRO A C 1
ATOM 2652 O O . PRO A 1 362 ? -16.943 -2.795 23.754 1.00 76.88 362 PRO A O 1
ATOM 2655 N N . PRO A 1 363 ? -18.772 -1.600 24.391 1.00 72.88 363 PRO A N 1
ATOM 2656 C CA . PRO A 1 363 ? -19.282 -2.635 25.276 1.00 72.88 363 PRO A CA 1
ATOM 2657 C C . PRO A 1 363 ? -19.611 -3.901 24.468 1.00 72.88 363 PRO A C 1
ATOM 2659 O O . PRO A 1 363 ? -19.872 -3.811 23.263 1.00 72.88 363 PRO A O 1
ATOM 2662 N N . PRO A 1 364 ? -19.559 -5.090 25.095 1.00 68.00 364 PRO A N 1
ATOM 2663 C CA . PRO A 1 364 ? -19.933 -6.333 24.435 1.00 68.00 364 PRO A CA 1
ATOM 2664 C C . PRO A 1 364 ? -21.327 -6.202 23.814 1.00 68.00 364 PRO A C 1
ATOM 2666 O O . PRO A 1 364 ? -22.250 -5.718 24.462 1.00 68.00 364 PRO A O 1
ATOM 2669 N N . LEU A 1 365 ? -21.481 -6.646 22.564 1.00 61.72 365 LEU A N 1
ATOM 2670 C CA . LEU A 1 365 ? -22.778 -6.648 21.873 1.00 61.72 365 LEU A CA 1
ATOM 2671 C C . LEU A 1 365 ? -23.795 -7.595 22.538 1.00 61.72 365 LEU A C 1
ATOM 2673 O O . LEU A 1 365 ? -24.987 -7.492 22.274 1.00 61.72 365 LEU A O 1
ATOM 2677 N N . THR A 1 366 ? -23.327 -8.479 23.423 1.00 58.50 366 THR A N 1
ATOM 2678 C CA . THR A 1 366 ? -24.134 -9.384 24.241 1.00 58.50 366 THR A CA 1
ATOM 2679 C C . THR A 1 366 ? -23.809 -9.155 25.720 1.00 58.50 366 THR A C 1
ATOM 2681 O O . THR A 1 366 ? -22.659 -9.367 26.121 1.00 58.50 366 THR A O 1
ATOM 2684 N N . PRO A 1 367 ? -24.778 -8.726 26.550 1.00 53.84 367 PRO A N 1
ATOM 2685 C CA . PRO A 1 367 ? -24.581 -8.624 27.989 1.00 53.84 367 PRO A CA 1
ATOM 2686 C C . PRO A 1 367 ? -24.208 -9.993 28.577 1.00 53.84 367 PRO A C 1
ATOM 2688 O O . PRO A 1 367 ? -24.837 -10.996 28.221 1.00 53.84 367 PRO A O 1
ATOM 2691 N N . PRO A 1 368 ? -23.225 -10.066 29.490 1.00 51.53 368 PRO A N 1
ATOM 2692 C CA . PRO A 1 368 ? -22.959 -11.284 30.242 1.00 51.53 368 PRO A CA 1
ATOM 2693 C C . PRO A 1 368 ? -24.171 -11.564 31.141 1.00 51.53 368 PRO A C 1
ATOM 2695 O O . PRO A 1 368 ? -24.345 -10.926 32.172 1.00 51.53 368 PRO A O 1
ATOM 2698 N N . GLY A 1 369 ? -25.049 -12.469 30.708 1.00 53.34 369 GLY A N 1
ATOM 2699 C CA . GLY A 1 369 ? -26.233 -12.867 31.476 1.00 53.34 369 GLY A CA 1
ATOM 2700 C C . GLY A 1 369 ? -27.424 -13.338 30.647 1.00 53.34 369 GLY A C 1
ATOM 2701 O O . GLY A 1 369 ? -28.249 -14.080 31.166 1.00 53.34 369 GLY A O 1
ATOM 2702 N N . ILE A 1 370 ? -27.510 -12.986 29.361 1.00 47.12 370 ILE A N 1
ATOM 2703 C CA . ILE A 1 370 ? -28.562 -13.523 28.489 1.00 47.12 370 ILE A CA 1
ATOM 2704 C C . ILE A 1 370 ? -27.936 -14.644 27.671 1.00 47.12 370 ILE A C 1
ATOM 2706 O O . ILE A 1 370 ? -27.256 -14.394 26.674 1.00 47.12 370 ILE A O 1
ATOM 2710 N N . LEU A 1 371 ? -28.138 -15.883 28.125 1.00 45.59 371 LEU A N 1
ATOM 2711 C CA . LEU A 1 371 ? -27.994 -17.072 27.291 1.00 45.59 371 LEU A CA 1
ATOM 2712 C C . LEU A 1 371 ? -28.834 -16.839 26.030 1.00 45.59 371 LEU A C 1
ATOM 2714 O O . LEU A 1 371 ? -30.048 -17.012 26.023 1.00 45.59 371 LEU A O 1
ATOM 2718 N N . SER A 1 372 ? -28.178 -16.356 24.978 1.00 46.34 372 SER A N 1
ATOM 2719 C CA . SER A 1 372 ? -28.753 -16.228 23.646 1.00 46.34 372 SER A CA 1
ATOM 2720 C C . SER A 1 372 ? -28.856 -17.645 23.108 1.00 46.34 372 SER A C 1
ATOM 2722 O O . SER A 1 372 ? -27.897 -18.178 22.557 1.00 46.34 372 SER A O 1
ATOM 2724 N N . GLY A 1 373 ? -29.963 -18.303 23.424 1.00 46.44 373 GLY A N 1
ATOM 2725 C CA . GLY A 1 373 ? -30.117 -19.724 23.167 1.00 46.44 373 GLY A CA 1
ATOM 2726 C C . GLY A 1 373 ? -31.523 -20.235 23.413 1.00 46.44 373 GLY A C 1
ATOM 2727 O O . GLY A 1 373 ? -31.653 -21.363 23.855 1.00 46.44 373 GLY A O 1
ATOM 2728 N N . ILE A 1 374 ? -32.553 -19.426 23.161 1.00 50.75 374 ILE A N 1
ATOM 2729 C CA . ILE A 1 374 ? -33.874 -19.931 22.782 1.00 50.75 374 ILE A CA 1
ATOM 2730 C C . ILE A 1 374 ? -34.436 -18.902 21.800 1.00 50.75 374 ILE A C 1
ATOM 2732 O O . ILE A 1 374 ? -34.907 -17.841 22.209 1.00 50.75 374 ILE A O 1
ATOM 2736 N N . ASP A 1 375 ? -34.320 -19.175 20.501 1.00 43.56 375 ASP A N 1
ATOM 2737 C CA . ASP A 1 375 ? -35.164 -18.505 19.516 1.00 43.56 375 ASP A CA 1
ATOM 2738 C C . ASP A 1 375 ? -36.613 -18.714 19.965 1.00 43.56 375 ASP A C 1
ATOM 2740 O O . ASP A 1 375 ? -37.057 -19.850 20.147 1.00 43.56 375 ASP A O 1
ATOM 2744 N N . ALA A 1 376 ? -37.333 -17.622 20.228 1.00 47.28 376 ALA A N 1
ATOM 2745 C CA . ALA A 1 376 ? -38.747 -17.704 20.552 1.00 47.28 376 ALA A CA 1
ATOM 2746 C C . ALA A 1 376 ? -39.455 -18.426 19.392 1.00 47.28 376 ALA A C 1
ATOM 2748 O O . ALA A 1 376 ? -39.304 -17.989 18.246 1.00 47.28 376 ALA A O 1
ATOM 2749 N N . PRO A 1 377 ? -40.201 -19.521 19.638 1.00 55.44 377 PRO A N 1
ATOM 2750 C CA . PRO A 1 377 ? -40.990 -20.137 18.585 1.00 55.44 377 PRO A CA 1
ATOM 2751 C C . PRO A 1 377 ? -41.951 -19.084 18.032 1.00 55.44 377 PRO A C 1
ATOM 2753 O O . PRO A 1 377 ? -42.641 -18.392 18.785 1.00 55.44 377 PRO A O 1
ATOM 2756 N N . SER A 1 378 ? -41.947 -18.928 16.711 1.00 55.84 378 SER A N 1
ATOM 2757 C CA . SER A 1 378 ? -42.873 -18.054 16.002 1.00 55.84 378 SER A CA 1
ATOM 2758 C C . SER A 1 378 ? -44.311 -18.419 16.395 1.00 55.84 378 SER A C 1
ATOM 2760 O O . SER A 1 378 ? -44.633 -19.608 16.489 1.00 55.84 378 SER A O 1
ATOM 2762 N N . PRO A 1 379 ? -45.178 -17.427 16.671 1.00 67.19 379 PRO A N 1
ATOM 2763 C CA . PRO A 1 379 ? -46.553 -17.703 17.059 1.00 67.19 379 PRO A CA 1
ATOM 2764 C C . PRO A 1 379 ? -47.252 -18.511 15.951 1.00 67.19 379 PRO A C 1
ATOM 2766 O O . PRO A 1 379 ? -47.076 -18.188 14.771 1.00 67.19 379 PRO A O 1
ATOM 2769 N N . PRO A 1 380 ? -48.022 -19.561 16.296 1.00 67.25 380 PRO A N 1
ATOM 2770 C CA . PRO A 1 380 ? -48.761 -20.329 15.304 1.00 67.25 380 PRO A CA 1
ATOM 2771 C C . PRO A 1 380 ? -49.747 -19.417 14.567 1.00 67.25 380 PRO A C 1
ATOM 2773 O O . PRO A 1 380 ? -50.397 -18.564 15.175 1.00 67.25 380 PRO A O 1
ATOM 2776 N N . ALA A 1 381 ? -49.830 -19.588 13.245 1.00 63.12 381 ALA A N 1
ATOM 2777 C CA . ALA A 1 381 ? -50.745 -18.837 12.396 1.00 63.12 381 ALA A CA 1
ATOM 2778 C C . ALA A 1 381 ? -52.199 -18.989 12.891 1.00 63.12 381 ALA A C 1
ATOM 2780 O O . ALA A 1 381 ? -52.583 -20.083 13.319 1.00 63.12 381 ALA A O 1
ATOM 2781 N N . PRO A 1 382 ? -53.011 -17.915 12.847 1.00 71.88 382 PRO A N 1
ATOM 2782 C CA . PRO A 1 382 ? -54.394 -17.969 13.302 1.00 71.88 382 PRO A CA 1
ATOM 2783 C C . PRO A 1 382 ? -55.204 -18.984 12.478 1.00 71.88 382 PRO A C 1
ATOM 2785 O O . PRO A 1 382 ? -54.968 -19.120 11.273 1.00 71.88 382 PRO A O 1
ATOM 2788 N N . PRO A 1 383 ? -56.158 -19.700 13.104 1.00 64.56 383 PRO A N 1
ATOM 2789 C CA . PRO A 1 383 ? -56.973 -20.687 12.412 1.00 64.56 383 PRO A CA 1
ATOM 2790 C C . PRO A 1 383 ? -57.795 -20.017 11.309 1.00 64.56 383 PRO A C 1
ATOM 2792 O O . PRO A 1 383 ? -58.508 -19.040 11.539 1.00 64.56 383 PRO A O 1
ATOM 2795 N N . ILE A 1 384 ? -57.682 -20.564 10.101 1.00 59.94 384 ILE A N 1
ATOM 2796 C CA . ILE A 1 384 ? -58.498 -20.183 8.953 1.00 59.94 384 ILE A CA 1
ATOM 2797 C C . ILE A 1 384 ? -59.902 -20.723 9.227 1.00 59.94 384 ILE A C 1
ATOM 2799 O O . ILE A 1 384 ? -60.102 -21.935 9.287 1.00 59.94 384 ILE A O 1
ATOM 2803 N N . ASN A 1 385 ? -60.855 -19.821 9.449 1.00 59.09 385 ASN A N 1
ATOM 2804 C CA . ASN A 1 385 ? -62.255 -20.174 9.652 1.00 59.09 385 ASN A CA 1
ATOM 2805 C C . ASN A 1 385 ? -62.854 -20.611 8.301 1.00 59.09 385 ASN A C 1
ATOM 2807 O O . ASN A 1 385 ? -62.802 -19.815 7.359 1.00 59.09 385 ASN A O 1
ATOM 2811 N N . PRO A 1 386 ? -63.398 -21.833 8.167 1.00 61.19 386 PRO A N 1
ATOM 2812 C CA . PRO A 1 386 ? -64.152 -22.203 6.978 1.00 61.19 386 PRO A CA 1
ATOM 2813 C C . PRO A 1 386 ? -65.496 -21.458 6.987 1.00 61.19 386 PRO A C 1
ATOM 2815 O O . PRO A 1 386 ? -66.233 -21.533 7.971 1.00 61.19 386 PRO A O 1
ATOM 2818 N N . MET A 1 387 ? -65.775 -20.713 5.913 1.00 53.25 387 MET A N 1
ATOM 2819 C CA . MET A 1 387 ? -67.127 -20.244 5.581 1.00 53.25 387 MET A CA 1
ATOM 2820 C C . MET A 1 387 ? -67.890 -21.329 4.837 1.00 53.25 387 MET A C 1
ATOM 2822 O O . MET A 1 387 ? -67.244 -22.028 4.021 1.00 53.25 387 MET A O 1
#